Protein AF-0000000074521157 (afdb_homodimer)

InterPro domains:
  IPR003722 Cobalamin biosynthesis precorrin-8X methylmutase CobH/CbiC [PF02570] (17-213)
  IPR036588 Precorrin-8X methylmutase CobH/CbiC superfamily [G3DSA:3.40.50.10230] (5-219)
  IPR036588 Precorrin-8X methylmutase CobH/CbiC superfamily [SSF63965] (10-215)

Nearest PDB structures (foldseek):
  2afv-assembly1_A  TM=9.859E-01  e=2.629E-27  Leptospira interrogans
  1v9c-assembly1_B  TM=9.584E-01  e=5.527E-24  Thermus thermophilus
  1v9c-assembly1_A  TM=9.691E-01  e=5.424E-23  Thermus thermophilus
  1f2v-assembly1_A  TM=9.359E-01  e=5.327E-19  Pseudomonas denitrificans (nom. rej.)
  3e7d-assembly1_A  TM=9.505E-01  e=1.254E-18  Brucella abortus

Organism: Methylococcus capsulatus (strain ATCC 33009 / NCIMB 11132 / Bath) (NCBI:txid243233)

Radius of gyration: 20.87 Å; Cα contacts (8 Å, |Δi|>4): 886; chains: 2; bounding box: 63×54×46 Å

pLDDT: mean 94.24, std 12.28, range [21.7, 99.0]

Foldseek 3Di:
DPCPPQFADPDPVRNVVVVVLLVVLVVPLDDADDDPLRVLLLSLLCSLPVDSVSRVQKDWDPCALVLLLVLQQCQAEEEELDVLLVVLAGPSLSVVNNHHYDWCLPPPVLVVVCVVVVHHSLLSRLVVCVVVVRFAQHEYFYFADLNNLQSQLCCCVPVVREYSEYEQEHADDPNNQVSQVSVVPDNRYIYMYGHDRGGGSSSSNSNSVSSSVVSSVVD/DPCPPQFADPDPVRNVVVVVLLVVLVVPLPDADDDPLRVLLLSLLCSLPVDSVSRVQKDWDPCALVLLLVLQQCQAEEEELDVLLVVLAGPSLSVVNNHHYDWCLPPPVLVVVCVVVVHHSSLSRLVVCVVVVRFAQHEYFYFADLNNLQSQLCCCVPVVREYSEYEQEHADDPNNQVSQVSVVPDNRYIYMYGHDRGGGSSSSNSNSVSSSVVSSVVD

Secondary structure (DSSP, 8-state):
-----TTS-SSHHHHHHHHHHHHHHHHHS------HHHHHHHHHHHHHHT-TTHHHHEEE-TTHHHHHHHHHHTT--EEESSHHHHHHS-HHHHHHTT--EE--TT-HHHHHHHHHHT--HHHHHHHHHHHTT-STTSEEEESS-HHHHHHHHHHHHHH----SEEEE----SSSHHHHHHHHHT-SSS-EEEE-SS---HHHHHHHHHHHHHHHHHH-/-----TTS-SSHHHHHHHHHHHHHHHHHS------HHHHHHHHHHHHHHT-TTHHHHEEE-TTHHHHHHHHHHTT--EEESSHHHHHHS-HHHHHHTT--EE--TT-HHHHHHHHHHT--HHHHHHHHHHHTT-STTSEEEESS-HHHHHHHHHHHHHH----SEEEE----SSSHHHHHHHHHT-SSS-EEEE-SS---HHHHHHHHHHHHHHHHHH-

Solvent-accessible surface area (backbone atoms only — not comparable to full-atom values): 21781 Å² total; per-residue (Å²): 129,86,80,66,63,93,72,53,60,90,29,71,56,41,42,50,51,51,53,52,33,50,52,49,47,66,74,64,56,68,89,79,87,63,52,77,71,53,38,49,26,46,52,35,29,23,55,59,36,50,42,62,66,46,67,76,31,54,45,68,38,94,49,21,67,62,34,41,33,52,29,47,71,69,23,33,35,34,40,28,55,43,61,37,36,56,64,56,45,59,59,70,52,32,54,73,39,58,36,50,72,44,60,38,45,81,38,67,68,20,46,51,47,8,58,75,66,66,35,42,34,40,39,35,21,51,52,50,37,47,76,70,59,44,39,58,48,5,34,40,38,27,12,54,47,27,56,30,50,40,45,51,48,47,37,33,75,74,67,66,53,47,38,34,22,34,38,37,19,19,22,18,81,63,56,10,34,57,31,28,52,56,51,70,67,45,80,91,42,32,28,39,31,31,57,46,31,38,40,14,41,65,44,44,32,25,36,52,50,32,44,50,51,51,43,55,69,74,97,130,87,80,67,64,94,73,52,59,90,28,72,55,44,42,51,52,51,52,53,33,51,51,50,48,65,73,64,57,67,89,78,87,62,51,76,70,55,39,47,26,46,52,37,30,24,53,60,36,50,40,62,66,45,69,78,32,54,46,68,38,94,49,21,66,64,35,42,34,52,28,47,71,70,23,33,35,34,40,29,54,42,63,37,36,57,66,55,45,58,60,70,51,33,55,74,39,58,36,50,74,43,59,37,46,80,37,67,69,22,46,51,47,9,58,76,66,65,36,42,33,40,39,34,22,50,51,50,37,46,75,69,60,45,39,58,48,4,34,41,38,26,11,54,47,27,57,30,48,40,46,51,50,48,36,33,76,75,66,68,52,48,38,34,22,34,38,36,21,18,21,18,80,63,57,8,34,58,29,28,52,58,51,68,67,45,82,90,41,31,28,39,30,32,57,45,32,36,40,14,41,65,43,43,33,25,36,52,50,32,46,51,52,51,42,56,70,75,99

Structure (mmCIF, N/CA/C/O backbone):
data_AF-0000000074521157-model_v1
#
loop_
_entity.id
_entity.type
_entity.pdbx_description
1 polymer 'Precorrin-8X methylmutase'
#
loop_
_atom_site.group_PDB
_atom_site.id
_atom_site.type_symbol
_atom_site.label_atom_id
_atom_site.label_alt_id
_atom_site.label_comp_id
_atom_site.label_asym_id
_atom_site.label_entity_id
_atom_site.label_seq_id
_atom_site.pdbx_PDB_ins_code
_atom_site.Cartn_x
_atom_site.Cartn_y
_atom_site.Cartn_z
_atom_site.occupancy
_atom_site.B_iso_or_equiv
_atom_site.auth_seq_id
_atom_site.auth_comp_id
_atom_site.auth_asym_id
_atom_site.auth_atom_id
_atom_site.pdbx_PDB_model_num
ATOM 1 N N . MET A 1 1 ? -31.5 -16.703 4.293 1 21.7 1 MET A N 1
ATOM 2 C CA . MET A 1 1 ? -30.219 -16.844 4.992 1 21.7 1 MET A CA 1
ATOM 3 C C . MET A 1 1 ? -29.234 -15.758 4.578 1 21.7 1 MET A C 1
ATOM 5 O O . MET A 1 1 ? -28.875 -15.656 3.408 1 21.7 1 MET A O 1
ATOM 9 N N . SER A 1 2 ? -29.359 -14.508 5 1 28.19 2 SER A N 1
ATOM 10 C CA . SER A 1 2 ? -28.641 -13.289 4.645 1 28.19 2 SER A CA 1
ATOM 11 C C . SER A 1 2 ? -27.125 -13.539 4.59 1 28.19 2 SER A C 1
ATOM 13 O O . SER A 1 2 ? -26.531 -13.914 5.594 1 28.19 2 SER A O 1
ATOM 15 N N . ASN A 1 3 ? -26.484 -14.18 3.623 1 26.86 3 ASN A N 1
ATOM 16 C CA . ASN A 1 3 ? -25.125 -14.641 3.35 1 26.86 3 ASN A CA 1
ATOM 17 C C . ASN A 1 3 ? -24.094 -13.57 3.676 1 26.86 3 ASN A C 1
ATOM 19 O O . ASN A 1 3 ? -23.812 -12.695 2.854 1 26.86 3 ASN A O 1
ATOM 23 N N . ASP A 1 4 ? -24.062 -13.047 4.777 1 37.62 4 ASP A N 1
ATOM 24 C CA . ASP A 1 4 ? -23.141 -12.039 5.301 1 37.62 4 ASP A CA 1
ATOM 25 C C . ASP A 1 4 ? -21.688 -12.469 5.133 1 37.62 4 ASP A C 1
ATOM 27 O O . ASP A 1 4 ? -21.219 -13.383 5.82 1 37.62 4 ASP A O 1
ATOM 31 N N . SER A 1 5 ? -21.203 -12.5 3.99 1 44.44 5 SER A N 1
ATOM 32 C CA . SER A 1 5 ? -19.812 -12.867 3.764 1 44.44 5 SER A CA 1
ATOM 33 C C . SER A 1 5 ? -18.922 -12.391 4.914 1 44.44 5 SER A C 1
ATOM 35 O O . SER A 1 5 ? -19.031 -11.242 5.352 1 44.44 5 SER A O 1
ATOM 37 N N . VAL A 1 6 ? -18.453 -13.344 5.754 1 42.41 6 VAL A N 1
ATOM 38 C CA . VAL A 1 6 ? -17.625 -13.211 6.941 1 42.41 6 VAL A CA 1
ATOM 39 C C . VAL A 1 6 ? -16.703 -12 6.793 1 42.41 6 VAL A C 1
ATOM 41 O O . VAL A 1 6 ? -16.312 -11.383 7.785 1 42.41 6 VAL A O 1
ATOM 44 N N . THR A 1 7 ? -16.266 -11.461 5.461 1 51.38 7 THR A N 1
ATOM 45 C CA . THR A 1 7 ? -15.008 -10.773 5.168 1 51.38 7 THR A CA 1
ATOM 46 C C . THR A 1 7 ? -15.273 -9.367 4.625 1 51.38 7 THR A C 1
ATOM 48 O O . THR A 1 7 ? -14.344 -8.633 4.297 1 51.38 7 THR A O 1
ATOM 51 N N . GLU A 1 8 ? -16.609 -8.984 4.625 1 54.28 8 GLU A N 1
ATOM 52 C CA . GLU A 1 8 ? -16.938 -7.684 4.047 1 54.28 8 GLU A CA 1
ATOM 53 C C . GLU A 1 8 ? -16.859 -6.574 5.094 1 54.28 8 GLU A C 1
ATOM 55 O O . GLU A 1 8 ? -16.719 -6.852 6.289 1 54.28 8 GLU A O 1
ATOM 60 N N . GLN A 1 9 ? -16.906 -5.484 4.621 1 64.75 9 GLN A N 1
ATOM 61 C CA . GLN A 1 9 ? -17.062 -4.32 5.492 1 64.75 9 GLN A CA 1
ATOM 62 C C . GLN A 1 9 ? -18.016 -4.621 6.641 1 64.75 9 GLN A C 1
ATOM 64 O O . GLN A 1 9 ? -19.156 -5.059 6.418 1 64.75 9 GLN A O 1
ATOM 69 N N . LEU A 1 10 ? -17.547 -4.461 7.801 1 68.69 10 LEU A N 1
ATOM 70 C CA . LEU A 1 10 ? -18.219 -4.852 9.031 1 68.69 10 LEU A CA 1
ATOM 71 C C . LEU A 1 10 ? -19.469 -4.016 9.25 1 68.69 10 LEU A C 1
ATOM 73 O O . LEU A 1 10 ? -20.406 -4.453 9.93 1 68.69 10 LEU A O 1
ATOM 77 N N . THR A 1 11 ? -19.406 -2.818 8.672 1 76.88 11 THR A N 1
ATOM 78 C CA . THR A 1 11 ? -20.531 -1.93 8.922 1 76.88 11 THR A CA 1
ATOM 79 C C . THR A 1 11 ? -21.359 -1.734 7.66 1 76.88 11 THR A C 1
ATOM 81 O O . THR A 1 11 ? -20.844 -1.865 6.547 1 76.88 11 THR A O 1
ATOM 84 N N . GLU A 1 12 ? -22.656 -1.414 7.863 1 78.75 12 GLU A N 1
ATOM 85 C CA . GLU A 1 12 ? -23.531 -1.111 6.738 1 78.75 12 GLU A CA 1
ATOM 86 C C . GLU A 1 12 ? -23.016 0.081 5.941 1 78.75 12 GLU A C 1
ATOM 88 O O . GLU A 1 12 ? -23.062 0.076 4.711 1 78.75 12 GLU A O 1
ATOM 93 N N . ALA A 1 13 ? -22.578 1.053 6.617 1 79.25 13 ALA A N 1
ATOM 94 C CA . ALA A 1 13 ? -22.031 2.246 5.973 1 79.25 13 ALA A CA 1
ATOM 95 C C . ALA A 1 13 ? -20.844 1.901 5.086 1 79.25 13 ALA A C 1
ATOM 97 O O . ALA A 1 13 ? -20.766 2.34 3.936 1 79.25 13 ALA A O 1
ATOM 98 N N . GLY A 1 14 ? -19.984 1.084 5.539 1 82.12 14 GLY A N 1
ATOM 99 C CA . GLY A 1 14 ? -18.844 0.632 4.77 1 82.12 14 GLY A CA 1
ATOM 100 C C . GLY A 1 14 ? -19.219 -0.172 3.541 1 82.12 14 GLY A C 1
ATOM 101 O O . GLY A 1 14 ? -18.641 0.003 2.469 1 82.12 14 GLY A O 1
ATOM 102 N N . ARG A 1 15 ? -20.234 -1.038 3.629 1 81.44 15 ARG A N 1
ATOM 103 C CA . ARG A 1 15 ? -20.672 -1.884 2.525 1 81.44 15 ARG A CA 1
ATOM 104 C C . ARG A 1 15 ? -21.297 -1.05 1.415 1 81.44 15 ARG A C 1
ATOM 106 O O . ARG A 1 15 ? -21.078 -1.315 0.232 1 81.44 15 ARG A O 1
ATOM 113 N N . ARG A 1 16 ? -22 -0.057 1.847 1 79.38 16 ARG A N 1
ATOM 114 C CA . ARG A 1 16 ? -22.656 0.819 0.879 1 79.38 16 ARG A CA 1
ATOM 115 C C . ARG A 1 16 ? -21.625 1.589 0.057 1 79.38 16 ARG A C 1
ATOM 117 O O . ARG A 1 16 ? -21.75 1.694 -1.165 1 79.38 16 ARG A O 1
ATOM 124 N N . ILE A 1 17 ? -20.625 2.062 0.701 1 82.88 17 ILE A N 1
ATOM 125 C CA . ILE A 1 17 ? -19.578 2.818 0.031 1 82.88 17 ILE A CA 1
ATOM 126 C C . ILE A 1 17 ? -18.859 1.923 -0.98 1 82.88 17 ILE A C 1
ATOM 128 O O . ILE A 1 17 ? -18.625 2.328 -2.121 1 82.88 17 ILE A O 1
ATOM 132 N N . GLU A 1 18 ? -18.562 0.747 -0.596 1 84.06 18 GLU A N 1
ATOM 133 C CA . GLU A 1 18 ? -17.859 -0.19 -1.477 1 84.06 18 GLU A CA 1
ATOM 134 C C . GLU A 1 18 ? -18.719 -0.554 -2.682 1 84.06 18 GLU A C 1
ATOM 136 O O . GLU A 1 18 ? -18.25 -0.565 -3.816 1 84.06 18 GLU A O 1
ATOM 141 N N . HIS A 1 19 ? -19.969 -0.83 -2.43 1 84.06 19 HIS A N 1
ATOM 142 C CA . HIS A 1 19 ? -20.891 -1.16 -3.508 1 84.06 19 HIS A CA 1
ATOM 143 C C . HIS A 1 19 ? -20.984 -0.02 -4.516 1 84.06 19 HIS A C 1
ATOM 145 O O . HIS A 1 19 ? -20.906 -0.245 -5.727 1 84.06 19 HIS A O 1
ATOM 151 N N . ASP A 1 20 ? -21.094 1.14 -4.031 1 88.56 20 ASP A N 1
ATOM 152 C CA . ASP A 1 20 ? -21.188 2.309 -4.902 1 88.56 20 ASP A CA 1
ATOM 153 C C . ASP A 1 20 ? -19.922 2.496 -5.715 1 88.56 20 ASP A C 1
ATOM 155 O O . ASP A 1 20 ? -19.969 2.832 -6.898 1 88.56 20 ASP A O 1
ATOM 159 N N . SER A 1 21 ? -18.797 2.252 -5.066 1 90.81 21 SER A N 1
ATOM 160 C CA . SER A 1 21 ? -17.516 2.387 -5.742 1 90.81 21 SER A CA 1
ATOM 161 C C . SER A 1 21 ? -17.391 1.405 -6.906 1 90.81 21 SER A C 1
ATOM 163 O O . SER A 1 21 ? -16.969 1.78 -8 1 90.81 21 SER A O 1
ATOM 165 N N . PHE A 1 22 ? -17.797 0.172 -6.809 1 90.94 22 PHE A N 1
ATOM 166 C CA . PHE A 1 22 ? -17.688 -0.84 -7.852 1 90.94 22 PHE A CA 1
ATOM 167 C C . PHE A 1 22 ? -18.625 -0.536 -9.008 1 90.94 22 PHE A C 1
ATOM 169 O O . PHE A 1 22 ? -18.297 -0.777 -10.172 1 90.94 22 PHE A O 1
ATOM 176 N N . ALA A 1 23 ? -19.781 0.053 -8.578 1 90.25 23 ALA A N 1
ATOM 177 C CA . ALA A 1 23 ? -20.703 0.45 -9.633 1 90.25 23 ALA A 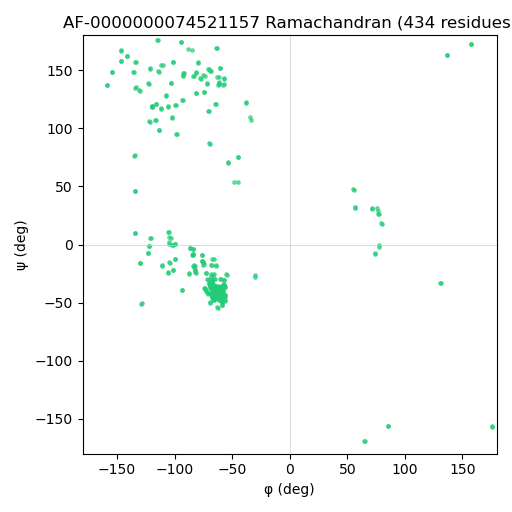CA 1
ATOM 178 C C . ALA A 1 23 ? -20.094 1.53 -10.523 1 90.25 23 ALA A C 1
ATOM 180 O O . ALA A 1 23 ? -20.266 1.504 -11.742 1 90.25 23 ALA A O 1
ATOM 181 N N . ILE A 1 24 ? -19.422 2.391 -9.93 1 92.69 24 ILE A N 1
ATOM 182 C CA . ILE A 1 24 ? -18.766 3.459 -10.672 1 92.69 24 ILE A CA 1
ATOM 183 C C . ILE A 1 24 ? -17.656 2.873 -11.531 1 92.69 24 ILE A C 1
ATOM 185 O O . ILE A 1 24 ? -17.516 3.229 -12.703 1 92.69 24 ILE A O 1
ATOM 189 N N . VAL A 1 25 ? -16.828 1.959 -10.984 1 93.94 25 VAL A N 1
ATOM 190 C CA . VAL A 1 25 ? -15.758 1.311 -11.734 1 93.94 25 VAL A CA 1
ATOM 191 C C . VAL A 1 25 ? -16.328 0.61 -12.961 1 93.94 25 VAL A C 1
ATOM 193 O O . VAL A 1 25 ? -15.828 0.779 -14.078 1 93.94 25 VAL A O 1
ATOM 196 N N . ASP A 1 26 ? -17.422 -0.068 -12.766 1 93.44 26 ASP A N 1
ATOM 197 C CA . ASP A 1 26 ? -18.031 -0.81 -13.859 1 93.44 26 ASP A CA 1
ATOM 198 C C . ASP A 1 26 ? -18.531 0.136 -14.953 1 93.44 26 ASP A C 1
ATOM 200 O O . ASP A 1 26 ? -18.375 -0.149 -16.141 1 93.44 26 ASP A O 1
ATOM 204 N N . ALA A 1 27 ? -19.031 1.245 -14.492 1 93.75 27 ALA A N 1
ATOM 205 C CA . ALA A 1 27 ? -19.609 2.201 -15.43 1 93.75 27 ALA A CA 1
ATOM 206 C C . ALA A 1 27 ? -18.531 2.906 -16.234 1 93.75 27 ALA A C 1
ATOM 208 O O . ALA A 1 27 ? -18.734 3.252 -17.406 1 93.75 27 ALA A O 1
ATOM 209 N N . GLU A 1 28 ? -17.328 2.953 -15.641 1 95.69 28 GLU A N 1
ATOM 210 C CA . GLU A 1 28 ? -16.328 3.818 -16.25 1 95.69 28 GLU A CA 1
ATOM 211 C C . GLU A 1 28 ? -15.195 3 -16.875 1 95.69 28 GLU A C 1
ATOM 213 O O . GLU A 1 28 ? -14.398 3.525 -17.656 1 95.69 28 GLU A O 1
ATOM 218 N N . ALA A 1 29 ? -14.922 1.73 -16.609 1 92 29 ALA A N 1
ATOM 219 C CA . ALA A 1 29 ? -13.75 0.93 -16.953 1 92 29 ALA A CA 1
ATOM 220 C C . ALA A 1 29 ? -13.672 0.711 -18.469 1 92 29 ALA A C 1
ATOM 222 O O . ALA A 1 29 ? -12.602 0.415 -19 1 92 29 ALA A O 1
ATOM 223 N N . GLY A 1 30 ? -14.641 0.975 -19.281 1 91.25 30 GLY A N 1
ATOM 224 C CA . GLY A 1 30 ? -14.625 0.7 -20.703 1 91.25 30 GLY A CA 1
ATOM 225 C C . GLY A 1 30 ? -14.57 -0.781 -21.031 1 91.25 30 GLY A C 1
ATOM 226 O O . GLY A 1 30 ? -14.68 -1.621 -20.125 1 91.25 30 GLY A O 1
ATOM 227 N N . ALA A 1 31 ? -14.336 -1.125 -22.297 1 93.56 31 ALA A N 1
ATOM 228 C CA . ALA A 1 31 ? -14.336 -2.506 -22.781 1 93.56 31 ALA A CA 1
ATOM 229 C C . ALA A 1 31 ? -13.047 -3.225 -22.391 1 93.56 31 ALA A C 1
ATOM 231 O O . ALA A 1 31 ? -11.984 -2.605 -22.312 1 93.56 31 ALA A O 1
ATOM 232 N N . HIS A 1 32 ? -13.156 -4.484 -22.047 1 93.31 32 HIS A N 1
ATOM 233 C CA . HIS A 1 32 ? -12 -5.328 -21.766 1 93.31 32 HIS A CA 1
ATOM 234 C C . HIS A 1 32 ? -12.242 -6.77 -22.188 1 93.31 32 HIS A C 1
ATOM 236 O O . HIS A 1 32 ? -13.391 -7.156 -22.453 1 93.31 32 HIS A O 1
ATOM 242 N N . ALA A 1 33 ? -11.133 -7.605 -22.234 1 94.81 33 ALA A N 1
ATOM 243 C CA . ALA A 1 33 ? -11.211 -8.984 -22.703 1 94.81 33 ALA A CA 1
ATOM 244 C C . ALA A 1 33 ? -11.148 -9.969 -21.531 1 94.81 33 ALA A C 1
ATOM 246 O O . ALA A 1 33 ? -10.992 -11.172 -21.734 1 94.81 33 ALA A O 1
ATOM 247 N N . TYR A 1 34 ? -11.25 -9.523 -20.344 1 97.5 34 TYR A N 1
ATOM 248 C CA . TYR A 1 34 ? -11.148 -10.375 -19.172 1 97.5 34 TYR A CA 1
ATOM 249 C C . TYR A 1 34 ? -12.391 -11.25 -19.031 1 97.5 34 TYR A C 1
ATOM 251 O O . TYR A 1 34 ? -13.508 -10.805 -19.297 1 97.5 34 TYR A O 1
ATOM 259 N N . GLY A 1 35 ? -12.164 -12.531 -18.656 1 97.06 35 GLY A N 1
ATOM 260 C CA . GLY A 1 35 ? -13.297 -13.312 -18.188 1 97.06 35 GLY A CA 1
ATOM 261 C C . GLY A 1 35 ? -13.914 -12.773 -16.922 1 97.06 35 GLY A C 1
ATOM 262 O O . GLY A 1 35 ? -13.359 -11.867 -16.281 1 97.06 35 GLY A O 1
ATOM 263 N N . PRO A 1 36 ? -15.125 -13.305 -16.531 1 96.62 36 PRO A N 1
ATOM 264 C CA . PRO A 1 36 ? -15.852 -12.773 -15.383 1 96.62 36 PRO A CA 1
ATOM 265 C C . PRO A 1 36 ? -15.016 -12.781 -14.102 1 96.62 36 PRO A C 1
ATOM 267 O O . PRO A 1 36 ? -15.008 -11.797 -13.359 1 96.62 36 PRO A O 1
ATOM 270 N N . GLU A 1 37 ? -14.289 -13.867 -13.852 1 97.94 37 GLU A N 1
ATOM 271 C CA . GLU A 1 37 ? -13.5 -13.961 -12.633 1 97.94 37 GLU A CA 1
ATOM 272 C C . GLU A 1 37 ? -12.258 -13.07 -12.711 1 97.94 37 GLU A C 1
ATOM 274 O O . GLU A 1 37 ? -11.867 -12.445 -11.719 1 97.94 37 GLU A O 1
ATOM 279 N N . GLN A 1 38 ? -11.648 -13.023 -13.898 1 98.62 38 GLN A N 1
ATOM 280 C CA . GLN A 1 38 ? -10.523 -12.125 -14.109 1 98.62 38 GLN A CA 1
ATOM 281 C C . GLN A 1 38 ? -10.922 -10.672 -13.875 1 98.62 38 GLN A C 1
ATOM 283 O O . GLN A 1 38 ? -10.172 -9.906 -13.266 1 98.62 38 GLN A O 1
ATOM 288 N N . TRP A 1 39 ? -12.125 -10.289 -14.32 1 98.06 39 TRP A N 1
ATOM 289 C CA . TRP A 1 39 ? -12.602 -8.922 -14.18 1 98.06 39 TRP A CA 1
ATOM 290 C C . TRP A 1 39 ? -12.781 -8.562 -12.703 1 98.06 39 TRP A C 1
ATOM 292 O O . TRP A 1 39 ? -12.508 -7.426 -12.297 1 98.06 39 TRP A O 1
ATOM 302 N N . GLN A 1 40 ? -13.211 -9.523 -11.859 1 97.69 40 GLN A N 1
ATOM 303 C CA . GLN A 1 40 ? -13.344 -9.242 -10.43 1 97.69 40 GLN A CA 1
ATOM 304 C C . GLN A 1 40 ? -12.008 -8.844 -9.82 1 97.69 40 GLN A C 1
ATOM 306 O O . GLN A 1 40 ? -11.953 -7.988 -8.93 1 97.69 40 GLN A O 1
ATOM 311 N N . VAL A 1 41 ? -10.945 -9.484 -10.312 1 98.69 41 VAL A N 1
ATOM 312 C CA . VAL A 1 41 ? -9.602 -9.164 -9.828 1 98.69 41 VAL A CA 1
ATOM 313 C C . VAL A 1 41 ? -9.203 -7.762 -10.289 1 98.69 41 VAL A C 1
ATOM 315 O O . VAL A 1 41 ? -8.844 -6.914 -9.469 1 98.69 41 VAL A O 1
ATOM 318 N N . VAL A 1 42 ? -9.367 -7.488 -11.586 1 98.69 42 VAL A N 1
ATOM 319 C CA . VAL A 1 42 ? -8.969 -6.207 -12.164 1 98.69 42 VAL A CA 1
ATOM 320 C C . VAL A 1 42 ? -9.828 -5.09 -11.578 1 98.69 42 VAL A C 1
ATOM 322 O O . VAL A 1 42 ? -9.32 -4.016 -11.242 1 98.69 42 VAL A O 1
ATOM 325 N N . ARG A 1 43 ? -11.094 -5.348 -11.43 1 97.94 43 ARG A N 1
ATOM 326 C CA . ARG A 1 43 ? -12.039 -4.391 -10.867 1 97.94 43 ARG A CA 1
ATOM 327 C C . ARG A 1 43 ? -11.602 -3.955 -9.469 1 97.94 43 ARG A C 1
ATOM 329 O O . ARG A 1 43 ? -11.641 -2.766 -9.148 1 97.94 43 ARG A O 1
ATOM 336 N N . ARG A 1 44 ? -11.203 -4.852 -8.648 1 98.06 44 ARG A N 1
ATOM 337 C CA . ARG A 1 44 ? -10.758 -4.543 -7.297 1 98.06 44 ARG A CA 1
ATOM 338 C C . ARG A 1 44 ? -9.43 -3.787 -7.316 1 98.06 44 ARG A C 1
ATOM 340 O O . ARG A 1 44 ? -9.188 -2.928 -6.469 1 98.06 44 ARG A O 1
ATOM 347 N N . MET A 1 45 ? -8.57 -4.152 -8.258 1 98.38 45 MET A N 1
ATOM 348 C CA . MET A 1 45 ? -7.316 -3.424 -8.406 1 98.38 45 MET A CA 1
ATOM 349 C C . MET A 1 45 ? -7.574 -1.963 -8.766 1 98.38 45 MET A C 1
ATOM 351 O O . MET A 1 45 ? -6.957 -1.062 -8.195 1 98.38 45 MET A O 1
ATOM 355 N N . ILE A 1 46 ? -8.516 -1.748 -9.664 1 98.19 46 ILE A N 1
ATOM 356 C CA . ILE A 1 46 ? -8.891 -0.39 -10.047 1 98.19 46 ILE A CA 1
ATOM 357 C C . ILE A 1 46 ? -9.492 0.331 -8.844 1 98.19 46 ILE A C 1
ATOM 359 O O . ILE A 1 46 ? -9.156 1.484 -8.562 1 98.19 46 ILE A O 1
ATOM 363 N N . HIS A 1 47 ? -10.32 -0.348 -8.125 1 97.31 47 HIS A N 1
ATOM 364 C CA . HIS A 1 47 ? -10.945 0.222 -6.934 1 97.31 47 HIS A CA 1
ATOM 365 C C . HIS A 1 47 ? -9.891 0.668 -5.922 1 97.31 47 HIS A C 1
ATOM 367 O O . HIS A 1 47 ? -10.023 1.73 -5.309 1 97.31 47 HIS A O 1
ATOM 373 N N . ALA A 1 48 ? -8.844 -0.089 -5.758 1 97 48 ALA A N 1
ATOM 374 C CA . ALA A 1 48 ? -7.828 0.132 -4.727 1 97 48 ALA A CA 1
ATOM 375 C C . ALA A 1 48 ? -6.902 1.282 -5.109 1 97 48 ALA A C 1
ATOM 377 O O . ALA A 1 48 ? -6.172 1.806 -4.266 1 97 48 ALA A O 1
ATOM 378 N N . THR A 1 49 ? -6.902 1.74 -6.379 1 97 49 THR A N 1
ATOM 379 C CA . THR A 1 49 ? -5.906 2.705 -6.832 1 97 49 THR A CA 1
ATOM 380 C C . THR A 1 49 ? -6.574 3.885 -7.535 1 97 49 THR A C 1
ATOM 382 O O . THR A 1 49 ? -5.934 4.906 -7.793 1 97 49 THR A O 1
ATOM 385 N N . ALA A 1 50 ? -7.812 3.678 -7.883 1 97.5 50 ALA A N 1
ATOM 386 C CA . ALA A 1 50 ? -8.547 4.621 -8.727 1 97.5 50 ALA A CA 1
ATOM 387 C C . ALA A 1 50 ? -7.824 4.852 -10.047 1 97.5 50 ALA A C 1
ATOM 389 O O . ALA A 1 50 ? -7.82 5.969 -10.57 1 97.5 50 ALA A O 1
ATOM 390 N N . ASP A 1 51 ? -7.137 3.896 -10.57 1 97.56 51 ASP A N 1
ATOM 391 C CA . ASP A 1 51 ? -6.391 3.963 -11.82 1 97.56 51 ASP A CA 1
ATOM 392 C C . ASP A 1 51 ? -6.957 2.986 -12.852 1 97.56 51 ASP A C 1
ATOM 394 O O . ASP A 1 51 ? -6.656 1.791 -12.812 1 97.56 51 ASP A O 1
ATOM 398 N N . PHE A 1 52 ? -7.605 3.463 -13.812 1 97.44 52 PHE A N 1
ATOM 399 C CA . PHE A 1 52 ? -8.312 2.656 -14.797 1 97.44 52 PHE A CA 1
ATOM 400 C C . PHE A 1 52 ? -7.332 2.043 -15.797 1 97.44 52 PHE A C 1
ATOM 402 O O . PHE A 1 52 ? -7.695 1.151 -16.562 1 97.44 52 PHE A O 1
ATOM 409 N N . GLU A 1 53 ? -6.078 2.471 -15.727 1 96.62 53 GLU A N 1
ATOM 410 C CA . GLU A 1 53 ? -5.086 1.922 -16.641 1 96.62 53 GLU A CA 1
ATOM 411 C C . GLU A 1 53 ? -4.879 0.429 -16.406 1 96.62 53 GLU A C 1
ATOM 413 O O . GLU A 1 53 ? -4.422 -0.289 -17.297 1 96.62 53 GLU A O 1
ATOM 418 N N . PHE A 1 54 ? -5.281 -0.035 -15.281 1 97.88 54 PHE A N 1
ATOM 419 C CA . PHE A 1 54 ? -5.082 -1.446 -14.977 1 97.88 54 PHE A CA 1
ATOM 420 C C . PHE A 1 54 ? -6.074 -2.314 -15.734 1 97.88 54 PHE A C 1
ATOM 422 O O . PHE A 1 54 ? -5.922 -3.535 -15.797 1 97.88 54 PHE A O 1
ATOM 429 N N . ASN A 1 55 ? -7.133 -1.567 -16.25 1 97.19 55 ASN A N 1
ATOM 430 C CA . ASN A 1 55 ? -7.926 -2.213 -17.297 1 97.19 55 ASN A CA 1
ATOM 431 C C . ASN A 1 55 ? -7.133 -2.354 -18.594 1 97.19 55 ASN A C 1
ATOM 433 O O . ASN A 1 55 ? -7.082 -1.424 -19.406 1 97.19 55 ASN A O 1
ATOM 437 N N . GLY A 1 56 ? -6.359 -3.389 -18.781 1 95.94 56 GLY A N 1
ATOM 438 C CA . GLY A 1 56 ? -5.496 -3.613 -19.922 1 95.94 56 GLY A CA 1
ATOM 439 C C . GLY A 1 56 ? -4.082 -4.004 -19.531 1 95.94 56 GLY A C 1
ATOM 440 O O . GLY A 1 56 ? -3.441 -4.801 -20.219 1 95.94 56 GLY A O 1
ATOM 441 N N . LEU A 1 57 ? -3.609 -3.461 -18.391 1 97.75 57 LEU A N 1
ATOM 442 C CA . LEU A 1 57 ? -2.24 -3.723 -17.969 1 97.75 57 LEU A CA 1
ATOM 443 C C . LEU A 1 57 ? -2.141 -5.07 -17.25 1 97.75 57 LEU A C 1
ATOM 445 O O . LEU A 1 57 ? -1.057 -5.652 -17.172 1 97.75 57 LEU A O 1
ATOM 449 N N . THR A 1 58 ? -3.227 -5.52 -16.703 1 98.69 58 THR A N 1
ATOM 450 C CA . THR A 1 58 ? -3.195 -6.762 -15.945 1 98.69 58 THR A CA 1
ATOM 451 C C . THR A 1 58 ? -3.27 -7.973 -16.875 1 98.69 58 THR A C 1
ATOM 453 O O . THR A 1 58 ? -4.113 -8.023 -17.766 1 98.69 58 THR A O 1
ATOM 456 N N . ARG A 1 59 ? -2.385 -8.922 -16.703 1 98.69 59 ARG A N 1
ATOM 457 C CA . ARG A 1 59 ? -2.326 -10.148 -17.5 1 98.69 59 ARG A CA 1
ATOM 458 C C . ARG A 1 59 ? -2.469 -11.383 -16.609 1 98.69 59 ARG A C 1
ATOM 460 O O . ARG A 1 59 ? -2.082 -11.359 -15.445 1 98.69 59 ARG A O 1
ATOM 467 N N . PHE A 1 60 ? -3.012 -12.398 -17.266 1 98.75 60 PHE A N 1
ATOM 468 C CA . PHE A 1 60 ? -3.262 -13.641 -16.547 1 98.75 60 PHE A CA 1
ATOM 469 C C . PHE A 1 60 ? -2.721 -14.828 -17.328 1 98.75 60 PHE A C 1
ATOM 471 O O . PHE A 1 60 ? -2.934 -14.938 -18.531 1 98.75 60 PHE A O 1
ATOM 478 N N . HIS A 1 61 ? -1.994 -15.68 -16.562 1 98.69 61 HIS A N 1
ATOM 479 C CA . HIS A 1 61 ? -1.938 -17.047 -17.047 1 98.69 61 HIS A CA 1
ATOM 480 C C . HIS A 1 61 ? -3.338 -17.641 -17.203 1 98.69 61 HIS A C 1
ATOM 482 O O . HIS A 1 61 ? -4.223 -17.359 -16.391 1 98.69 61 HIS A O 1
ATOM 488 N N . PRO A 1 62 ? -3.58 -18.453 -18.203 1 97.62 62 PRO A N 1
ATOM 489 C CA . PRO A 1 62 ? -4.93 -18.984 -18.406 1 97.62 62 PRO A CA 1
ATOM 490 C C . PRO A 1 62 ? -5.473 -19.703 -17.188 1 97.62 62 PRO A C 1
ATOM 492 O O . PRO A 1 62 ? -6.688 -19.703 -16.953 1 97.62 62 PRO A O 1
ATOM 495 N N . GLU A 1 63 ? -4.629 -20.203 -16.359 1 98.25 63 GLU A N 1
ATOM 496 C CA . GLU A 1 63 ? -5.066 -21 -15.211 1 98.25 63 GLU A CA 1
ATOM 497 C C . GLU A 1 63 ? -4.945 -20.203 -13.914 1 98.25 63 GLU A C 1
ATOM 499 O O . GLU A 1 63 ? -5.152 -20.734 -12.82 1 98.25 63 GLU A O 1
ATOM 504 N N . ALA A 1 64 ? -4.629 -19 -13.984 1 98.81 64 ALA A N 1
ATOM 505 C CA . ALA A 1 64 ? -4.223 -18.219 -12.82 1 98.81 64 ALA A CA 1
ATOM 506 C C . ALA A 1 64 ? -5.324 -18.203 -11.766 1 98.81 64 ALA A C 1
ATOM 508 O O . ALA A 1 64 ? -5.074 -18.516 -10.594 1 98.81 64 ALA A O 1
ATOM 509 N N . VAL A 1 65 ? -6.535 -17.844 -12.18 1 98.81 65 VAL A N 1
ATOM 510 C CA . VAL A 1 65 ? -7.621 -17.703 -11.211 1 98.81 65 VAL A CA 1
ATOM 511 C C . VAL A 1 65 ? -7.961 -19.062 -10.609 1 98.81 65 VAL A C 1
ATOM 513 O O . VAL A 1 65 ? -8.031 -19.203 -9.383 1 98.81 65 VAL A O 1
ATOM 516 N N . ALA A 1 66 ? -8.102 -20.078 -11.461 1 98.5 66 ALA A N 1
ATOM 517 C CA . ALA A 1 66 ? -8.414 -21.422 -10.977 1 98.5 66 ALA A CA 1
ATOM 518 C C . ALA A 1 66 ? -7.344 -21.922 -10.016 1 98.5 66 ALA A C 1
ATOM 520 O O . ALA A 1 66 ? -7.656 -22.5 -8.969 1 98.5 66 ALA A O 1
ATOM 521 N N . ALA A 1 67 ? -6.117 -21.75 -10.367 1 98.75 67 ALA A N 1
ATOM 522 C CA . ALA A 1 67 ? -4.996 -22.156 -9.523 1 98.75 67 ALA A CA 1
ATOM 523 C C . ALA A 1 67 ? -5.004 -21.406 -8.203 1 98.75 67 ALA A C 1
ATOM 525 O O . ALA A 1 67 ? -4.754 -21.984 -7.145 1 98.75 67 ALA A O 1
ATOM 526 N N . GLY A 1 68 ? -5.305 -20.109 -8.258 1 98.75 68 GLY A N 1
ATOM 527 C CA . GLY A 1 68 ? -5.418 -19.312 -7.047 1 98.75 68 GLY A CA 1
ATOM 528 C C . GLY A 1 68 ? -6.508 -19.797 -6.113 1 98.75 68 GLY A C 1
ATOM 529 O O . GLY A 1 68 ? -6.289 -19.922 -4.906 1 98.75 68 GLY A O 1
ATOM 530 N N . LEU A 1 69 ? -7.613 -20.109 -6.727 1 98.69 69 LEU A N 1
ATOM 531 C CA . LEU A 1 69 ? -8.727 -20.594 -5.918 1 98.69 69 LEU A CA 1
ATOM 532 C C . LEU A 1 69 ? -8.383 -21.922 -5.266 1 98.69 69 LEU A C 1
ATOM 534 O O . LEU A 1 69 ? -8.68 -22.141 -4.086 1 98.69 69 LEU A O 1
ATOM 538 N N . ARG A 1 70 ? -7.777 -22.828 -6.012 1 98.44 70 ARG A N 1
ATOM 539 C CA . ARG A 1 70 ? -7.363 -24.109 -5.465 1 98.44 70 ARG A CA 1
ATOM 540 C C . ARG A 1 70 ? -6.371 -23.922 -4.324 1 98.44 70 ARG A C 1
ATOM 542 O O . ARG A 1 70 ? -6.48 -24.578 -3.287 1 98.44 70 ARG A O 1
ATOM 549 N N . ALA A 1 71 ? -5.418 -23.031 -4.496 1 98.81 71 ALA A N 1
ATOM 550 C CA . ALA A 1 71 ? -4.414 -22.766 -3.469 1 98.81 71 ALA A CA 1
ATOM 551 C C . ALA A 1 71 ? -5.059 -22.219 -2.199 1 98.81 71 ALA A C 1
ATOM 553 O O . ALA A 1 71 ? -4.734 -22.656 -1.092 1 98.81 71 ALA A O 1
ATOM 554 N N . ILE A 1 72 ? -5.961 -21.281 -2.363 1 98.75 72 ILE A N 1
ATOM 555 C CA . ILE A 1 72 ? -6.641 -20.672 -1.231 1 98.75 72 ILE A CA 1
ATOM 556 C C . ILE A 1 72 ? -7.457 -21.719 -0.48 1 98.75 72 ILE A C 1
ATOM 558 O O . ILE A 1 72 ? -7.363 -21.812 0.746 1 98.75 72 ILE A O 1
ATOM 562 N N . ARG A 1 73 ? -8.188 -22.531 -1.199 1 98.06 73 ARG A N 1
ATOM 563 C CA . ARG A 1 73 ? -9.062 -23.531 -0.58 1 98.06 73 ARG A CA 1
ATOM 564 C C . ARG A 1 73 ? -8.25 -24.609 0.114 1 98.06 73 ARG A C 1
ATOM 566 O O . ARG A 1 73 ? -8.727 -25.234 1.065 1 98.06 73 ARG A O 1
ATOM 573 N N . SER A 1 74 ? -7.062 -24.844 -0.327 1 98.06 74 SER A N 1
ATOM 574 C CA . SER A 1 74 ? -6.207 -25.859 0.276 1 98.06 74 SER A CA 1
ATOM 575 C C . SER A 1 74 ? -5.422 -25.297 1.456 1 98.06 74 SER A C 1
ATOM 577 O O . SER A 1 74 ? -4.66 -26.016 2.104 1 98.06 74 SER A O 1
ATOM 579 N N . GLY A 1 75 ? -5.57 -24.016 1.708 1 98.56 75 GLY A N 1
ATOM 580 C CA . GLY A 1 75 ? -4.867 -23.375 2.816 1 98.56 75 GLY A CA 1
ATOM 581 C C . GLY A 1 75 ? -3.4 -23.141 2.531 1 98.56 75 GLY A C 1
ATOM 582 O O . GLY A 1 75 ? -2.576 -23.125 3.449 1 98.56 75 GLY A O 1
ATOM 583 N N . ALA A 1 76 ? -3.016 -22.906 1.289 1 98.75 76 ALA A N 1
ATOM 584 C CA . ALA A 1 76 ? -1.624 -22.688 0.905 1 98.75 76 ALA A CA 1
ATOM 585 C C . ALA A 1 76 ? -1.062 -21.438 1.568 1 98.75 76 ALA A C 1
ATOM 587 O O . ALA A 1 76 ? -1.774 -20.438 1.737 1 98.75 76 ALA A O 1
ATOM 588 N N . PRO A 1 77 ? 0.2 -21.484 1.937 1 98.88 77 PRO A N 1
ATOM 589 C CA . PRO A 1 77 ? 0.812 -20.281 2.482 1 98.88 77 PRO A CA 1
ATOM 590 C C . PRO A 1 77 ? 1.012 -19.188 1.429 1 98.88 77 PRO A C 1
ATOM 592 O O . PRO A 1 77 ? 1.099 -19.484 0.236 1 98.88 77 PRO A O 1
ATOM 595 N N . ILE A 1 78 ? 0.984 -17.984 1.874 1 98.94 78 ILE A N 1
ATOM 596 C CA . ILE A 1 78 ? 1.346 -16.828 1.053 1 98.94 78 ILE A CA 1
ATOM 597 C C . ILE A 1 78 ? 2.701 -16.281 1.497 1 98.94 78 ILE A C 1
ATOM 599 O O . ILE A 1 78 ? 2.936 -16.078 2.691 1 98.94 78 ILE A O 1
ATOM 603 N N . VAL A 1 79 ? 3.637 -16.094 0.581 1 98.94 79 VAL A N 1
ATOM 604 C CA . VAL A 1 79 ? 4.898 -15.414 0.858 1 98.94 79 VAL A CA 1
ATOM 605 C C . VAL A 1 79 ? 4.945 -14.078 0.12 1 98.94 79 VAL A C 1
ATOM 607 O O . VAL A 1 79 ? 4.891 -14.039 -1.111 1 98.94 79 VAL A O 1
ATOM 610 N N . ALA A 1 80 ? 5 -13.039 0.886 1 98.94 80 ALA A N 1
ATOM 611 C CA . ALA A 1 80 ? 5.051 -11.688 0.333 1 98.94 80 ALA A CA 1
ATOM 612 C C . ALA A 1 80 ? 6.473 -11.133 0.359 1 98.94 80 ALA A C 1
ATOM 614 O O . ALA A 1 80 ? 7.301 -11.562 1.168 1 98.94 80 ALA A O 1
ATOM 615 N N . ASP A 1 81 ? 6.73 -10.148 -0.521 1 98.62 81 ASP A N 1
ATOM 616 C CA . ASP A 1 81 ? 8.07 -9.562 -0.532 1 98.62 81 ASP A CA 1
ATOM 617 C C . ASP A 1 81 ? 8.211 -8.5 0.559 1 98.62 81 ASP A C 1
ATOM 619 O O . ASP A 1 81 ? 9.328 -8.164 0.957 1 98.62 81 ASP A O 1
ATOM 623 N N . VAL A 1 82 ? 7.023 -7.977 0.986 1 98 82 VAL A N 1
ATOM 624 C CA . VAL A 1 82 ? 7.125 -6.93 1.999 1 98 82 VAL A CA 1
ATOM 625 C C . VAL A 1 82 ? 6 -7.09 3.02 1 98 82 VAL A C 1
ATOM 627 O O . VAL A 1 82 ? 4.977 -7.719 2.732 1 98 82 VAL A O 1
ATOM 630 N N . GLU A 1 83 ? 6.199 -6.457 4.164 1 97.88 83 GLU A N 1
ATOM 631 C CA . GLU A 1 83 ? 5.277 -6.551 5.289 1 97.88 83 GLU A CA 1
ATOM 632 C C . GLU A 1 83 ? 3.943 -5.879 4.969 1 97.88 83 GLU A C 1
ATOM 634 O O . GLU A 1 83 ? 2.893 -6.32 5.441 1 97.88 83 GLU A O 1
ATOM 639 N N . MET A 1 84 ? 3.949 -4.816 4.164 1 98.44 84 MET A N 1
ATOM 640 C CA . MET A 1 84 ? 2.73 -4.082 3.832 1 98.44 84 MET A CA 1
ATOM 641 C C . MET A 1 84 ? 1.681 -5.012 3.234 1 98.44 84 MET A C 1
ATOM 643 O O . MET A 1 84 ? 0.489 -4.871 3.516 1 98.44 84 MET A O 1
ATOM 647 N N . ILE A 1 85 ? 2.135 -5.969 2.457 1 98.75 85 ILE A N 1
ATOM 648 C CA . ILE A 1 85 ? 1.193 -6.914 1.865 1 98.75 85 ILE A CA 1
ATOM 649 C C . ILE A 1 85 ? 0.599 -7.805 2.955 1 98.75 85 ILE A C 1
ATOM 651 O O . ILE A 1 85 ? -0.612 -8.031 2.986 1 98.75 85 ILE A O 1
ATOM 655 N N . CYS A 1 86 ? 1.388 -8.25 3.883 1 98.62 86 CYS A N 1
ATOM 656 C CA . CYS A 1 86 ? 0.934 -9.148 4.938 1 98.62 86 CYS A CA 1
ATOM 657 C C . CYS A 1 86 ? -0.159 -8.5 5.777 1 98.62 86 CYS A C 1
ATOM 659 O O . CYS A 1 86 ? -1.211 -9.102 6.008 1 98.62 86 CYS A O 1
ATOM 661 N N . VAL A 1 87 ? 0.032 -7.25 6.156 1 97.88 87 VAL A N 1
ATOM 662 C CA . VAL A 1 87 ? -0.905 -6.613 7.074 1 97.88 87 VAL A CA 1
ATOM 663 C C . VAL A 1 87 ? -2.111 -6.086 6.301 1 97.88 87 VAL A C 1
ATOM 665 O O . VAL A 1 87 ? -3.137 -5.742 6.895 1 97.88 87 VAL A O 1
ATOM 668 N N . GLY A 1 88 ? -1.922 -5.941 4.984 1 97.94 88 GLY A N 1
ATOM 669 C CA . GLY A 1 88 ? -3.029 -5.488 4.156 1 97.94 88 GLY A CA 1
ATOM 670 C C . GLY A 1 88 ? -4.07 -6.566 3.912 1 97.94 88 GLY A C 1
ATOM 671 O O . GLY A 1 88 ? -5.188 -6.273 3.484 1 97.94 88 GLY A O 1
ATOM 672 N N . LEU A 1 89 ? -3.695 -7.797 4.148 1 98.31 89 LEU A N 1
ATOM 673 C CA . LEU A 1 89 ? -4.613 -8.906 3.895 1 98.31 89 LEU A CA 1
ATOM 674 C C . LEU A 1 89 ? -5.562 -9.102 5.07 1 98.31 89 LEU A C 1
ATOM 676 O O . LEU A 1 89 ? -5.156 -8.977 6.227 1 98.31 89 LEU A O 1
ATOM 680 N N . SER A 1 90 ? -6.742 -9.477 4.758 1 96.12 90 SER A N 1
ATOM 681 C CA . SER A 1 90 ? -7.785 -9.688 5.754 1 96.12 90 SER A CA 1
ATOM 682 C C . SER A 1 90 ? -7.504 -10.93 6.598 1 96.12 90 SER A C 1
ATOM 684 O O . SER A 1 90 ? -7.625 -12.055 6.109 1 96.12 90 SER A O 1
ATOM 686 N N . ARG A 1 91 ? -7.273 -10.742 7.828 1 94.94 91 ARG A N 1
ATOM 687 C CA . ARG A 1 91 ? -6.98 -11.859 8.727 1 94.94 91 ARG A CA 1
ATOM 688 C C . ARG A 1 91 ? -8.18 -12.789 8.852 1 94.94 91 ARG A C 1
ATOM 690 O O . ARG A 1 91 ? -8.039 -14.008 8.758 1 94.94 91 ARG A O 1
ATOM 697 N N . PRO A 1 92 ? -9.398 -12.203 8.992 1 93.88 92 PRO A N 1
ATOM 698 C CA . PRO A 1 92 ? -10.555 -13.094 9.078 1 93.88 92 PRO A CA 1
ATOM 699 C C . PRO A 1 92 ? -10.711 -13.992 7.852 1 93.88 92 PRO A C 1
ATOM 701 O O . PRO A 1 92 ? -11.031 -15.172 7.984 1 93.88 92 PRO A O 1
ATOM 704 N N . ARG A 1 93 ? -10.445 -13.492 6.691 1 95.19 93 ARG A N 1
ATOM 705 C CA . ARG A 1 93 ? -10.57 -14.289 5.473 1 95.19 93 ARG A CA 1
ATOM 706 C C . ARG A 1 93 ? -9.469 -15.344 5.391 1 95.19 93 ARG A C 1
ATOM 708 O O . ARG A 1 93 ? -9.719 -16.484 4.992 1 95.19 93 ARG A O 1
ATOM 715 N N . LEU A 1 94 ? -8.242 -14.93 5.754 1 97.94 94 LEU A N 1
ATOM 716 C CA . LEU A 1 94 ? -7.141 -15.883 5.77 1 97.94 94 LEU A CA 1
ATOM 717 C C . LEU A 1 94 ? -7.414 -17.016 6.746 1 97.94 94 LEU A C 1
ATOM 719 O O . LEU A 1 94 ? -7.215 -18.188 6.414 1 97.94 94 LEU A O 1
ATOM 723 N N . ASP A 1 95 ? -7.953 -16.688 7.926 1 97.19 95 ASP A N 1
ATOM 724 C CA . ASP A 1 95 ? -8.258 -17.672 8.953 1 97.19 95 ASP A CA 1
ATOM 725 C C . ASP A 1 95 ? -9.344 -18.641 8.484 1 97.19 95 ASP A C 1
ATOM 727 O O . ASP A 1 95 ? -9.281 -19.828 8.773 1 97.19 95 ASP A O 1
ATOM 731 N N . HIS A 1 96 ? -10.281 -18.094 7.773 1 96.5 96 HIS A N 1
ATOM 732 C CA . HIS A 1 96 ? -11.375 -18.906 7.254 1 96.5 96 HIS A CA 1
ATOM 733 C C . HIS A 1 96 ? -10.844 -20.047 6.391 1 96.5 96 HIS A C 1
ATOM 735 O O . HIS A 1 96 ? -11.367 -21.172 6.445 1 96.5 96 HIS A O 1
ATOM 741 N N . PHE A 1 97 ? -9.812 -19.812 5.699 1 97.88 97 PHE A N 1
ATOM 742 C CA . PHE A 1 97 ? -9.281 -20.812 4.789 1 97.88 97 PHE A CA 1
ATOM 743 C C . PHE A 1 97 ? -8.062 -21.5 5.395 1 97.88 97 PHE A C 1
ATOM 745 O O . PHE A 1 97 ? -7.426 -22.328 4.75 1 97.88 97 PHE A O 1
ATOM 752 N N . GLY A 1 98 ? -7.672 -21.094 6.629 1 98.19 98 GLY A N 1
ATOM 753 C CA . GLY A 1 98 ? -6.531 -21.703 7.301 1 98.19 98 GLY A CA 1
ATOM 754 C C . GLY A 1 98 ? -5.199 -21.328 6.68 1 98.19 98 GLY A C 1
ATOM 755 O O . GLY A 1 98 ? -4.25 -22.109 6.707 1 98.19 98 GLY A O 1
ATOM 756 N N . MET A 1 99 ? -5.141 -20.141 6.125 1 98.62 99 MET A N 1
ATOM 757 C CA . MET A 1 99 ? -3.938 -19.703 5.418 1 98.62 99 MET A CA 1
ATOM 758 C C . MET A 1 99 ? -2.992 -18.969 6.355 1 98.62 99 MET A C 1
ATOM 760 O O . MET A 1 99 ? -3.438 -18.266 7.266 1 98.62 99 MET A O 1
ATOM 764 N N . THR A 1 100 ? -1.703 -19.109 6.082 1 98.62 100 THR A N 1
ATOM 765 C CA . THR A 1 100 ? -0.671 -18.328 6.758 1 98.62 100 THR A CA 1
ATOM 766 C C . THR A 1 100 ? 0.032 -17.391 5.777 1 98.62 100 THR A C 1
ATOM 768 O O . THR A 1 100 ? 0.081 -17.672 4.578 1 98.62 100 THR A O 1
ATOM 771 N N . VAL A 1 101 ? 0.475 -16.266 6.27 1 98.81 101 VAL A N 1
ATOM 772 C CA . VAL A 1 101 ? 1.168 -15.273 5.453 1 98.81 101 VAL A CA 1
ATOM 773 C C . VAL A 1 101 ? 2.547 -14.992 6.043 1 98.81 101 VAL A C 1
ATOM 775 O O . VAL A 1 101 ? 2.693 -14.867 7.262 1 98.81 101 VAL A O 1
ATOM 778 N N . HIS A 1 102 ? 3.566 -14.867 5.098 1 98.69 102 HIS A N 1
ATOM 779 C CA . HIS A 1 102 ? 4.949 -14.711 5.535 1 98.69 102 HIS A CA 1
ATOM 780 C C . HIS A 1 102 ? 5.664 -13.633 4.73 1 98.69 102 HIS A C 1
ATOM 782 O O . HIS A 1 102 ? 5.316 -13.391 3.57 1 98.69 102 HIS A O 1
ATOM 788 N N . GLN A 1 103 ? 6.555 -12.992 5.34 1 98.44 103 GLN A N 1
ATOM 789 C CA . GLN A 1 103 ? 7.621 -12.219 4.707 1 98.44 103 GLN A CA 1
ATOM 790 C C . GLN A 1 103 ? 8.898 -12.266 5.535 1 98.44 103 GLN A C 1
ATOM 792 O O . GLN A 1 103 ? 8.859 -12.531 6.738 1 98.44 103 GLN A O 1
ATOM 797 N N . PHE A 1 104 ? 10.031 -12.031 4.977 1 98.56 104 PHE A N 1
ATOM 798 C CA . PHE A 1 104 ? 11.289 -12.281 5.676 1 98.56 104 PHE A CA 1
ATOM 799 C C . PHE A 1 104 ? 12.25 -11.117 5.5 1 98.56 104 PHE A C 1
ATOM 801 O O . PHE A 1 104 ? 13.406 -11.188 5.926 1 98.56 104 PHE A O 1
ATOM 808 N N . ILE A 1 105 ? 11.789 -10.008 4.945 1 97.06 105 ILE A N 1
ATOM 809 C CA . ILE A 1 105 ? 12.641 -8.961 4.395 1 97.06 105 ILE A CA 1
ATOM 810 C C . ILE A 1 105 ? 13.453 -8.312 5.516 1 97.06 105 ILE A C 1
ATOM 812 O O . ILE A 1 105 ? 14.562 -7.836 5.285 1 97.06 105 ILE A O 1
ATOM 816 N N . ALA A 1 106 ? 12.883 -8.297 6.711 1 95.56 106 ALA A N 1
ATOM 817 C CA . ALA A 1 106 ? 13.539 -7.586 7.801 1 95.56 106 ALA A CA 1
ATOM 818 C C . ALA A 1 106 ? 14.297 -8.547 8.711 1 95.56 106 ALA A C 1
ATOM 820 O O . ALA A 1 106 ? 14.883 -8.141 9.711 1 95.56 106 ALA A O 1
ATOM 821 N N . ASP A 1 107 ? 14.297 -9.836 8.43 1 97.62 107 ASP A N 1
ATOM 822 C CA . ASP A 1 107 ? 14.984 -10.82 9.266 1 97.62 107 ASP A CA 1
ATOM 823 C C . ASP A 1 107 ? 16.484 -10.555 9.305 1 97.62 107 ASP A C 1
ATOM 825 O O . ASP A 1 107 ? 17.109 -10.281 8.266 1 97.62 107 ASP A O 1
ATOM 829 N N . PRO A 1 108 ? 17.078 -10.664 10.445 1 97.31 108 PRO A N 1
ATOM 830 C CA . PRO A 1 108 ? 18.516 -10.375 10.57 1 97.31 108 PRO A CA 1
ATOM 831 C C . PRO A 1 108 ? 19.375 -11.25 9.656 1 97.31 108 PRO A C 1
ATOM 833 O O . PRO A 1 108 ? 20.359 -10.773 9.102 1 97.31 108 PRO A O 1
ATOM 836 N N . ASP A 1 109 ? 19.047 -12.484 9.539 1 98.12 109 ASP A N 1
ATOM 837 C CA . ASP A 1 109 ? 19.844 -13.375 8.695 1 98.12 109 ASP A CA 1
ATOM 838 C C . ASP A 1 109 ? 19.688 -13.008 7.223 1 98.12 109 ASP A C 1
ATOM 840 O O . ASP A 1 109 ? 20.625 -13.172 6.438 1 98.12 109 ASP A O 1
ATOM 844 N N . VAL A 1 110 ? 18.562 -12.516 6.785 1 98.19 110 VAL A N 1
ATOM 845 C CA . VAL A 1 110 ? 18.328 -12.039 5.426 1 98.19 110 VAL A CA 1
ATOM 846 C C . VAL A 1 110 ? 19.188 -10.812 5.152 1 98.19 110 VAL A C 1
ATOM 848 O O . VAL A 1 110 ? 19.844 -10.727 4.113 1 98.19 110 VAL A O 1
ATOM 851 N N . ILE A 1 111 ? 19.156 -9.906 6.082 1 96.31 111 ILE A N 1
ATOM 852 C CA . ILE A 1 111 ? 19.969 -8.695 5.961 1 96.31 111 ILE A CA 1
ATOM 853 C C . ILE A 1 111 ? 21.438 -9.055 5.871 1 96.31 111 ILE A C 1
ATOM 855 O O . ILE A 1 111 ? 22.156 -8.555 5 1 96.31 111 ILE A O 1
ATOM 859 N N . ALA A 1 112 ? 21.891 -9.914 6.738 1 97.31 112 ALA A N 1
ATOM 860 C CA . ALA A 1 112 ? 23.281 -10.352 6.746 1 97.31 112 ALA A CA 1
ATOM 861 C C . ALA A 1 112 ? 23.641 -11.031 5.43 1 97.31 112 ALA A C 1
ATOM 863 O O . ALA A 1 112 ? 24.719 -10.797 4.879 1 97.31 112 ALA A O 1
ATOM 864 N N . GLY A 1 113 ? 22.812 -11.875 4.945 1 97.19 113 GLY A N 1
ATOM 865 C CA . GLY A 1 113 ? 23.047 -12.562 3.682 1 97.19 113 GLY A CA 1
ATOM 866 C C . GLY A 1 113 ? 23.141 -11.609 2.5 1 97.19 113 GLY A C 1
ATOM 867 O O . GLY A 1 113 ? 23.984 -11.773 1.628 1 97.19 113 GLY A O 1
ATOM 868 N N . ALA A 1 114 ? 22.219 -10.633 2.459 1 96.81 114 ALA A N 1
ATOM 869 C CA . ALA A 1 114 ? 22.219 -9.648 1.377 1 96.81 114 ALA A CA 1
ATOM 870 C C . ALA A 1 114 ? 23.547 -8.898 1.322 1 96.81 114 ALA A C 1
ATOM 872 O O . ALA A 1 114 ? 24.094 -8.656 0.24 1 96.81 114 ALA A O 1
ATOM 873 N N . ARG A 1 115 ? 24.047 -8.516 2.486 1 94.75 115 ARG A N 1
ATOM 874 C CA . ARG A 1 115 ? 25.328 -7.82 2.57 1 94.75 115 ARG A CA 1
ATOM 875 C C . ARG A 1 115 ? 26.469 -8.734 2.133 1 94.75 115 ARG A C 1
ATOM 877 O O . ARG A 1 115 ? 27.328 -8.336 1.33 1 94.75 115 ARG A O 1
ATOM 884 N N . ALA A 1 116 ? 26.484 -9.922 2.611 1 96.81 116 ALA A N 1
ATOM 885 C CA . ALA A 1 116 ? 27.562 -10.875 2.363 1 96.81 116 ALA A CA 1
ATOM 886 C C . ALA A 1 116 ? 27.656 -11.219 0.879 1 96.81 116 ALA A C 1
ATOM 888 O O . ALA A 1 116 ? 28.766 -11.383 0.345 1 96.81 116 ALA A O 1
ATOM 889 N N . GLU A 1 117 ? 26.531 -11.305 0.226 1 96.38 117 GLU A N 1
ATOM 890 C CA . GLU A 1 117 ? 26.516 -11.75 -1.163 1 96.38 117 GLU A CA 1
ATOM 891 C C . GLU A 1 117 ? 26.281 -10.586 -2.117 1 96.38 117 GLU A C 1
ATOM 893 O O . GLU A 1 117 ? 26.141 -10.781 -3.326 1 96.38 117 GLU A O 1
ATOM 898 N N . ASN A 1 118 ? 26.172 -9.414 -1.612 1 94.06 118 ASN A N 1
ATOM 899 C CA . ASN A 1 118 ? 25.922 -8.211 -2.396 1 94.06 118 ASN A CA 1
ATOM 900 C C . ASN A 1 118 ? 24.672 -8.352 -3.27 1 94.06 118 ASN A C 1
ATOM 902 O O . ASN A 1 118 ? 24.734 -8.141 -4.48 1 94.06 118 ASN A O 1
ATOM 906 N N . THR A 1 119 ? 23.609 -8.82 -2.658 1 95.75 119 THR A N 1
ATOM 907 C CA . THR A 1 119 ? 22.281 -8.906 -3.258 1 95.75 119 THR A CA 1
ATOM 908 C C . THR A 1 119 ? 21.312 -7.988 -2.533 1 95.75 119 THR A C 1
ATOM 910 O O . THR A 1 119 ? 21.688 -7.289 -1.593 1 95.75 119 THR A O 1
ATOM 913 N N . THR A 1 120 ? 20.188 -7.949 -3.041 1 95.75 120 THR A N 1
ATOM 914 C CA . THR A 1 120 ? 19.156 -7.238 -2.293 1 95.75 120 THR A CA 1
ATOM 915 C C . THR A 1 120 ? 18.594 -8.117 -1.172 1 95.75 120 THR A C 1
ATOM 917 O O . THR A 1 120 ? 18.719 -9.344 -1.222 1 95.75 120 THR A O 1
ATOM 920 N N . ARG A 1 121 ? 18.031 -7.504 -0.139 1 96.81 121 ARG A N 1
ATOM 921 C CA . ARG A 1 121 ? 17.328 -8.234 0.911 1 96.81 121 ARG A CA 1
ATOM 922 C C . ARG A 1 121 ? 16.203 -9.078 0.328 1 96.81 121 ARG A C 1
ATOM 924 O O . ARG A 1 121 ? 15.922 -10.172 0.813 1 96.81 121 ARG A O 1
ATOM 931 N N . ALA A 1 122 ? 15.539 -8.578 -0.74 1 97.94 122 ALA A N 1
ATOM 932 C CA . ALA A 1 122 ? 14.406 -9.258 -1.358 1 97.94 122 ALA A CA 1
ATOM 933 C C . ALA A 1 122 ? 14.82 -10.602 -1.945 1 97.94 122 ALA A C 1
ATOM 935 O O . ALA A 1 122 ? 14.094 -11.586 -1.837 1 97.94 122 ALA A O 1
ATOM 936 N N . VAL A 1 123 ? 15.945 -10.625 -2.582 1 98.31 123 VAL A N 1
ATOM 937 C CA . VAL A 1 123 ? 16.484 -11.875 -3.121 1 98.31 123 VAL A CA 1
ATOM 938 C C . VAL A 1 123 ? 16.672 -12.883 -1.991 1 98.31 123 VAL A C 1
ATOM 940 O O . VAL A 1 123 ? 16.219 -14.023 -2.082 1 98.31 123 VAL A O 1
ATOM 943 N N . GLN A 1 124 ? 17.328 -12.445 -0.9 1 98.56 124 GLN A N 1
ATOM 944 C CA . GLN A 1 124 ? 17.609 -13.312 0.233 1 98.56 124 GLN A CA 1
ATOM 945 C C . GLN A 1 124 ? 16.328 -13.773 0.916 1 98.56 124 GLN A C 1
ATOM 947 O O . GLN A 1 124 ? 16.234 -14.898 1.412 1 98.56 124 GLN A O 1
ATOM 952 N N . ALA A 1 125 ? 15.336 -12.914 0.964 1 98.81 125 ALA A N 1
ATOM 953 C CA . ALA A 1 125 ? 14.055 -13.258 1.573 1 98.81 125 ALA A CA 1
ATOM 954 C C . ALA A 1 125 ? 13.375 -14.391 0.814 1 98.81 125 ALA A C 1
ATOM 956 O O . ALA A 1 125 ? 12.836 -15.32 1.425 1 98.81 125 ALA A O 1
ATOM 957 N N . MET A 1 126 ? 13.414 -14.352 -0.526 1 98.88 126 MET A N 1
ATOM 958 C CA . MET A 1 126 ? 12.805 -15.414 -1.327 1 98.88 126 MET A CA 1
ATOM 959 C C . MET A 1 126 ? 13.57 -16.719 -1.17 1 98.88 126 MET A C 1
ATOM 961 O O . MET A 1 126 ? 12.969 -17.797 -1.12 1 98.88 126 MET A O 1
ATOM 965 N N . ARG A 1 127 ? 14.859 -16.641 -1.094 1 98.69 127 ARG A N 1
ATOM 966 C CA . ARG A 1 127 ? 15.672 -17.828 -0.896 1 98.69 127 ARG A CA 1
ATOM 967 C C . ARG A 1 127 ? 15.367 -18.484 0.45 1 98.69 127 ARG A C 1
ATOM 969 O O . ARG A 1 127 ? 15.258 -19.703 0.542 1 98.69 127 ARG A O 1
ATOM 976 N N . LYS A 1 128 ? 15.234 -17.656 1.431 1 98.81 128 LYS A N 1
ATOM 977 C CA . LYS A 1 128 ? 14.852 -18.172 2.74 1 98.81 128 LYS A CA 1
ATOM 978 C C . LYS A 1 128 ? 13.492 -18.859 2.688 1 98.81 128 LYS A C 1
ATOM 980 O O . LYS A 1 128 ? 13.297 -19.922 3.266 1 98.81 128 LYS A O 1
ATOM 985 N N . ALA A 1 129 ? 12.547 -18.234 2.035 1 98.88 129 ALA A N 1
ATOM 986 C CA . ALA A 1 129 ? 11.211 -18.812 1.892 1 98.88 129 ALA A CA 1
ATOM 987 C C . ALA A 1 129 ? 11.266 -20.172 1.203 1 98.88 129 ALA A C 1
ATOM 989 O O . ALA A 1 129 ? 10.539 -21.094 1.576 1 98.88 129 ALA A O 1
ATOM 990 N N . ARG A 1 130 ? 12.062 -20.266 0.178 1 98.5 130 ARG A N 1
ATOM 991 C CA . ARG A 1 130 ? 12.242 -21.531 -0.51 1 98.5 130 ARG A CA 1
ATOM 992 C C . ARG A 1 130 ? 12.773 -22.594 0.44 1 98.5 130 ARG A C 1
ATOM 994 O O . ARG A 1 130 ? 12.258 -23.719 0.487 1 98.5 130 ARG A O 1
ATOM 1001 N N . SER A 1 131 ? 13.859 -22.219 1.188 1 98.25 131 SER A N 1
ATOM 1002 C CA . SER A 1 131 ? 14.477 -23.156 2.129 1 98.25 131 SER A CA 1
ATOM 1003 C C . SER A 1 131 ? 13.484 -23.609 3.193 1 98.25 131 SER A C 1
ATOM 1005 O O . SER A 1 131 ? 13.555 -24.734 3.678 1 98.25 131 SER A O 1
ATOM 1007 N N . ALA A 1 132 ? 12.539 -22.75 3.504 1 98.5 132 ALA A N 1
ATOM 1008 C CA . ALA A 1 132 ? 11.531 -23.047 4.52 1 98.5 132 ALA A CA 1
ATOM 1009 C C . ALA A 1 132 ? 10.383 -23.859 3.928 1 98.5 132 ALA A C 1
ATOM 1011 O O . ALA A 1 132 ? 9.445 -24.234 4.637 1 98.5 132 ALA A O 1
ATOM 1012 N N . GLY A 1 133 ? 10.383 -24.125 2.611 1 98.31 133 GLY A N 1
ATOM 1013 C CA . GLY A 1 133 ? 9.375 -24.938 1.963 1 98.31 133 GLY A CA 1
ATOM 1014 C C . GLY A 1 133 ? 8.062 -24.219 1.754 1 98.31 133 GLY A C 1
ATOM 1015 O O . GLY A 1 133 ? 7.004 -24.859 1.652 1 98.31 133 GLY A O 1
ATOM 1016 N N . LEU A 1 134 ? 8.102 -22.922 1.652 1 98.75 134 LEU A N 1
ATOM 1017 C CA . LEU A 1 134 ? 6.871 -22.156 1.65 1 98.75 134 LEU A CA 1
ATOM 1018 C C . LEU A 1 134 ? 6.473 -21.766 0.23 1 98.75 134 LEU A C 1
ATOM 1020 O O . LEU A 1 134 ? 5.344 -21.328 -0.008 1 98.75 134 LEU A O 1
ATOM 1024 N N . LEU A 1 135 ? 7.391 -21.938 -0.731 1 98.81 135 LEU A N 1
ATOM 1025 C CA . LEU A 1 135 ? 7.137 -21.406 -2.066 1 98.81 135 LEU A CA 1
ATOM 1026 C C . LEU A 1 135 ? 6.492 -22.469 -2.957 1 98.81 135 LEU A C 1
ATOM 1028 O O . LEU A 1 135 ? 5.602 -22.156 -3.752 1 98.81 135 LEU A O 1
ATOM 1032 N N . ASP A 1 136 ? 6.938 -23.766 -2.852 1 98.56 136 ASP A N 1
ATOM 1033 C CA . ASP A 1 136 ? 6.305 -24.828 -3.621 1 98.56 136 ASP A CA 1
ATOM 1034 C C . ASP A 1 136 ? 4.852 -25.016 -3.193 1 98.56 136 ASP A C 1
ATOM 1036 O O . ASP A 1 136 ? 4.57 -25.266 -2.02 1 98.56 136 ASP A O 1
ATOM 1040 N N . GLY A 1 137 ? 4.027 -24.859 -4.105 1 98.62 137 GLY A N 1
ATOM 1041 C CA . GLY A 1 137 ? 2.613 -25.016 -3.801 1 98.62 137 GLY A CA 1
ATOM 1042 C C . GLY A 1 137 ? 2.021 -23.812 -3.096 1 98.62 137 GLY A C 1
ATOM 1043 O O . GLY A 1 137 ? 0.819 -23.766 -2.826 1 98.62 137 GLY A O 1
ATOM 1044 N N . GLY A 1 138 ? 2.83 -22.828 -2.818 1 98.88 138 GLY A N 1
ATOM 1045 C CA . GLY A 1 138 ? 2.369 -21.609 -2.162 1 98.88 138 GLY A CA 1
ATOM 1046 C C . GLY A 1 138 ? 2.018 -20.5 -3.137 1 98.88 138 GLY A C 1
ATOM 1047 O O . GLY A 1 138 ? 2.139 -20.672 -4.352 1 98.88 138 GLY A O 1
ATOM 1048 N N . ILE A 1 139 ? 1.493 -19.422 -2.627 1 98.94 139 ILE A N 1
ATOM 1049 C CA . ILE A 1 139 ? 1.244 -18.219 -3.4 1 98.94 139 ILE A CA 1
ATOM 1050 C C . ILE A 1 139 ? 2.367 -17.203 -3.16 1 98.94 139 ILE A C 1
ATOM 1052 O O . ILE A 1 139 ? 2.654 -16.859 -2.014 1 98.94 139 ILE A O 1
ATOM 1056 N N . VAL A 1 140 ? 3.061 -16.828 -4.188 1 99 140 VAL A N 1
ATOM 1057 C CA . VAL A 1 140 ? 4.094 -15.805 -4.117 1 99 140 VAL A CA 1
ATOM 1058 C C . VAL A 1 140 ? 3.494 -14.438 -4.457 1 99 140 VAL A C 1
ATOM 1060 O O . VAL A 1 140 ? 2.877 -14.273 -5.512 1 99 140 VAL A O 1
ATOM 1063 N N . ALA A 1 141 ? 3.639 -13.484 -3.58 1 98.94 141 ALA A N 1
ATOM 1064 C CA . ALA A 1 141 ? 3.037 -12.156 -3.721 1 98.94 141 ALA A CA 1
ATOM 1065 C C . ALA A 1 141 ? 4.105 -11.07 -3.709 1 98.94 141 ALA A C 1
ATOM 1067 O O . ALA A 1 141 ? 4.613 -10.695 -2.648 1 98.94 141 ALA A O 1
ATOM 1068 N N . VAL A 1 142 ? 4.398 -10.484 -4.879 1 98.94 142 VAL A N 1
ATOM 1069 C CA . VAL A 1 142 ? 5.465 -9.492 -4.996 1 98.94 142 VAL A CA 1
ATOM 1070 C C . VAL A 1 142 ? 4.887 -8.164 -5.48 1 98.94 142 VAL A C 1
ATOM 1072 O O . VAL A 1 142 ? 4.367 -8.078 -6.594 1 98.94 142 VAL A O 1
ATOM 1075 N N . GLY A 1 143 ? 5.016 -7.141 -4.648 1 98.75 143 GLY A N 1
ATOM 1076 C CA . GLY A 1 143 ? 4.449 -5.848 -5 1 98.75 143 GLY A CA 1
ATOM 1077 C C . GLY A 1 143 ? 5.477 -4.73 -5.016 1 98.75 143 GLY A C 1
ATOM 1078 O O . GLY A 1 143 ? 5.191 -3.627 -5.484 1 98.75 143 GLY A O 1
ATOM 1079 N N . ASN A 1 144 ? 6.656 -5.031 -4.59 1 97.12 144 ASN A N 1
ATOM 1080 C CA . ASN A 1 144 ? 7.602 -3.939 -4.387 1 97.12 144 ASN A CA 1
ATOM 1081 C C . ASN A 1 144 ? 8.93 -4.215 -5.078 1 97.12 144 ASN A C 1
ATOM 1083 O O . ASN A 1 144 ? 9.398 -3.406 -5.883 1 97.12 144 ASN A O 1
ATOM 1087 N N . ALA A 1 145 ? 9.531 -5.359 -4.871 1 97.56 145 ALA A N 1
ATOM 1088 C CA . ALA A 1 145 ? 10.914 -5.609 -5.277 1 97.56 145 ALA A CA 1
ATOM 1089 C C . ALA A 1 145 ? 10.961 -6.438 -6.559 1 97.56 145 ALA A C 1
ATOM 1091 O O . ALA A 1 145 ? 10.734 -7.648 -6.531 1 97.56 145 ALA A O 1
ATOM 1092 N N . PRO A 1 146 ? 11.367 -5.801 -7.652 1 98 146 PRO A N 1
ATOM 1093 C CA . PRO A 1 146 ? 11.555 -6.566 -8.883 1 98 146 PRO A CA 1
ATOM 1094 C C . PRO A 1 146 ? 12.547 -7.719 -8.727 1 98 146 PRO A C 1
ATOM 1096 O O . PRO A 1 146 ? 12.367 -8.773 -9.336 1 98 146 PRO A O 1
ATOM 1099 N N . THR A 1 147 ? 13.523 -7.559 -7.852 1 97.81 147 THR A N 1
ATOM 1100 C CA . THR A 1 147 ? 14.547 -8.578 -7.672 1 97.81 147 THR A CA 1
ATOM 1101 C C . THR A 1 147 ? 13.969 -9.805 -6.969 1 97.81 147 THR A C 1
ATOM 1103 O O . THR A 1 147 ? 14.453 -10.922 -7.16 1 97.81 147 THR A O 1
ATOM 1106 N N . ALA A 1 148 ? 12.984 -9.617 -6.141 1 98.69 148 ALA A N 1
ATOM 1107 C CA . ALA A 1 148 ? 12.289 -10.758 -5.551 1 98.69 148 ALA A CA 1
ATOM 1108 C C . ALA A 1 148 ? 11.633 -11.617 -6.629 1 98.69 148 ALA A C 1
ATOM 1110 O O . ALA A 1 148 ? 11.773 -12.844 -6.625 1 98.69 148 ALA A O 1
ATOM 1111 N N . LEU A 1 149 ? 10.938 -10.938 -7.527 1 98.81 149 LEU A N 1
ATOM 1112 C CA . LEU A 1 149 ? 10.234 -11.625 -8.602 1 98.81 149 LEU A CA 1
ATOM 1113 C C . LEU A 1 149 ? 11.219 -12.344 -9.516 1 98.81 149 LEU A C 1
ATOM 1115 O O . LEU A 1 149 ? 10.992 -13.5 -9.891 1 98.81 149 LEU A O 1
ATOM 1119 N N . ARG A 1 150 ? 12.289 -11.719 -9.852 1 98.62 150 ARG A N 1
ATOM 1120 C CA . ARG A 1 150 ? 13.305 -12.312 -10.711 1 98.62 150 ARG A CA 1
ATOM 1121 C C . ARG A 1 150 ? 13.93 -13.539 -10.055 1 98.62 150 ARG A C 1
ATOM 1123 O O . ARG A 1 150 ? 14.242 -14.523 -10.734 1 98.62 150 ARG A O 1
ATOM 1130 N N . GLU A 1 151 ? 14.172 -13.453 -8.781 1 98.75 151 GLU A N 1
ATOM 1131 C CA . GLU A 1 151 ? 14.734 -14.594 -8.07 1 98.75 151 GLU A CA 1
ATOM 1132 C C . GLU A 1 151 ? 13.781 -15.789 -8.109 1 98.75 151 GLU A C 1
ATOM 1134 O O . GLU A 1 151 ? 14.219 -16.922 -8.273 1 98.75 151 GLU A O 1
ATOM 1139 N N . VAL A 1 152 ? 12.531 -15.562 -7.961 1 98.94 152 VAL A N 1
ATOM 1140 C CA . VAL A 1 152 ? 11.531 -16.625 -8.023 1 98.94 152 VAL A CA 1
ATOM 1141 C C . VAL A 1 152 ? 11.539 -17.25 -9.414 1 98.94 152 VAL A C 1
ATOM 1143 O O . VAL A 1 152 ? 11.547 -18.484 -9.555 1 98.94 152 VAL A O 1
ATOM 1146 N N . VAL A 1 153 ? 11.555 -16.406 -10.438 1 98.88 153 VAL A N 1
ATOM 1147 C CA . VAL A 1 153 ? 11.594 -16.891 -11.812 1 98.88 153 VAL A CA 1
ATOM 1148 C C . VAL A 1 153 ? 12.836 -17.75 -12.023 1 98.88 153 VAL A C 1
ATOM 1150 O O . VAL A 1 153 ? 12.758 -18.828 -12.633 1 98.88 153 VAL A O 1
ATOM 1153 N N . ARG A 1 154 ? 13.984 -17.234 -11.523 1 98.62 154 ARG A N 1
ATOM 1154 C CA . ARG A 1 154 ? 15.211 -18.016 -11.633 1 98.62 154 ARG A CA 1
ATOM 1155 C C . ARG A 1 154 ? 15.055 -19.391 -11 1 98.62 154 ARG A C 1
ATOM 1157 O O . ARG A 1 154 ? 15.438 -20.391 -11.586 1 98.62 154 ARG A O 1
ATOM 1164 N N . MET A 1 155 ? 14.531 -19.422 -9.805 1 98.75 155 MET A N 1
ATOM 1165 C CA . MET A 1 155 ? 14.359 -20.688 -9.078 1 98.75 155 MET A CA 1
ATOM 1166 C C . MET A 1 155 ? 13.438 -21.625 -9.836 1 98.75 155 MET A C 1
ATOM 1168 O O . MET A 1 155 ? 13.625 -22.844 -9.805 1 98.75 155 MET A O 1
ATOM 1172 N N . ILE A 1 156 ? 12.406 -21.094 -10.5 1 98.75 156 ILE A N 1
ATOM 1173 C CA . ILE A 1 156 ? 11.492 -21.906 -11.297 1 98.75 156 ILE A CA 1
ATOM 1174 C C . ILE A 1 156 ? 12.242 -22.516 -12.477 1 98.75 156 ILE A C 1
ATOM 1176 O O . ILE A 1 156 ? 12.133 -23.719 -12.734 1 98.75 156 ILE A O 1
ATOM 1180 N N . ARG A 1 157 ? 13.023 -21.734 -13.125 1 98.38 157 ARG A N 1
ATOM 1181 C CA . ARG A 1 157 ? 13.711 -22.156 -14.336 1 98.38 157 ARG A CA 1
ATOM 1182 C C . ARG A 1 157 ? 14.859 -23.109 -14.016 1 98.38 157 ARG A C 1
ATOM 1184 O O . ARG A 1 157 ? 15.086 -24.094 -14.727 1 98.38 157 ARG A O 1
ATOM 1191 N N . GLU A 1 158 ? 15.531 -22.812 -12.898 1 98.12 158 GLU A N 1
ATOM 1192 C CA . GLU A 1 158 ? 16.812 -23.484 -12.672 1 98.12 158 GLU A CA 1
ATOM 1193 C C . GLU A 1 158 ? 16.688 -24.562 -11.602 1 98.12 158 GLU A C 1
ATOM 1195 O O . GLU A 1 158 ? 17.5 -25.484 -11.539 1 98.12 158 GLU A O 1
ATOM 1200 N N . GLU A 1 159 ? 15.688 -24.406 -10.727 1 98 159 GLU A N 1
ATOM 1201 C CA . GLU A 1 159 ? 15.656 -25.281 -9.562 1 98 159 GLU A CA 1
ATOM 1202 C C . GLU A 1 159 ? 14.344 -26.062 -9.484 1 98 159 GLU A C 1
ATOM 1204 O O . GLU A 1 159 ? 14.117 -26.812 -8.539 1 98 159 GLU A O 1
ATOM 1209 N N . GLY A 1 160 ? 13.422 -25.859 -10.391 1 97.62 160 GLY A N 1
ATOM 1210 C CA . GLY A 1 160 ? 12.195 -26.625 -10.461 1 97.62 160 GLY A CA 1
ATOM 1211 C C . GLY A 1 160 ? 11.148 -26.172 -9.461 1 97.62 160 GLY A C 1
ATOM 1212 O O . GLY A 1 160 ? 10.234 -26.922 -9.125 1 97.62 160 GLY A O 1
ATOM 1213 N N . LEU A 1 161 ? 11.297 -24.969 -8.953 1 98.56 161 LEU A N 1
ATOM 1214 C CA . LEU A 1 161 ? 10.281 -24.391 -8.07 1 98.56 161 LEU A CA 1
ATOM 1215 C C . LEU A 1 161 ? 8.922 -24.344 -8.766 1 98.56 161 LEU A C 1
ATOM 1217 O O . LEU A 1 161 ? 8.844 -23.984 -9.945 1 98.56 161 LEU A O 1
ATOM 1221 N N . ARG A 1 162 ? 7.848 -24.703 -8 1 98.75 162 ARG A N 1
ATOM 1222 C CA . ARG A 1 162 ? 6.508 -24.703 -8.57 1 98.75 162 ARG A CA 1
ATOM 1223 C C . ARG A 1 162 ? 5.508 -24.062 -7.617 1 98.75 162 ARG A C 1
ATOM 1225 O O . ARG A 1 162 ? 4.688 -24.75 -7.012 1 98.75 162 ARG A O 1
ATOM 1232 N N . PRO A 1 163 ? 5.527 -22.734 -7.539 1 98.88 163 PRO A N 1
ATOM 1233 C CA . PRO A 1 163 ? 4.445 -22.094 -6.801 1 98.88 163 PRO A CA 1
ATOM 1234 C C . PRO A 1 163 ? 3.068 -22.375 -7.402 1 98.88 163 PRO A C 1
ATOM 1236 O O . PRO A 1 163 ? 2.955 -22.609 -8.609 1 98.88 163 PRO A O 1
ATOM 1239 N N . ALA A 1 164 ? 2.045 -22.344 -6.531 1 98.88 164 ALA A N 1
ATOM 1240 C CA . ALA A 1 164 ? 0.682 -22.516 -7.023 1 98.88 164 ALA A CA 1
ATOM 1241 C C . ALA A 1 164 ? 0.24 -21.312 -7.855 1 98.88 164 ALA A C 1
ATOM 1243 O O . ALA A 1 164 ? -0.54 -21.453 -8.797 1 98.88 164 ALA A O 1
ATOM 1244 N N . LEU A 1 165 ? 0.679 -20.156 -7.484 1 98.94 165 LEU A N 1
ATOM 1245 C CA . LEU A 1 165 ? 0.347 -18.906 -8.156 1 98.94 165 LEU A CA 1
ATOM 1246 C C . LEU A 1 165 ? 1.382 -17.828 -7.84 1 98.94 165 LEU A C 1
ATOM 1248 O O . LEU A 1 165 ? 1.845 -17.734 -6.699 1 98.94 165 LEU A O 1
ATOM 1252 N N . ILE A 1 166 ? 1.785 -17.094 -8.789 1 99 166 ILE A N 1
ATOM 1253 C CA . ILE A 1 166 ? 2.562 -15.867 -8.594 1 99 166 ILE A CA 1
ATOM 1254 C C . ILE A 1 166 ? 1.68 -14.648 -8.844 1 99 166 ILE A C 1
ATOM 1256 O O . ILE A 1 166 ? 1.064 -14.531 -9.906 1 99 166 ILE A O 1
ATOM 1260 N N . VAL A 1 167 ? 1.504 -13.836 -7.859 1 98.94 167 VAL A N 1
ATOM 1261 C CA . VAL A 1 167 ? 0.991 -12.477 -8.055 1 98.94 167 VAL A CA 1
ATOM 1262 C C . VAL A 1 167 ? 2.15 -11.484 -8.078 1 98.94 167 VAL A C 1
ATOM 1264 O O . VAL A 1 167 ? 2.615 -11.039 -7.023 1 98.94 167 VAL A O 1
ATOM 1267 N N . GLY A 1 168 ? 2.619 -11.148 -9.305 1 98.88 168 GLY A N 1
ATOM 1268 C CA . GLY A 1 168 ? 3.836 -10.375 -9.5 1 98.88 168 GLY A CA 1
ATOM 1269 C C . GLY A 1 168 ? 3.582 -9.008 -10.094 1 98.88 168 GLY A C 1
ATOM 1270 O O . GLY A 1 168 ? 3.559 -8.844 -11.312 1 98.88 168 GLY A O 1
ATOM 1271 N N . MET A 1 169 ? 3.547 -8.039 -9.234 1 98.81 169 MET A N 1
ATOM 1272 C CA . MET A 1 169 ? 3.234 -6.676 -9.656 1 98.81 169 MET A CA 1
ATOM 1273 C C . MET A 1 169 ? 4.203 -5.68 -9.031 1 98.81 169 MET A C 1
ATOM 1275 O O . MET A 1 169 ? 3.783 -4.676 -8.453 1 98.81 169 MET A O 1
ATOM 1279 N N . PRO A 1 170 ? 5.543 -5.988 -9.07 1 98.69 170 PRO A N 1
ATOM 1280 C CA . PRO A 1 170 ? 6.465 -5 -8.508 1 98.69 170 PRO A CA 1
ATOM 1281 C C . PRO A 1 170 ? 6.414 -3.66 -9.234 1 98.69 170 PRO A C 1
ATOM 1283 O O . PRO A 1 170 ? 6.258 -3.627 -10.461 1 98.69 170 PRO A O 1
ATOM 1286 N N . VAL A 1 171 ? 6.461 -2.611 -8.484 1 98.19 171 VAL A N 1
ATOM 1287 C CA . VAL A 1 171 ? 6.508 -1.263 -9.039 1 98.19 171 VAL A CA 1
ATOM 1288 C C . VAL A 1 171 ? 7.957 -0.813 -9.195 1 98.19 171 VAL A C 1
ATOM 1290 O O . VAL A 1 171 ? 8.812 -1.18 -8.391 1 98.19 171 VAL A O 1
ATOM 1293 N N . GLY A 1 172 ? 8.148 -0.04 -10.234 1 96.31 172 GLY A N 1
ATOM 1294 C CA . GLY A 1 172 ? 9.469 0.567 -10.273 1 96.31 172 GLY A CA 1
ATOM 1295 C C . GLY A 1 172 ? 9.898 0.99 -11.664 1 96.31 172 GLY A C 1
ATOM 1296 O O . GLY A 1 172 ? 9.25 0.633 -12.648 1 96.31 172 GLY A O 1
ATOM 1297 N N . PHE A 1 173 ? 10.992 1.659 -11.688 1 96 173 PHE A N 1
ATOM 1298 C CA . PHE A 1 173 ? 11.5 2.234 -12.922 1 96 173 PHE A CA 1
ATOM 1299 C C . PHE A 1 173 ? 12.68 1.425 -13.453 1 96 173 PHE A C 1
ATOM 1301 O O . PHE A 1 173 ? 13.086 1.593 -14.602 1 96 173 PHE A O 1
ATOM 1308 N N . VAL A 1 174 ? 13.18 0.614 -12.562 1 93.62 174 VAL A N 1
ATOM 1309 C CA . VAL A 1 174 ? 14.305 -0.238 -12.953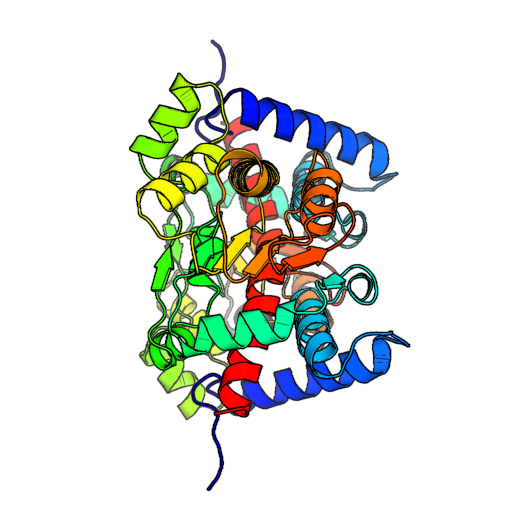 1 93.62 174 VAL A CA 1
ATOM 1310 C C . VAL A 1 174 ? 13.914 -1.706 -12.789 1 93.62 174 VAL A C 1
ATOM 1312 O O . VAL A 1 174 ? 13.531 -2.135 -11.695 1 93.62 174 VAL A O 1
ATOM 1315 N N . ALA A 1 175 ? 13.922 -2.459 -13.781 1 94.69 175 ALA A N 1
ATOM 1316 C CA . ALA A 1 175 ? 13.805 -3.914 -13.82 1 94.69 175 ALA A CA 1
ATOM 1317 C C . ALA A 1 175 ? 12.367 -4.352 -13.539 1 94.69 175 ALA A C 1
ATOM 1319 O O . ALA A 1 175 ? 12.031 -5.531 -13.664 1 94.69 175 ALA A O 1
ATOM 1320 N N . ALA A 1 176 ? 11.5 -3.424 -13.156 1 97.44 176 ALA A N 1
ATOM 1321 C CA . ALA A 1 176 ? 10.125 -3.818 -12.836 1 97.44 176 ALA A CA 1
ATOM 1322 C C . ALA A 1 176 ? 9.43 -4.406 -14.062 1 97.44 176 ALA A C 1
ATOM 1324 O O . ALA A 1 176 ? 8.945 -5.543 -14.023 1 97.44 176 ALA A O 1
ATOM 1325 N N . ALA A 1 177 ? 9.422 -3.654 -15.125 1 98.31 177 ALA A N 1
ATOM 1326 C CA . ALA A 1 177 ? 8.773 -4.121 -16.344 1 98.31 177 ALA A CA 1
ATOM 1327 C C . ALA A 1 177 ? 9.383 -5.43 -16.828 1 98.31 177 ALA A C 1
ATOM 1329 O O . ALA A 1 177 ? 8.664 -6.359 -17.203 1 98.31 177 ALA A O 1
ATOM 1330 N N . GLU A 1 178 ? 10.672 -5.578 -16.781 1 98.25 178 GLU A N 1
ATOM 1331 C CA . GLU A 1 178 ? 11.391 -6.754 -17.25 1 98.25 178 GLU A CA 1
ATOM 1332 C C . GLU A 1 178 ? 11.086 -7.977 -16.391 1 98.25 178 GLU A C 1
ATOM 1334 O O . GLU A 1 178 ? 10.867 -9.07 -16.922 1 98.25 178 GLU A O 1
ATOM 1339 N N . SER A 1 179 ? 11.109 -7.793 -15.078 1 98.62 179 SER A N 1
ATOM 1340 C CA . SER A 1 179 ? 10.844 -8.906 -14.18 1 98.62 179 SER A CA 1
ATOM 1341 C C . SER A 1 179 ? 9.445 -9.469 -14.406 1 98.62 179 SER A C 1
ATOM 1343 O O . SER A 1 179 ? 9.242 -10.688 -14.359 1 98.62 179 SER A O 1
ATOM 1345 N N . LYS A 1 180 ? 8.539 -8.641 -14.656 1 98.81 180 LYS A N 1
ATOM 1346 C CA . LYS A 1 180 ? 7.156 -9.047 -14.891 1 98.81 180 LYS A CA 1
ATOM 1347 C C . LYS A 1 180 ? 7.012 -9.742 -16.25 1 98.81 180 LYS A C 1
ATOM 1349 O O . LYS A 1 180 ? 6.285 -10.727 -16.375 1 98.81 180 LYS A O 1
ATOM 1354 N N . ALA A 1 181 ? 7.699 -9.211 -17.25 1 98.75 181 ALA A N 1
ATOM 1355 C CA . ALA A 1 181 ? 7.688 -9.859 -18.547 1 98.75 181 ALA A CA 1
ATOM 1356 C C . ALA A 1 181 ? 8.281 -11.266 -18.484 1 98.75 181 ALA A C 1
ATOM 1358 O O . ALA A 1 181 ? 7.773 -12.188 -19.125 1 98.75 181 ALA A O 1
ATOM 1359 N N . GLU A 1 182 ? 9.336 -11.414 -17.734 1 98.69 182 GLU A N 1
ATOM 1360 C CA . GLU A 1 182 ? 9.945 -12.727 -17.531 1 98.69 182 GLU A CA 1
ATOM 1361 C C . GLU A 1 182 ? 8.961 -13.695 -16.875 1 98.69 182 GLU A C 1
ATOM 1363 O O . GLU A 1 182 ? 8.898 -14.867 -17.234 1 98.69 182 GLU A O 1
ATOM 1368 N N . THR A 1 183 ? 8.234 -13.219 -15.898 1 98.88 183 THR A N 1
ATOM 1369 C CA . THR A 1 183 ? 7.238 -14.023 -15.211 1 98.88 183 THR A CA 1
ATOM 1370 C C . THR A 1 183 ? 6.129 -14.445 -16.172 1 98.88 183 THR A C 1
ATOM 1372 O O . THR A 1 183 ? 5.719 -15.609 -16.188 1 98.88 183 THR A O 1
ATOM 1375 N N . ALA A 1 184 ? 5.723 -13.5 -17 1 98.69 184 ALA A N 1
ATOM 1376 C CA . ALA A 1 184 ? 4.625 -13.742 -17.938 1 98.69 184 ALA A CA 1
ATOM 1377 C C . ALA A 1 184 ? 5.023 -14.75 -19 1 98.69 184 ALA A C 1
ATOM 1379 O O . ALA A 1 184 ? 4.164 -15.32 -19.688 1 98.69 184 ALA A O 1
ATOM 1380 N N . ALA A 1 185 ? 6.297 -14.969 -19.156 1 98.38 185 ALA A N 1
ATOM 1381 C CA . ALA A 1 185 ? 6.793 -15.906 -20.156 1 98.38 185 ALA A CA 1
ATOM 1382 C C . ALA A 1 185 ? 6.785 -17.328 -19.625 1 98.38 185 ALA A C 1
ATOM 1384 O O . ALA A 1 185 ? 7.012 -18.281 -20.391 1 98.38 185 ALA A O 1
ATOM 1385 N N . LEU A 1 186 ? 6.512 -17.438 -18.359 1 98.25 186 LEU A N 1
ATOM 1386 C CA . LEU A 1 186 ? 6.473 -18.766 -17.766 1 98.25 186 LEU A CA 1
ATOM 1387 C C . LEU A 1 186 ? 5.203 -19.516 -18.188 1 98.25 186 LEU A C 1
ATOM 1389 O O . LEU A 1 186 ? 4.102 -18.969 -18.047 1 98.25 186 LEU A O 1
ATOM 1393 N N . ASP A 1 187 ? 5.305 -20.703 -18.625 1 96.81 187 ASP A N 1
ATOM 1394 C CA . ASP A 1 187 ? 4.16 -21.562 -18.922 1 96.81 187 ASP A CA 1
ATOM 1395 C C . ASP A 1 187 ? 3.924 -22.578 -17.812 1 96.81 187 ASP A C 1
ATOM 1397 O O . ASP A 1 187 ? 2.799 -23.047 -17.609 1 96.81 187 ASP A O 1
ATOM 1401 N N . SER A 1 188 ? 4.898 -22.828 -17.078 1 96.75 188 SER A N 1
ATOM 1402 C CA . SER A 1 188 ? 4.883 -23.953 -16.141 1 96.75 188 SER A CA 1
ATOM 1403 C C . SER A 1 188 ? 4.195 -23.562 -14.836 1 96.75 188 SER A C 1
ATOM 1405 O O . SER A 1 188 ? 3.832 -24.438 -14.039 1 96.75 188 SER A O 1
ATOM 1407 N N . VAL A 1 189 ? 4.051 -22.312 -14.555 1 98.25 189 VAL A N 1
ATOM 1408 C CA . VAL A 1 189 ? 3.477 -21.828 -13.305 1 98.25 189 VAL A CA 1
ATOM 1409 C C . VAL A 1 189 ? 2.449 -20.734 -13.594 1 98.25 189 VAL A C 1
ATOM 1411 O O . VAL A 1 189 ? 2.699 -19.844 -14.406 1 98.25 189 VAL A O 1
ATOM 1414 N N . PRO A 1 190 ? 1.271 -20.797 -12.922 1 98.81 190 PRO A N 1
ATOM 1415 C CA . PRO A 1 190 ? 0.277 -19.734 -13.102 1 98.81 190 PRO A CA 1
ATOM 1416 C C . PRO A 1 190 ? 0.717 -18.406 -12.492 1 98.81 190 PRO A C 1
ATOM 1418 O O . PRO A 1 190 ? 1.394 -18.391 -11.461 1 98.81 190 PRO A O 1
ATOM 1421 N N . TRP A 1 191 ? 0.28 -17.328 -13.086 1 98.94 191 TRP A N 1
ATOM 1422 C CA . TRP A 1 191 ? 0.697 -16 -12.625 1 98.94 191 TRP A CA 1
ATOM 1423 C C . TRP A 1 191 ? -0.346 -14.945 -12.977 1 98.94 191 TRP A C 1
ATOM 1425 O O . TRP A 1 191 ? -1.15 -15.141 -13.891 1 98.94 191 TRP A O 1
ATOM 1435 N N . ILE A 1 192 ? -0.463 -13.953 -12.164 1 98.94 192 ILE A N 1
ATOM 1436 C CA . ILE A 1 192 ? -1.099 -12.672 -12.438 1 98.94 192 ILE A CA 1
ATOM 1437 C C . ILE A 1 192 ? -0.058 -11.555 -12.367 1 98.94 192 ILE A C 1
ATOM 1439 O O . ILE A 1 192 ? 0.621 -11.391 -11.352 1 98.94 192 ILE A O 1
ATOM 1443 N N . VAL A 1 193 ? 0.149 -10.773 -13.461 1 98.94 193 VAL A N 1
ATOM 1444 C CA . VAL A 1 193 ? 1.148 -9.711 -13.469 1 98.94 193 VAL A CA 1
ATOM 1445 C C . VAL A 1 193 ? 0.547 -8.438 -14.07 1 98.94 193 VAL A C 1
ATOM 1447 O O . VAL A 1 193 ? -0.513 -8.484 -14.695 1 98.94 193 VAL A O 1
ATOM 1450 N N . THR A 1 194 ? 1.121 -7.348 -13.727 1 98.75 194 THR A N 1
ATOM 1451 C CA . THR A 1 194 ? 0.838 -6.109 -14.445 1 98.75 194 THR A CA 1
ATOM 1452 C C . THR A 1 194 ? 1.975 -5.766 -15.398 1 98.75 194 THR A C 1
ATOM 1454 O O . THR A 1 194 ? 3.148 -5.945 -15.07 1 98.75 194 THR A O 1
ATOM 1457 N N . GLU A 1 195 ? 1.65 -5.312 -16.547 1 98.44 195 GLU A N 1
ATOM 1458 C CA . GLU A 1 195 ? 2.674 -4.914 -17.516 1 98.44 195 GLU A CA 1
ATOM 1459 C C . GLU A 1 195 ? 3.184 -3.504 -17.219 1 98.44 195 GLU A C 1
ATOM 1461 O O . GLU A 1 195 ? 2.438 -2.66 -16.719 1 98.44 195 GLU A O 1
ATOM 1466 N N . GLY A 1 196 ? 4.48 -3.322 -17.547 1 97.88 196 GLY A N 1
ATOM 1467 C CA . GLY A 1 196 ? 5.062 -1.995 -17.438 1 97.88 196 GLY A CA 1
ATOM 1468 C C . GLY A 1 196 ? 5.57 -1.687 -16.031 1 97.88 196 GLY A C 1
ATOM 1469 O O . GLY A 1 196 ? 5.941 -2.596 -15.289 1 97.88 196 GLY A O 1
ATOM 1470 N N . ARG A 1 197 ? 5.652 -0.38 -15.703 1 98 197 ARG A N 1
ATOM 1471 C CA . ARG A 1 197 ? 6.32 0.083 -14.492 1 98 197 ARG A CA 1
ATOM 1472 C C . ARG A 1 197 ? 5.363 0.094 -13.305 1 98 197 ARG A C 1
ATOM 1474 O O . ARG A 1 197 ? 5.785 -0.056 -12.156 1 98 197 ARG A O 1
ATOM 1481 N N . LYS A 1 198 ? 4.047 0.208 -13.586 1 98.12 198 LYS A N 1
ATOM 1482 C CA . LYS A 1 198 ? 3.066 0.358 -12.516 1 98.12 198 LYS A CA 1
ATOM 1483 C C . LYS A 1 198 ? 2.852 -0.961 -11.773 1 98.12 198 LYS A C 1
ATOM 1485 O O . LYS A 1 198 ? 2.891 -2.031 -12.383 1 98.12 198 LYS A O 1
ATOM 1490 N N . GLY A 1 199 ? 2.633 -0.927 -10.562 1 98.12 199 GLY A N 1
ATOM 1491 C CA . GLY A 1 199 ? 2.436 -2.023 -9.625 1 98.12 199 GLY A CA 1
ATOM 1492 C C . GLY A 1 199 ? 2.289 -1.562 -8.188 1 98.12 199 GLY A C 1
ATOM 1493 O O . GLY A 1 199 ? 1.839 -0.443 -7.934 1 98.12 199 GLY A O 1
ATOM 1494 N N . GLY A 1 200 ? 2.592 -2.498 -7.301 1 98.31 200 GLY A N 1
ATOM 1495 C CA . GLY A 1 200 ? 2.598 -2.064 -5.914 1 98.31 200 GLY A CA 1
ATOM 1496 C C . GLY A 1 200 ? 1.934 -3.057 -4.977 1 98.31 200 GLY A C 1
ATOM 1497 O O . GLY A 1 200 ? 1.093 -3.852 -5.398 1 98.31 200 GLY A O 1
ATOM 1498 N N . SER A 1 201 ? 2.248 -2.855 -3.732 1 98.62 201 SER A N 1
ATOM 1499 C CA . SER A 1 201 ? 1.722 -3.725 -2.686 1 98.62 201 SER A CA 1
ATOM 1500 C C . SER A 1 201 ? 0.199 -3.666 -2.631 1 98.62 201 SER A C 1
ATOM 1502 O O . SER A 1 201 ? -0.458 -4.684 -2.404 1 98.62 201 SER A O 1
ATOM 1504 N N . THR A 1 202 ? -0.366 -2.484 -2.857 1 98.25 202 THR A N 1
ATOM 1505 C CA . THR A 1 202 ? -1.813 -2.316 -2.779 1 98.25 202 THR A CA 1
ATOM 1506 C C . THR A 1 202 ? -2.512 -3.127 -3.867 1 98.25 202 THR A C 1
ATOM 1508 O O . THR A 1 202 ? -3.604 -3.658 -3.648 1 98.25 202 THR A O 1
ATOM 1511 N N . LEU A 1 203 ? -1.902 -3.197 -5.016 1 98.69 203 LEU A N 1
ATOM 1512 C CA . LEU A 1 203 ? -2.465 -3.973 -6.113 1 98.69 203 LEU A CA 1
ATOM 1513 C C . LEU A 1 203 ? -2.439 -5.465 -5.793 1 98.69 203 LEU A C 1
ATOM 1515 O O . LEU A 1 203 ? -3.406 -6.18 -6.07 1 98.69 203 LEU A O 1
ATOM 1519 N N . VAL A 1 204 ? -1.339 -5.891 -5.238 1 98.88 204 VAL A N 1
ATOM 1520 C CA . VAL A 1 204 ? -1.197 -7.293 -4.867 1 98.88 204 VAL A CA 1
ATOM 1521 C C . VAL A 1 204 ? -2.25 -7.66 -3.822 1 98.88 204 VAL A C 1
ATOM 1523 O O . VAL A 1 204 ? -2.928 -8.688 -3.947 1 98.88 204 VAL A O 1
ATOM 1526 N N . VAL A 1 205 ? -2.414 -6.812 -2.822 1 98.81 205 VAL A N 1
ATOM 1527 C CA . VAL A 1 205 ? -3.416 -7.039 -1.786 1 98.81 205 VAL A CA 1
ATOM 1528 C C . VAL A 1 205 ? -4.805 -7.109 -2.416 1 98.81 205 VAL A C 1
ATOM 1530 O O . VAL A 1 205 ? -5.594 -8 -2.1 1 98.81 205 VAL A O 1
ATOM 1533 N N . ALA A 1 206 ? -5.082 -6.199 -3.34 1 98.62 206 ALA A N 1
ATOM 1534 C CA . ALA A 1 206 ? -6.379 -6.16 -4.008 1 98.62 206 ALA A CA 1
ATOM 1535 C C . ALA A 1 206 ? -6.637 -7.445 -4.785 1 98.62 206 ALA A C 1
ATOM 1537 O O . ALA A 1 206 ? -7.73 -8.016 -4.719 1 98.62 206 ALA A O 1
ATOM 1538 N N . ALA A 1 207 ? -5.641 -7.883 -5.496 1 98.88 207 ALA A N 1
ATOM 1539 C CA . ALA A 1 207 ? -5.777 -9.102 -6.289 1 98.88 207 ALA A CA 1
ATOM 1540 C C . ALA A 1 207 ? -6.055 -10.312 -5.391 1 98.88 207 ALA A C 1
ATOM 1542 O O . ALA A 1 207 ? -6.945 -11.109 -5.68 1 98.88 207 ALA A O 1
ATOM 1543 N N . LEU A 1 208 ? -5.332 -10.414 -4.32 1 98.88 208 LEU A N 1
ATOM 1544 C CA . LEU A 1 208 ? -5.5 -11.539 -3.404 1 98.88 208 LEU A CA 1
ATOM 1545 C C . LEU A 1 208 ? -6.867 -11.492 -2.729 1 98.88 208 LEU A C 1
ATOM 1547 O O . LEU A 1 208 ? -7.508 -12.523 -2.535 1 98.88 208 LEU A O 1
ATOM 1551 N N . HIS A 1 209 ? -7.309 -10.258 -2.381 1 98.56 209 HIS A N 1
ATOM 1552 C CA . HIS A 1 209 ? -8.633 -10.117 -1.785 1 98.56 209 HIS A CA 1
ATOM 1553 C C . HIS A 1 209 ? -9.727 -10.547 -2.764 1 98.56 209 HIS A C 1
ATOM 1555 O O . HIS A 1 209 ? -10.734 -11.125 -2.361 1 98.56 209 HIS A O 1
ATOM 1561 N N . ALA A 1 210 ? -9.547 -10.18 -4.031 1 98.5 210 ALA A N 1
ATOM 1562 C CA . ALA A 1 210 ? -10.508 -10.617 -5.039 1 98.5 210 ALA A CA 1
ATOM 1563 C C . ALA A 1 210 ? -10.562 -12.141 -5.125 1 98.5 210 ALA A C 1
ATOM 1565 O O . ALA A 1 210 ? -11.641 -12.727 -5.191 1 98.5 210 ALA A O 1
ATOM 1566 N N . LEU A 1 211 ? -9.398 -12.797 -5.121 1 98.75 211 LEU A N 1
ATOM 1567 C CA . LEU A 1 211 ? -9.344 -14.25 -5.188 1 98.75 211 LEU A CA 1
ATOM 1568 C C . LEU A 1 211 ? -9.969 -14.875 -3.945 1 98.75 211 LEU A C 1
ATOM 1570 O O . LEU A 1 211 ? -10.68 -15.883 -4.043 1 98.75 211 LEU A O 1
ATOM 1574 N N . LEU A 1 212 ? -9.695 -14.32 -2.793 1 98.44 212 LEU A N 1
ATOM 1575 C CA . LEU A 1 212 ? -10.297 -14.805 -1.554 1 98.44 212 LEU A CA 1
ATOM 1576 C C . LEU A 1 212 ? -11.82 -14.711 -1.619 1 98.44 212 LEU A C 1
ATOM 1578 O O . LEU A 1 212 ? -12.516 -15.641 -1.21 1 98.44 212 LEU A O 1
ATOM 1582 N N . ALA A 1 213 ? -12.312 -13.57 -2.127 1 97 213 ALA A N 1
ATOM 1583 C CA . ALA A 1 213 ? -13.758 -13.383 -2.254 1 97 213 ALA A CA 1
ATOM 1584 C C . ALA A 1 213 ? -14.359 -14.414 -3.209 1 97 213 ALA A C 1
ATOM 1586 O O . ALA A 1 213 ? -15.43 -14.961 -2.943 1 97 213 ALA A O 1
ATOM 1587 N N . LEU A 1 214 ? -13.695 -14.609 -4.312 1 97.62 214 LEU A N 1
ATOM 1588 C CA . LEU A 1 214 ? -14.148 -15.602 -5.277 1 97.62 214 LEU A CA 1
ATOM 1589 C C . LEU A 1 214 ? -14.18 -17 -4.656 1 97.62 214 LEU A C 1
ATOM 1591 O O . LEU A 1 214 ? -15.102 -17.766 -4.898 1 97.62 214 LEU A O 1
ATOM 1595 N N . ALA A 1 215 ? -13.117 -17.312 -3.881 1 97.44 215 ALA A N 1
ATOM 1596 C CA . ALA A 1 215 ? -13.047 -18.609 -3.221 1 97.44 215 ALA A CA 1
ATOM 1597 C C . ALA A 1 215 ? -14.195 -18.781 -2.236 1 97.44 215 ALA A C 1
ATOM 1599 O O . ALA A 1 215 ? -14.742 -19.891 -2.105 1 97.44 215 ALA A O 1
ATOM 1600 N N . GLU A 1 216 ? -14.547 -17.75 -1.562 1 94.25 216 GLU A N 1
ATOM 1601 C CA . GLU A 1 216 ? -15.656 -17.781 -0.616 1 94.25 216 GLU A CA 1
ATOM 1602 C C . GLU A 1 216 ? -16.984 -18.016 -1.331 1 94.25 216 GLU A C 1
ATOM 1604 O O . GLU A 1 216 ? -17.844 -18.734 -0.833 1 94.25 216 GLU A O 1
ATOM 1609 N N . ALA A 1 217 ? -17.172 -17.344 -2.445 1 90.38 217 ALA A N 1
ATOM 1610 C CA . ALA A 1 217 ? -18.422 -17.438 -3.197 1 90.38 217 ALA A CA 1
ATOM 1611 C C . ALA A 1 217 ? -18.594 -18.828 -3.797 1 90.38 217 ALA A C 1
ATOM 1613 O O . ALA A 1 217 ? -19.719 -19.297 -3.963 1 90.38 217 ALA A O 1
ATOM 1614 N N . ALA A 1 218 ? -17.531 -19.438 -4.102 1 85.25 218 ALA A N 1
ATOM 1615 C CA . ALA A 1 218 ? -17.594 -20.766 -4.727 1 85.25 218 ALA A CA 1
ATOM 1616 C C . ALA A 1 218 ? -17.734 -21.859 -3.676 1 85.25 218 ALA A C 1
ATOM 1618 O O . ALA A 1 218 ? -18 -23.016 -4.008 1 85.25 218 ALA A O 1
ATOM 1619 N N . SER A 1 219 ? -17.609 -21.547 -2.348 1 69.5 219 SER A N 1
ATOM 1620 C CA . SER A 1 219 ? -17.75 -22.531 -1.288 1 69.5 219 SER A CA 1
ATOM 1621 C C . SER A 1 219 ? -19.188 -22.656 -0.814 1 69.5 219 SER A C 1
ATOM 1623 O O . SER A 1 219 ? -19.953 -21.688 -0.882 1 69.5 219 SER A O 1
ATOM 1625 N N . MET B 1 1 ? 33.969 11.852 5.891 1 21.86 1 MET B N 1
ATOM 1626 C CA . MET B 1 1 ? 32.969 11.242 6.785 1 21.86 1 MET B CA 1
ATOM 1627 C C . MET B 1 1 ? 31.781 10.711 6 1 21.86 1 MET B C 1
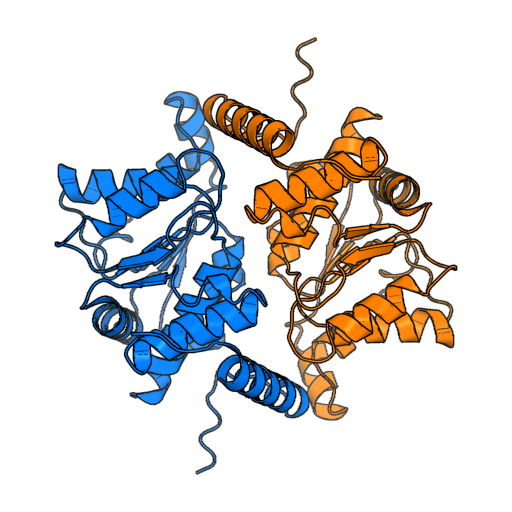ATOM 1629 O O . MET B 1 1 ? 31.094 11.477 5.32 1 21.86 1 MET B O 1
ATOM 1633 N N . SER B 1 2 ? 31.812 9.578 5.281 1 28.56 2 SER B N 1
ATOM 1634 C CA . SER B 1 2 ? 30.875 8.945 4.363 1 28.56 2 SER B CA 1
ATOM 1635 C C . SER B 1 2 ? 29.469 8.969 4.93 1 28.56 2 SER B C 1
ATOM 1637 O O . SER B 1 2 ? 29.203 8.398 5.996 1 28.56 2 SER B O 1
ATOM 1639 N N . ASN B 1 3 ? 28.656 10.023 4.996 1 26.72 3 ASN B N 1
ATOM 1640 C CA . ASN B 1 3 ? 27.375 10.375 5.574 1 26.72 3 ASN B CA 1
ATOM 1641 C C . ASN B 1 3 ? 26.312 9.312 5.273 1 26.72 3 ASN B C 1
ATOM 1643 O O . ASN B 1 3 ? 25.688 9.344 4.215 1 26.72 3 ASN B O 1
ATOM 1647 N N . ASP B 1 4 ? 26.5 8.133 5.551 1 37.19 4 ASP B N 1
ATOM 1648 C CA . ASP B 1 4 ? 25.656 6.961 5.387 1 37.19 4 ASP B CA 1
ATOM 1649 C C . ASP B 1 4 ? 24.281 7.176 6.035 1 37.19 4 ASP B C 1
ATOM 1651 O O . ASP B 1 4 ? 24.172 7.223 7.262 1 37.19 4 ASP B O 1
ATOM 1655 N N . SER B 1 5 ? 23.5 7.977 5.492 1 43.72 5 SER B N 1
ATOM 1656 C CA . SER B 1 5 ? 22.172 8.188 6.062 1 43.72 5 SER B CA 1
ATOM 1657 C C . SER B 1 5 ? 21.625 6.902 6.664 1 43.72 5 SER B C 1
ATOM 1659 O O . SER B 1 5 ? 21.734 5.832 6.062 1 43.72 5 SER B O 1
ATOM 1661 N N . VAL B 1 6 ? 21.531 6.84 8 1 41.91 6 VAL B N 1
ATOM 1662 C CA . VAL B 1 6 ? 21.078 5.742 8.852 1 41.91 6 VAL B CA 1
ATOM 1663 C C . VAL B 1 6 ? 20.047 4.91 8.117 1 41.91 6 VAL B C 1
ATOM 1665 O O . VAL B 1 6 ? 19.922 3.703 8.344 1 41.91 6 VAL B O 1
ATOM 1668 N N . THR B 1 7 ? 19.125 5.445 7.039 1 50.19 7 THR B N 1
ATOM 1669 C CA . THR B 1 7 ? 17.797 4.98 6.707 1 50.19 7 THR B CA 1
ATOM 1670 C C . THR B 1 7 ? 17.719 4.52 5.254 1 50.19 7 THR B C 1
ATOM 1672 O O . THR B 1 7 ? 16.656 4.133 4.766 1 50.19 7 THR B O 1
ATOM 1675 N N . GLU B 1 8 ? 18.906 4.52 4.59 1 52.97 8 GLU B N 1
ATOM 1676 C CA . GLU B 1 8 ? 18.891 4.176 3.172 1 52.97 8 GLU B CA 1
ATOM 1677 C C . GLU B 1 8 ? 18.938 2.662 2.971 1 52.97 8 GLU B C 1
ATOM 1679 O O . GLU B 1 8 ? 19.188 1.913 3.916 1 52.97 8 GLU B O 1
ATOM 1684 N N . GLN B 1 9 ? 18.688 2.332 1.837 1 63.22 9 GLN B N 1
ATOM 1685 C CA . GLN B 1 9 ? 18.938 0.959 1.409 1 63.22 9 GLN B CA 1
ATOM 1686 C C . GLN B 1 9 ? 20.219 0.41 2.025 1 63.22 9 GLN B C 1
ATOM 1688 O O . GLN B 1 9 ? 21.281 1.016 1.896 1 63.22 9 GLN B O 1
ATOM 1693 N N . LEU B 1 10 ? 20.062 -0.646 2.73 1 68.12 10 LEU B N 1
ATOM 1694 C CA . LEU B 1 10 ? 21.125 -1.235 3.549 1 68.12 10 LEU B CA 1
ATOM 1695 C C . LEU B 1 10 ? 22.266 -1.76 2.678 1 68.12 10 LEU B C 1
ATOM 1697 O O . LEU B 1 10 ? 23.391 -1.871 3.135 1 68.12 10 LEU B O 1
ATOM 1701 N N . THR B 1 11 ? 21.844 -2.066 1.443 1 76.19 11 THR B N 1
ATOM 1702 C CA . THR B 1 11 ? 22.875 -2.666 0.59 1 76.19 11 THR B CA 1
ATOM 1703 C C . THR B 1 11 ? 23.266 -1.714 -0.537 1 76.19 11 THR B C 1
ATOM 1705 O O . THR B 1 11 ? 22.469 -0.854 -0.932 1 76.19 11 THR B O 1
ATOM 1708 N N . GLU B 1 12 ? 24.484 -1.878 -1.021 1 78.56 12 GLU B N 1
ATOM 1709 C CA . GLU B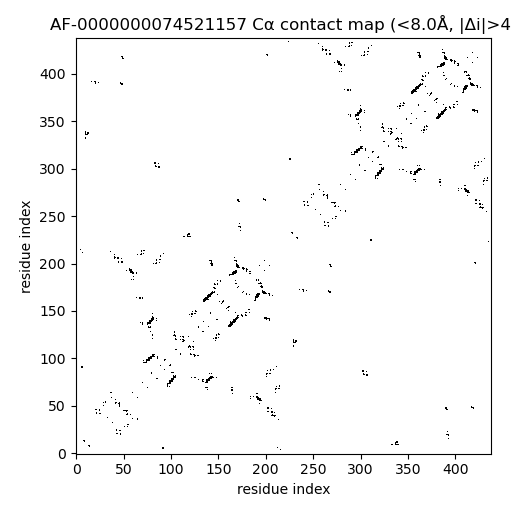 1 12 ? 24.953 -1.095 -2.164 1 78.56 12 GLU B CA 1
ATOM 1710 C C . GLU B 1 12 ? 24.062 -1.326 -3.387 1 78.56 12 GLU B C 1
ATOM 1712 O O . GLU B 1 12 ? 23.75 -0.386 -4.121 1 78.56 12 GLU B O 1
ATOM 1717 N N . ALA B 1 13 ? 23.688 -2.49 -3.602 1 78.44 13 ALA B N 1
ATOM 1718 C CA . ALA B 1 13 ? 22.828 -2.836 -4.73 1 78.44 13 ALA B CA 1
ATOM 1719 C C . ALA B 1 13 ? 21.484 -2.111 -4.645 1 78.44 13 ALA B C 1
ATOM 1721 O O . ALA B 1 13 ? 21.016 -1.538 -5.629 1 78.44 13 ALA B O 1
ATOM 1722 N N . GLY B 1 14 ? 20.922 -2.072 -3.512 1 81.88 14 GLY B N 1
ATOM 1723 C CA . GLY B 1 14 ? 19.672 -1.364 -3.291 1 81.88 14 GLY B CA 1
ATOM 1724 C C . GLY B 1 14 ? 19.797 0.132 -3.512 1 81.88 14 GLY B C 1
ATOM 1725 O O . GLY B 1 14 ? 18.906 0.747 -4.102 1 81.88 14 GLY B O 1
ATOM 1726 N N . ARG B 1 15 ? 20.891 0.766 -3.104 1 81.19 15 ARG B N 1
ATOM 1727 C CA . ARG B 1 15 ? 21.109 2.203 -3.238 1 81.19 15 ARG B CA 1
ATOM 1728 C C . ARG B 1 15 ? 21.266 2.598 -4.703 1 81.19 15 ARG B C 1
ATOM 1730 O O . ARG B 1 15 ? 20.75 3.629 -5.133 1 81.19 15 ARG B O 1
ATOM 1737 N N . ARG B 1 16 ? 21.938 1.73 -5.41 1 79.31 16 ARG B N 1
ATOM 1738 C CA . ARG B 1 16 ? 22.156 1.993 -6.828 1 79.31 16 ARG B CA 1
ATOM 1739 C C . ARG B 1 16 ? 20.828 1.978 -7.594 1 79.31 16 ARG B C 1
ATOM 1741 O O . ARG B 1 16 ? 20.578 2.854 -8.422 1 79.31 16 ARG B O 1
ATOM 1748 N N . ILE B 1 17 ? 20 1.052 -7.285 1 82.56 17 ILE B N 1
ATOM 1749 C CA . ILE B 1 17 ? 18.703 0.925 -7.941 1 82.56 17 ILE B CA 1
ATOM 1750 C C . ILE B 1 17 ? 17.844 2.158 -7.652 1 82.56 17 ILE B C 1
ATOM 1752 O O . ILE B 1 17 ? 17.234 2.729 -8.562 1 82.56 17 ILE B O 1
ATOM 1756 N N . GLU B 1 18 ? 17.844 2.572 -6.449 1 83.81 18 GLU B N 1
ATOM 1757 C CA . GLU B 1 18 ? 17.047 3.738 -6.055 1 83.81 18 GLU B CA 1
ATOM 1758 C C . GLU B 1 18 ? 17.562 5.004 -6.734 1 83.81 18 GLU B C 1
ATOM 1760 O O . GLU B 1 18 ? 16.781 5.801 -7.254 1 83.81 18 GLU B O 1
ATOM 1765 N N . HIS B 1 19 ? 18.859 5.168 -6.734 1 83.81 19 HIS B N 1
ATOM 1766 C CA . HIS B 1 19 ? 19.453 6.324 -7.387 1 83.81 19 HIS B CA 1
ATOM 1767 C C . HIS B 1 19 ? 19.109 6.375 -8.867 1 83.81 19 HIS B C 1
ATOM 1769 O O . HIS B 1 19 ? 18.703 7.422 -9.383 1 83.81 19 HIS B O 1
ATOM 1775 N N . ASP B 1 20 ? 19.188 5.266 -9.492 1 88.44 20 ASP B N 1
ATOM 1776 C CA . ASP B 1 20 ? 18.859 5.191 -10.914 1 88.44 20 ASP B CA 1
ATOM 1777 C C . ASP B 1 20 ? 17.391 5.508 -11.156 1 88.44 20 ASP B C 1
ATOM 1779 O O . ASP B 1 20 ? 17.047 6.195 -12.125 1 88.44 20 ASP B O 1
ATOM 1783 N N . SER B 1 21 ? 16.547 5.02 -10.281 1 90.31 21 SER B N 1
ATOM 1784 C CA . SER B 1 21 ? 15.117 5.266 -10.398 1 90.31 21 SER B CA 1
ATOM 1785 C C . SER B 1 21 ? 14.805 6.758 -10.305 1 90.31 21 SER B C 1
ATOM 1787 O O . SER B 1 21 ? 14.039 7.289 -11.109 1 90.31 21 SER B O 1
ATOM 1789 N N . PHE B 1 22 ? 15.391 7.531 -9.43 1 90.62 22 PHE B N 1
ATOM 1790 C CA . PHE B 1 22 ? 15.117 8.953 -9.242 1 90.62 22 PHE B CA 1
ATOM 1791 C C . PHE B 1 22 ? 15.625 9.766 -10.422 1 90.62 22 PHE B C 1
ATOM 1793 O O . PHE B 1 22 ? 15 10.742 -10.828 1 90.62 22 PHE B O 1
ATOM 1800 N N . ALA B 1 23 ? 16.75 9.227 -10.953 1 90.06 23 ALA B N 1
ATOM 1801 C CA . ALA B 1 23 ? 17.266 9.898 -12.141 1 90.06 23 ALA B CA 1
ATOM 1802 C C . ALA B 1 23 ? 16.281 9.789 -13.297 1 90.06 23 ALA B C 1
ATOM 1804 O O . ALA B 1 23 ? 16.094 10.75 -14.047 1 90.06 23 ALA B O 1
ATOM 1805 N N . ILE B 1 24 ? 15.703 8.695 -13.398 1 92.69 24 ILE B N 1
ATOM 1806 C CA . ILE B 1 24 ? 14.711 8.477 -14.453 1 92.69 24 ILE B CA 1
ATOM 1807 C C . ILE B 1 24 ? 13.484 9.344 -14.195 1 92.69 24 ILE B C 1
ATOM 1809 O O . ILE B 1 24 ? 12.969 9.984 -15.109 1 92.69 24 ILE B O 1
ATOM 1813 N N . VAL B 1 25 ? 13 9.398 -12.938 1 93.81 25 VAL B N 1
ATOM 1814 C CA . VAL B 1 25 ? 11.859 10.227 -12.57 1 93.81 25 VAL B CA 1
ATOM 1815 C C . VAL B 1 25 ? 12.141 11.688 -12.93 1 93.81 25 VAL B C 1
ATOM 1817 O O . VAL B 1 25 ? 11.312 12.344 -13.57 1 93.81 25 VAL B O 1
ATOM 1820 N N . ASP B 1 26 ? 13.32 12.133 -12.617 1 93.38 26 ASP B N 1
ATOM 1821 C CA . ASP B 1 26 ? 13.68 13.523 -12.883 1 93.38 26 ASP B CA 1
ATOM 1822 C C . ASP B 1 26 ? 13.695 13.812 -14.375 1 93.38 26 ASP B C 1
ATOM 1824 O O . ASP B 1 26 ? 13.242 14.867 -14.82 1 93.38 26 ASP B O 1
ATOM 1828 N N . ALA B 1 27 ? 14.156 12.812 -15.094 1 93.75 27 ALA B N 1
ATOM 1829 C CA . ALA B 1 27 ? 14.305 12.992 -16.547 1 93.75 27 ALA B CA 1
ATOM 1830 C C . ALA B 1 27 ? 12.945 12.992 -17.234 1 93.75 27 ALA B C 1
ATOM 1832 O O . ALA B 1 27 ? 12.758 13.688 -18.234 1 93.75 27 ALA B O 1
ATOM 1833 N N . GLU B 1 28 ? 11.969 12.344 -16.562 1 95.69 28 GLU B N 1
ATOM 1834 C CA . GLU B 1 28 ? 10.727 12.117 -17.281 1 95.69 28 GLU B CA 1
ATOM 1835 C C . GLU B 1 28 ? 9.586 12.953 -16.703 1 95.69 28 GLU B C 1
ATOM 1837 O O . GLU B 1 28 ? 8.531 13.094 -17.328 1 95.69 28 GLU B O 1
ATOM 1842 N N . ALA B 1 29 ? 9.57 13.523 -15.5 1 91.94 29 ALA B N 1
ATOM 1843 C CA . ALA B 1 29 ? 8.477 14.148 -14.766 1 91.94 29 ALA B CA 1
ATOM 1844 C C . ALA B 1 29 ? 7.996 15.414 -15.461 1 91.94 29 ALA B C 1
ATOM 1846 O O . ALA B 1 29 ? 6.867 15.859 -15.242 1 91.94 29 ALA B O 1
ATOM 1847 N N . GLY B 1 30 ? 8.641 15.984 -16.422 1 91.25 30 GLY B N 1
ATOM 1848 C CA . GLY B 1 30 ? 8.25 17.234 -17.047 1 91.25 30 GLY B CA 1
ATOM 1849 C C . GLY B 1 30 ? 8.312 18.422 -16.094 1 91.25 30 GLY B C 1
ATOM 1850 O O . GLY B 1 30 ? 8.781 18.281 -14.961 1 91.25 30 GLY B O 1
ATOM 1851 N N . ALA B 1 31 ? 7.762 19.578 -16.5 1 93.62 31 ALA B N 1
ATOM 1852 C CA . ALA B 1 31 ? 7.824 20.828 -15.734 1 93.62 31 ALA B CA 1
ATOM 1853 C C . ALA B 1 31 ? 6.816 20.812 -14.594 1 93.62 31 ALA B C 1
ATOM 1855 O O . ALA B 1 31 ? 5.746 20.203 -14.703 1 93.62 31 ALA B O 1
ATOM 1856 N N . HIS B 1 32 ? 7.195 21.375 -13.477 1 93.44 32 HIS B N 1
ATOM 1857 C CA . HIS B 1 32 ? 6.305 21.531 -12.328 1 93.44 32 HIS B CA 1
ATOM 1858 C C . HIS B 1 32 ? 6.609 22.812 -11.562 1 93.44 32 HIS B C 1
ATOM 1860 O O . HIS B 1 32 ? 7.668 23.422 -11.758 1 93.44 32 HIS B O 1
ATOM 1866 N N . ALA B 1 33 ? 5.672 23.219 -10.617 1 94.94 33 ALA B N 1
ATOM 1867 C CA . ALA B 1 33 ? 5.797 24.469 -9.875 1 94.94 33 ALA B CA 1
ATOM 1868 C C . ALA B 1 33 ? 6.219 24.203 -8.43 1 94.94 33 ALA B C 1
ATOM 1870 O O . ALA B 1 33 ? 6.18 25.094 -7.586 1 94.94 33 ALA B O 1
ATOM 1871 N N . TYR B 1 34 ? 6.602 23.031 -8.102 1 97.5 34 TYR B N 1
ATOM 1872 C CA . TYR B 1 34 ? 6.977 22.672 -6.742 1 97.5 34 TYR B CA 1
ATOM 1873 C C . TYR B 1 34 ? 8.312 23.297 -6.359 1 97.5 34 TYR B C 1
ATOM 1875 O O . TYR B 1 34 ? 9.227 23.375 -7.18 1 97.5 34 TYR B O 1
ATOM 1883 N N . GLY B 1 35 ? 8.383 23.812 -5.105 1 97.06 35 GLY B N 1
ATOM 1884 C CA . GLY B 1 35 ? 9.703 24.109 -4.57 1 97.06 35 GLY B CA 1
ATOM 1885 C C . GLY B 1 35 ? 10.586 22.891 -4.418 1 97.06 35 GLY B C 1
ATOM 1886 O O . GLY B 1 35 ? 10.117 21.75 -4.57 1 97.06 35 GLY B O 1
ATOM 1887 N N . PRO B 1 36 ? 11.906 23.109 -4.145 1 96.62 36 PRO B N 1
ATOM 1888 C CA . PRO B 1 36 ? 12.859 22 -4.086 1 96.62 36 PRO B CA 1
ATOM 1889 C C . PRO B 1 36 ? 12.438 20.922 -3.084 1 96.62 36 PRO B C 1
ATOM 1891 O O . PRO B 1 36 ? 12.516 19.719 -3.389 1 96.62 36 PRO B O 1
ATOM 1894 N N . GLU B 1 37 ? 11.977 21.328 -1.9 1 97.88 37 GLU B N 1
ATOM 1895 C CA . GLU B 1 37 ? 11.594 20.359 -0.883 1 97.88 37 GLU B CA 1
ATOM 1896 C C . GLU B 1 37 ? 10.281 19.672 -1.242 1 97.88 37 GLU B C 1
ATOM 1898 O O . GLU B 1 37 ? 10.109 18.469 -1.02 1 97.88 37 GLU B O 1
ATOM 1903 N N . GLN B 1 38 ? 9.352 20.453 -1.79 1 98.62 38 GLN B N 1
ATOM 1904 C CA . GLN B 1 38 ? 8.094 19.891 -2.262 1 98.62 38 GLN B CA 1
ATOM 1905 C C . GLN B 1 38 ? 8.344 18.828 -3.342 1 98.62 38 GLN B C 1
ATOM 1907 O O . GLN B 1 38 ? 7.703 17.781 -3.348 1 98.62 38 GLN B O 1
ATOM 1912 N N . TRP B 1 39 ? 9.297 19.094 -4.25 1 98.06 39 TRP B N 1
ATOM 1913 C CA . TRP B 1 39 ? 9.602 18.172 -5.34 1 98.06 39 TRP B CA 1
ATOM 1914 C C . TRP B 1 39 ? 10.141 16.844 -4.801 1 98.06 39 TRP B C 1
ATOM 1916 O O . TRP B 1 39 ? 9.852 15.781 -5.344 1 98.06 39 TRP B O 1
ATOM 1926 N N . GLN B 1 40 ? 10.93 16.875 -3.707 1 97.69 40 GLN B N 1
ATOM 1927 C CA . GLN B 1 40 ? 11.438 15.648 -3.121 1 97.69 40 GLN B CA 1
ATOM 1928 C C . GLN B 1 40 ? 10.289 14.742 -2.672 1 97.69 40 GLN B C 1
ATOM 1930 O O . GLN B 1 40 ? 10.375 13.516 -2.789 1 97.69 40 GLN B O 1
ATOM 1935 N N . VAL B 1 41 ? 9.234 15.367 -2.17 1 98.69 41 VAL B N 1
ATOM 1936 C CA . VAL B 1 41 ? 8.062 14.617 -1.736 1 98.69 41 VAL B CA 1
ATOM 1937 C C . VAL B 1 41 ? 7.355 14.016 -2.949 1 98.69 41 VAL B C 1
ATOM 1939 O O . VAL B 1 41 ? 7.129 12.805 -3.006 1 98.69 41 VAL B O 1
ATOM 1942 N N . VAL B 1 42 ? 7.09 14.852 -3.965 1 98.69 42 VAL B N 1
ATOM 1943 C CA . VAL B 1 42 ? 6.367 14.414 -5.156 1 98.69 42 VAL B CA 1
ATOM 1944 C C . VAL B 1 42 ? 7.191 13.375 -5.91 1 98.69 42 VAL B C 1
ATOM 1946 O O . VAL B 1 42 ? 6.66 12.367 -6.375 1 98.69 42 VAL B O 1
ATOM 1949 N N . ARG B 1 43 ? 8.477 13.609 -6.008 1 97.94 43 ARG B N 1
ATOM 1950 C CA . ARG B 1 43 ? 9.398 12.695 -6.676 1 97.94 43 ARG B CA 1
ATOM 1951 C C . ARG B 1 43 ? 9.328 11.297 -6.059 1 97.94 43 ARG B C 1
ATOM 1953 O O . ARG B 1 43 ? 9.289 10.297 -6.777 1 97.94 43 ARG B O 1
ATOM 1960 N N . ARG B 1 44 ? 9.32 11.203 -4.781 1 98 44 ARG B N 1
ATOM 1961 C CA . ARG B 1 44 ? 9.25 9.914 -4.09 1 98 44 ARG B CA 1
ATOM 1962 C C . ARG B 1 44 ? 7.887 9.266 -4.285 1 98 44 ARG B C 1
ATOM 1964 O O . ARG B 1 44 ? 7.789 8.039 -4.367 1 98 44 ARG B O 1
ATOM 1971 N N . MET B 1 45 ? 6.844 10.086 -4.305 1 98.38 45 MET B N 1
ATOM 1972 C CA . MET B 1 45 ? 5.508 9.555 -4.578 1 98.38 45 MET B CA 1
ATOM 1973 C C . MET B 1 45 ? 5.445 8.93 -5.965 1 98.38 45 MET B C 1
ATOM 1975 O O . MET B 1 45 ? 4.902 7.836 -6.133 1 98.38 45 MET B O 1
ATOM 1979 N N . ILE B 1 46 ? 6.039 9.609 -6.934 1 98.19 46 ILE B N 1
ATOM 1980 C CA . ILE B 1 46 ? 6.09 9.078 -8.289 1 98.19 46 ILE B CA 1
ATOM 1981 C C . ILE B 1 46 ? 6.914 7.789 -8.312 1 98.19 46 ILE B C 1
ATOM 1983 O O . ILE B 1 46 ? 6.512 6.793 -8.922 1 98.19 46 ILE B O 1
ATOM 1987 N N . HIS B 1 47 ? 8 7.797 -7.617 1 97.25 47 HIS B N 1
ATOM 1988 C CA . HIS B 1 47 ? 8.859 6.617 -7.531 1 97.25 47 HIS B CA 1
ATOM 1989 C C . HIS B 1 47 ? 8.094 5.422 -6.973 1 97.25 47 HIS B C 1
ATOM 1991 O O . HIS B 1 47 ? 8.25 4.297 -7.453 1 97.25 47 HIS B O 1
ATOM 1997 N N . ALA B 1 48 ? 7.262 5.633 -5.996 1 96.94 48 ALA B N 1
ATOM 1998 C CA . ALA B 1 48 ? 6.574 4.57 -5.262 1 96.94 48 ALA B CA 1
ATOM 1999 C C . ALA B 1 48 ? 5.422 3.996 -6.082 1 96.94 48 ALA B C 1
ATOM 2001 O O . ALA B 1 48 ? 4.898 2.924 -5.762 1 96.94 48 ALA B O 1
ATOM 2002 N N . THR B 1 49 ? 4.988 4.66 -7.18 1 96.94 49 THR B N 1
ATOM 2003 C CA . THR B 1 49 ? 3.779 4.246 -7.883 1 96.94 49 THR B CA 1
ATOM 2004 C C . THR B 1 49 ? 4.043 4.113 -9.383 1 96.94 49 THR B C 1
ATOM 2006 O O . THR B 1 49 ? 3.217 3.564 -10.117 1 96.94 49 THR B O 1
ATOM 2009 N N . ALA B 1 50 ? 5.141 4.68 -9.789 1 97.5 50 ALA B N 1
ATOM 2010 C CA . ALA B 1 50 ? 5.453 4.816 -11.211 1 97.5 50 ALA B CA 1
ATOM 2011 C C . ALA B 1 50 ? 4.352 5.566 -11.953 1 97.5 50 ALA B C 1
ATOM 2013 O O . ALA B 1 50 ? 4.039 5.25 -13.102 1 97.5 50 ALA B O 1
ATOM 2014 N N . ASP B 1 51 ? 3.674 6.484 -11.32 1 97.5 51 ASP B N 1
ATOM 2015 C CA . ASP B 1 51 ? 2.592 7.285 -11.883 1 97.5 51 ASP B CA 1
ATOM 2016 C C . ASP B 1 51 ? 2.965 8.766 -11.914 1 97.5 51 ASP B C 1
ATOM 2018 O O . ASP B 1 51 ? 2.854 9.461 -10.898 1 97.5 51 ASP B O 1
ATOM 2022 N N . PHE B 1 52 ? 3.234 9.273 -13.031 1 97.38 52 PHE B N 1
ATOM 2023 C CA . PHE B 1 52 ? 3.727 10.633 -13.211 1 97.38 52 PHE B CA 1
ATOM 2024 C C . PHE B 1 52 ? 2.596 11.641 -13.039 1 97.38 52 PHE B C 1
ATOM 2026 O O . PHE B 1 52 ? 2.842 12.844 -12.922 1 97.38 52 PHE B O 1
ATOM 2033 N N . GLU B 1 53 ? 1.375 11.133 -12.953 1 96.56 53 GLU B N 1
ATOM 2034 C CA . GLU B 1 53 ? 0.245 12.047 -12.781 1 96.56 53 GLU B CA 1
ATOM 2035 C C . GLU B 1 53 ? 0.327 12.789 -11.461 1 96.56 53 GLU B C 1
ATOM 2037 O O . GLU B 1 53 ? -0.268 13.859 -11.305 1 96.56 53 GLU B O 1
ATOM 2042 N N . PHE B 1 54 ? 1.101 12.305 -10.555 1 97.88 54 PHE B N 1
ATOM 2043 C CA . PHE B 1 54 ? 1.202 12.945 -9.25 1 97.88 54 PHE B CA 1
ATOM 2044 C C . PHE B 1 54 ? 2.041 14.211 -9.336 1 97.88 54 PHE B C 1
ATOM 2046 O O . PHE B 1 54 ? 2.053 15.016 -8.406 1 97.88 54 PHE B O 1
ATOM 2053 N N . ASN B 1 55 ? 2.781 14.281 -10.516 1 97.12 55 ASN B N 1
ATOM 2054 C CA . ASN B 1 55 ? 3.312 15.594 -10.867 1 97.12 55 ASN B CA 1
ATOM 2055 C C . ASN B 1 55 ? 2.203 16.547 -11.297 1 97.12 55 ASN B C 1
ATOM 2057 O O . ASN B 1 55 ? 1.796 16.562 -12.453 1 97.12 55 ASN B O 1
ATOM 2061 N N . GLY B 1 56 ? 1.573 17.25 -10.391 1 95.94 56 GLY B N 1
ATOM 2062 C CA . GLY B 1 56 ? 0.448 18.141 -10.641 1 95.94 56 GLY B CA 1
ATOM 2063 C C . GLY B 1 56 ? -0.721 17.891 -9.703 1 95.94 56 GLY B C 1
ATOM 2064 O O . GLY B 1 56 ? -1.411 18.844 -9.305 1 95.94 56 GLY B O 1
ATOM 2065 N N . LEU B 1 57 ? -0.908 16.625 -9.312 1 97.75 57 LEU B N 1
ATOM 2066 C CA . LEU B 1 57 ? -2.039 16.266 -8.461 1 97.75 57 LEU B CA 1
ATOM 2067 C C . LEU B 1 57 ? -1.737 16.578 -7 1 97.75 57 LEU B C 1
ATOM 2069 O O . LEU B 1 57 ? -2.656 16.719 -6.191 1 97.75 57 LEU B O 1
ATOM 2073 N N . THR B 1 58 ? -0.483 16.609 -6.66 1 98.62 58 THR B N 1
ATOM 2074 C CA . THR B 1 58 ? -0.113 16.828 -5.266 1 98.62 58 THR B CA 1
ATOM 2075 C C . THR B 1 58 ? -0.148 18.312 -4.918 1 98.62 58 THR B C 1
ATOM 2077 O O . THR B 1 58 ? 0.393 19.141 -5.652 1 98.62 58 THR B O 1
ATOM 2080 N N . ARG B 1 59 ? -0.804 18.672 -3.832 1 98.69 59 ARG B N 1
ATOM 2081 C CA . ARG B 1 59 ? -0.92 20.047 -3.357 1 98.69 59 ARG B CA 1
ATOM 2082 C C . ARG B 1 59 ? -0.356 20.188 -1.947 1 98.69 59 ARG B C 1
ATOM 2084 O O . ARG B 1 59 ? -0.387 19.234 -1.162 1 98.69 59 ARG B O 1
ATOM 2091 N N . PHE B 1 60 ? 0.117 21.391 -1.724 1 98.81 60 PHE B N 1
ATOM 2092 C CA . PHE B 1 60 ? 0.735 21.688 -0.434 1 98.81 60 PHE B CA 1
ATOM 2093 C C . PHE B 1 60 ? 0.162 22.953 0.171 1 98.81 60 PHE B C 1
ATOM 2095 O O . PHE B 1 60 ? 0.029 23.969 -0.518 1 98.81 60 PHE B O 1
ATOM 2102 N N . HIS B 1 61 ? -0.192 22.828 1.466 1 98.69 61 HIS B N 1
ATOM 2103 C CA . HIS B 1 61 ? -0.197 24.062 2.234 1 98.69 61 HIS B CA 1
ATOM 2104 C C . HIS B 1 61 ? 1.166 24.75 2.186 1 98.69 61 HIS B C 1
ATOM 2106 O O . HIS B 1 61 ? 2.201 24.078 2.199 1 98.69 61 HIS B O 1
ATOM 2112 N N . PRO B 1 62 ? 1.21 26.047 2.131 1 97.62 62 PRO B N 1
ATOM 2113 C CA . PRO B 1 62 ? 2.5 26.734 2.018 1 97.62 62 PRO B CA 1
ATOM 2114 C C . PRO B 1 62 ? 3.477 26.344 3.123 1 97.62 62 PRO B C 1
ATOM 2116 O O . PRO B 1 62 ? 4.691 26.344 2.906 1 97.62 62 PRO B O 1
ATOM 2119 N N . GLU B 1 63 ? 2.986 25.938 4.242 1 98.25 63 GLU B N 1
ATOM 2120 C CA . GLU B 1 63 ? 3.844 25.625 5.387 1 98.25 63 GLU B CA 1
ATOM 2121 C C . GLU B 1 63 ? 4 24.125 5.57 1 98.25 63 GLU B C 1
ATOM 2123 O O . GLU B 1 63 ? 4.586 23.672 6.555 1 98.25 63 GLU B O 1
ATOM 2128 N N . ALA B 1 64 ? 3.51 23.375 4.715 1 98.81 64 ALA B N 1
ATOM 2129 C CA . ALA B 1 64 ? 3.357 21.938 4.926 1 98.81 64 ALA B CA 1
ATOM 2130 C C . ALA B 1 64 ? 4.703 21.281 5.215 1 98.81 64 ALA B C 1
ATOM 2132 O O . ALA B 1 64 ? 4.852 20.562 6.203 1 98.81 64 ALA B O 1
ATOM 2133 N N . VAL B 1 65 ? 5.68 21.531 4.348 1 98.81 65 VAL B N 1
ATOM 2134 C CA . VAL B 1 65 ? 6.969 20.859 4.488 1 98.81 65 VAL B CA 1
ATOM 2135 C C . VAL B 1 65 ? 7.656 21.328 5.77 1 98.81 65 VAL B C 1
ATOM 2137 O O . VAL B 1 65 ? 8.102 20.5 6.574 1 98.81 65 VAL B O 1
ATOM 2140 N N . ALA B 1 66 ? 7.684 22.641 5.984 1 98.5 66 ALA B N 1
ATOM 2141 C CA . ALA B 1 66 ? 8.312 23.172 7.191 1 98.5 66 ALA B CA 1
ATOM 2142 C C . ALA B 1 66 ? 7.645 22.625 8.445 1 98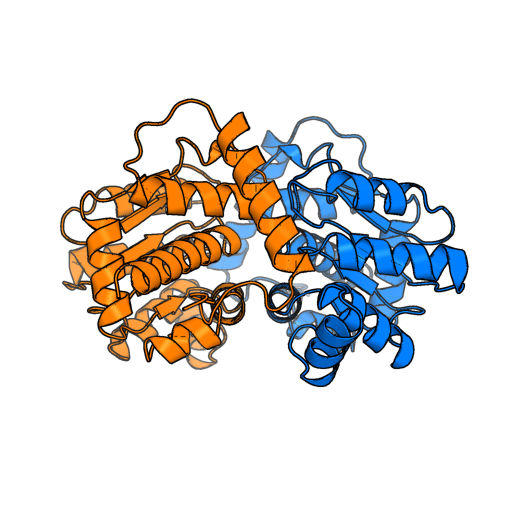.5 66 ALA B C 1
ATOM 2144 O O . ALA B 1 66 ? 8.328 22.234 9.398 1 98.5 66 ALA B O 1
ATOM 2145 N N . ALA B 1 67 ? 6.355 22.594 8.477 1 98.75 67 ALA B N 1
ATOM 2146 C CA . ALA B 1 67 ? 5.605 22.062 9.609 1 98.75 67 ALA B CA 1
ATOM 2147 C C . ALA B 1 67 ? 5.895 20.578 9.812 1 98.75 67 ALA B C 1
ATOM 2149 O O . ALA B 1 67 ? 6.047 20.125 10.953 1 98.75 67 ALA B O 1
ATOM 2150 N N . GLY B 1 68 ? 5.98 19.828 8.711 1 98.75 68 GLY B N 1
ATOM 2151 C CA . GLY B 1 68 ? 6.328 18.422 8.781 1 98.75 68 GLY B CA 1
ATOM 2152 C C . GLY B 1 68 ? 7.703 18.188 9.383 1 98.75 68 GLY B C 1
ATOM 2153 O O . GLY B 1 68 ? 7.863 17.312 10.25 1 98.75 68 GLY B O 1
ATOM 2154 N N . LEU B 1 69 ? 8.609 19 8.938 1 98.69 69 LEU B N 1
ATOM 2155 C CA . LEU B 1 69 ? 9.969 18.859 9.445 1 98.69 69 LEU B CA 1
ATOM 2156 C C . LEU B 1 69 ? 10.023 19.172 10.938 1 98.69 69 LEU B C 1
ATOM 2158 O O . LEU B 1 69 ? 10.68 18.469 11.703 1 98.69 69 LEU B O 1
ATOM 2162 N N . ARG B 1 70 ? 9.352 20.219 11.352 1 98.44 70 ARG B N 1
ATOM 2163 C CA . ARG B 1 70 ? 9.297 20.578 12.773 1 98.44 70 ARG B CA 1
ATOM 2164 C C . ARG B 1 70 ? 8.664 19.453 13.594 1 98.44 70 ARG B C 1
ATOM 2166 O O . ARG B 1 70 ? 9.164 19.109 14.664 1 98.44 70 ARG B O 1
ATOM 2173 N N . ALA B 1 71 ? 7.59 18.875 13.094 1 98.81 71 ALA B N 1
ATOM 2174 C CA . ALA B 1 71 ? 6.902 17.797 13.789 1 98.81 71 ALA B CA 1
ATOM 2175 C C . ALA B 1 71 ? 7.809 16.578 13.93 1 98.81 71 ALA B C 1
ATOM 2177 O O . ALA B 1 71 ? 7.883 15.977 15.008 1 98.81 71 ALA B O 1
ATOM 21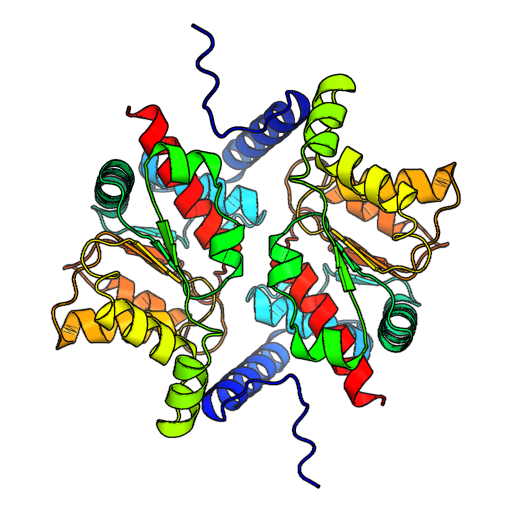78 N N . ILE B 1 72 ? 8.484 16.234 12.867 1 98.75 72 ILE B N 1
ATOM 2179 C CA . ILE B 1 72 ? 9.367 15.07 12.859 1 98.75 72 ILE B CA 1
ATOM 2180 C C . ILE B 1 72 ? 10.508 15.289 13.859 1 98.75 72 ILE B C 1
ATOM 2182 O O . ILE B 1 72 ? 10.789 14.414 14.68 1 98.75 72 ILE B O 1
ATOM 2186 N N . ARG B 1 73 ? 11.109 16.453 13.836 1 98 73 ARG B N 1
ATOM 2187 C CA . ARG B 1 73 ? 12.25 16.734 14.695 1 98 73 ARG B CA 1
ATOM 2188 C C . ARG B 1 73 ? 11.836 16.797 16.156 1 98 73 ARG B C 1
ATOM 2190 O O . ARG B 1 73 ? 12.656 16.547 17.047 1 98 73 ARG B O 1
ATOM 2197 N N . SER B 1 74 ? 10.609 17.109 16.438 1 98 74 SER B N 1
ATOM 2198 C CA . SER B 1 74 ? 10.117 17.188 17.812 1 98 74 SER B CA 1
ATOM 2199 C C . SER B 1 74 ? 9.641 15.828 18.297 1 98 74 SER B C 1
ATOM 2201 O O . SER B 1 74 ? 9.211 15.688 19.453 1 98 74 SER B O 1
ATOM 2203 N N . GLY B 1 75 ? 9.68 14.836 17.422 1 98.56 75 GLY B N 1
ATOM 2204 C CA . GLY B 1 75 ? 9.25 13.5 17.812 1 98.56 75 GLY B CA 1
ATOM 2205 C C . GLY B 1 75 ? 7.742 13.352 17.875 1 98.56 75 GLY B C 1
ATOM 2206 O O . GLY B 1 75 ? 7.227 12.539 18.641 1 98.56 75 GLY B O 1
ATOM 2207 N N . ALA B 1 76 ? 6.984 14.102 17.094 1 98.75 76 ALA B N 1
ATOM 2208 C CA . ALA B 1 76 ? 5.523 14.055 17.109 1 98.75 76 ALA B CA 1
ATOM 2209 C C . ALA B 1 76 ? 5.012 12.672 16.719 1 98.75 76 ALA B C 1
ATOM 2211 O O . ALA B 1 76 ? 5.594 12.016 15.852 1 98.75 76 ALA B O 1
ATOM 2212 N N . PRO B 1 77 ? 3.932 12.258 17.328 1 98.88 77 PRO B N 1
ATOM 2213 C CA . PRO B 1 77 ? 3.346 10.977 16.922 1 98.88 77 PRO B CA 1
ATOM 2214 C C . PRO B 1 77 ? 2.697 11.055 15.539 1 98.88 77 PRO B C 1
ATOM 2216 O O . PRO B 1 77 ? 2.307 12.133 15.086 1 98.88 77 PRO B O 1
ATOM 2219 N N . ILE B 1 78 ? 2.686 9.945 14.875 1 98.94 78 ILE B N 1
ATOM 2220 C CA . ILE B 1 78 ? 1.944 9.773 13.625 1 98.94 78 ILE B CA 1
ATOM 2221 C C . ILE B 1 78 ? 0.716 8.898 13.867 1 98.94 78 ILE B C 1
ATOM 2223 O O . ILE B 1 78 ? 0.815 7.836 14.484 1 98.94 78 ILE B O 1
ATOM 2227 N N . VAL B 1 79 ? -0.461 9.344 13.469 1 98.94 79 VAL B N 1
ATOM 2228 C CA . VAL B 1 79 ? -1.668 8.523 13.484 1 98.94 79 VAL B CA 1
ATOM 2229 C C . VAL B 1 79 ? -2.109 8.227 12.055 1 98.94 79 VAL B C 1
ATOM 2231 O O . VAL B 1 79 ? -2.422 9.141 11.289 1 98.94 79 VAL B O 1
ATOM 2234 N N . ALA B 1 80 ? -2.092 6.969 11.727 1 98.94 80 ALA B N 1
ATOM 2235 C CA . ALA B 1 80 ? -2.488 6.516 10.398 1 98.94 80 ALA B CA 1
ATOM 2236 C C . ALA B 1 80 ? -3.904 5.945 10.406 1 98.94 80 ALA B C 1
ATOM 2238 O O . ALA B 1 80 ? -4.387 5.492 11.453 1 98.94 80 ALA B O 1
ATOM 2239 N N . ASP B 1 81 ? -4.539 5.945 9.219 1 98.69 81 ASP B N 1
ATOM 2240 C CA . ASP B 1 81 ? -5.891 5.391 9.164 1 98.69 81 ASP B CA 1
ATOM 2241 C C . ASP B 1 81 ? -5.852 3.867 9.047 1 98.69 81 ASP B C 1
ATOM 2243 O O . ASP B 1 81 ? -6.836 3.191 9.352 1 98.69 81 ASP B O 1
ATOM 2247 N N . VAL B 1 82 ? -4.676 3.375 8.555 1 98 82 VAL B N 1
ATOM 2248 C CA . VAL B 1 82 ? -4.621 1.926 8.383 1 98 82 VAL B CA 1
ATOM 2249 C C . VAL B 1 82 ? -3.236 1.412 8.773 1 98 82 VAL B C 1
ATOM 2251 O O . VAL B 1 82 ? -2.266 2.174 8.789 1 98 82 VAL B O 1
ATOM 2254 N N . GLU B 1 83 ? -3.18 0.106 9.016 1 97.94 83 GLU B N 1
ATOM 2255 C CA . GLU B 1 83 ? -1.966 -0.561 9.477 1 97.94 83 GLU B CA 1
ATOM 2256 C C . GLU B 1 83 ? -0.892 -0.562 8.398 1 97.94 83 GLU B C 1
ATOM 2258 O O . GLU B 1 83 ? 0.302 -0.496 8.695 1 97.94 83 GLU B O 1
ATOM 2263 N N . MET B 1 84 ? -1.279 -0.627 7.121 1 98.44 84 MET B N 1
ATOM 2264 C CA . MET B 1 84 ? -0.326 -0.672 6.016 1 98.44 84 MET B CA 1
ATOM 2265 C C . MET B 1 84 ? 0.624 0.52 6.066 1 98.44 84 MET B C 1
ATOM 2267 O O . MET B 1 84 ? 1.816 0.382 5.789 1 98.44 84 MET B O 1
ATOM 2271 N N . ILE B 1 85 ? 0.103 1.661 6.465 1 98.75 85 ILE B N 1
ATOM 2272 C CA . ILE B 1 85 ? 0.952 2.844 6.559 1 98.75 85 ILE B CA 1
ATOM 2273 C C . ILE B 1 85 ? 1.954 2.67 7.695 1 98.75 85 ILE B C 1
ATOM 2275 O O . ILE B 1 85 ? 3.141 2.963 7.539 1 98.75 85 ILE B O 1
ATOM 2279 N N . CYS B 1 86 ? 1.539 2.148 8.805 1 98.62 86 CYS B N 1
ATOM 2280 C CA . CYS B 1 86 ? 2.4 1.988 9.977 1 98.62 86 CYS B CA 1
ATOM 2281 C C . CYS B 1 86 ? 3.59 1.09 9.656 1 98.62 86 CYS B C 1
ATOM 2283 O O . CYS B 1 86 ? 4.734 1.445 9.945 1 98.62 86 CYS B O 1
ATOM 2285 N N . VAL B 1 87 ? 3.346 -0.021 8.984 1 97.88 87 VAL B N 1
ATOM 2286 C CA . VAL B 1 87 ? 4.41 -0.993 8.766 1 97.88 87 VAL B CA 1
ATOM 2287 C C . VAL B 1 87 ? 5.254 -0.574 7.562 1 97.88 87 VAL B C 1
ATOM 2289 O O . VAL B 1 87 ? 6.348 -1.1 7.348 1 97.88 87 VAL B O 1
ATOM 2292 N N . GLY B 1 88 ? 4.668 0.3 6.738 1 97.94 88 GLY B N 1
ATOM 2293 C CA . GLY B 1 88 ? 5.41 0.792 5.59 1 97.94 88 GLY B CA 1
ATOM 2294 C C . GLY B 1 88 ? 6.477 1.81 5.957 1 97.94 88 GLY B C 1
ATOM 2295 O O . GLY B 1 88 ? 7.363 2.104 5.156 1 97.94 88 GLY B O 1
ATOM 2296 N N . LEU B 1 89 ? 6.371 2.363 7.145 1 98.25 89 LEU B N 1
ATOM 2297 C CA . LEU B 1 89 ? 7.316 3.391 7.562 1 98.25 89 LEU B CA 1
ATOM 2298 C C . LEU B 1 89 ? 8.586 2.764 8.125 1 98.25 89 LEU B C 1
ATOM 2300 O O . LEU B 1 89 ? 8.523 1.748 8.828 1 98.25 89 LEU B O 1
ATOM 2304 N N . SER B 1 90 ? 9.664 3.408 7.883 1 96.12 90 SER B N 1
ATOM 2305 C CA . SER B 1 90 ? 10.977 2.938 8.32 1 96.12 90 SER B CA 1
ATOM 2306 C C . SER B 1 90 ? 11.125 3.055 9.836 1 96.12 90 SER B C 1
ATOM 2308 O O . SER B 1 90 ? 11.258 4.16 10.367 1 96.12 90 SER B O 1
ATOM 2310 N N . ARG B 1 91 ? 11.242 1.97 10.477 1 94.88 91 ARG B N 1
ATOM 2311 C CA . ARG B 1 91 ? 11.383 1.962 11.93 1 94.88 91 ARG B CA 1
ATOM 2312 C C . ARG B 1 91 ? 12.68 2.627 12.359 1 94.88 91 ARG B C 1
ATOM 2314 O O . ARG B 1 91 ? 12.688 3.457 13.273 1 94.88 91 ARG B O 1
ATOM 2321 N N . PRO B 1 92 ? 13.797 2.324 11.648 1 93.81 92 PRO B N 1
ATOM 2322 C CA . PRO B 1 92 ? 15.047 2.988 12.031 1 93.81 92 PRO B CA 1
ATOM 2323 C C . PRO B 1 92 ? 14.953 4.512 11.953 1 93.81 92 PRO B C 1
ATOM 2325 O O . PRO B 1 92 ? 15.461 5.211 12.836 1 93.81 92 PRO B O 1
ATOM 2328 N N . ARG B 1 93 ? 14.289 5.035 10.977 1 95.06 93 ARG B N 1
ATOM 2329 C CA . ARG B 1 93 ? 14.156 6.48 10.828 1 95.06 93 ARG B CA 1
ATOM 2330 C C . ARG B 1 93 ? 13.242 7.059 11.906 1 95.06 93 ARG B C 1
ATOM 2332 O O . ARG B 1 93 ? 13.523 8.125 12.461 1 95.06 93 ARG B O 1
ATOM 2339 N N . LEU B 1 94 ? 12.133 6.352 12.156 1 97.94 94 LEU B N 1
ATOM 2340 C CA . LEU B 1 94 ? 11.227 6.793 13.211 1 97.94 94 LEU B CA 1
ATOM 2341 C C . LEU B 1 94 ? 11.93 6.82 14.562 1 97.94 94 LEU B C 1
ATOM 2343 O O . LEU B 1 94 ? 11.805 7.793 15.312 1 97.94 94 LEU B O 1
ATOM 2347 N N . ASP B 1 95 ? 12.734 5.793 14.844 1 97.12 95 ASP B N 1
ATOM 2348 C CA . ASP B 1 95 ? 13.461 5.691 16.109 1 97.12 95 ASP B CA 1
ATOM 2349 C C . ASP B 1 95 ? 14.484 6.82 16.25 1 97.12 95 ASP B C 1
ATOM 2351 O O . ASP B 1 95 ? 14.68 7.355 17.328 1 97.12 95 ASP B O 1
ATOM 2355 N N . HIS B 1 96 ? 15.094 7.129 15.148 1 96.5 96 HIS B N 1
ATOM 2356 C CA . HIS B 1 96 ? 16.094 8.195 15.141 1 96.5 96 HIS B CA 1
ATOM 2357 C C . HIS B 1 96 ? 15.492 9.508 15.648 1 96.5 96 HIS B C 1
ATOM 2359 O O . HIS B 1 96 ? 16.156 10.25 16.375 1 96.5 96 HIS B O 1
ATOM 2365 N N . PHE B 1 97 ? 14.281 9.734 15.352 1 97.81 97 PHE B N 1
ATOM 2366 C CA . PHE B 1 97 ? 13.648 10.984 15.734 1 97.81 97 PHE B CA 1
ATOM 2367 C C . PHE B 1 97 ? 12.766 10.797 16.969 1 97.81 97 PHE B C 1
ATOM 2369 O O . PHE B 1 97 ? 12.102 11.734 17.406 1 97.81 97 PHE B O 1
ATOM 2376 N N . GLY B 1 98 ? 12.703 9.555 17.5 1 98.19 98 GLY B N 1
ATOM 2377 C CA . GLY B 1 98 ? 11.906 9.273 18.688 1 98.19 98 GLY B CA 1
ATOM 2378 C C . GLY B 1 98 ? 10.406 9.32 18.422 1 98.19 98 GLY B C 1
ATOM 2379 O O . GLY B 1 98 ? 9.625 9.672 19.312 1 98.19 98 GLY B O 1
ATOM 2380 N N . MET B 1 99 ? 10.023 8.961 17.219 1 98.62 99 MET B N 1
ATOM 2381 C CA . MET B 1 99 ? 8.617 9.055 16.828 1 98.62 99 MET B CA 1
ATOM 2382 C C . MET B 1 99 ? 7.887 7.738 17.094 1 98.62 99 MET B C 1
ATOM 2384 O O . MET B 1 99 ? 8.477 6.664 16.969 1 98.62 99 MET B O 1
ATOM 2388 N N . THR B 1 100 ? 6.609 7.859 17.422 1 98.62 100 THR B N 1
ATOM 2389 C CA . THR B 1 100 ? 5.723 6.707 17.531 1 98.62 100 THR B CA 1
ATOM 2390 C C . THR B 1 100 ? 4.645 6.754 16.453 1 98.62 100 THR B C 1
ATOM 2392 O O . THR B 1 100 ? 4.285 7.832 15.969 1 98.62 100 THR B O 1
ATOM 2395 N N . VAL B 1 101 ? 4.211 5.598 16 1 98.81 101 VAL B N 1
ATOM 2396 C CA . VAL B 1 101 ? 3.18 5.484 14.977 1 98.81 101 VAL B CA 1
ATOM 2397 C C . VAL B 1 101 ? 2.01 4.66 15.508 1 98.81 101 VAL B C 1
ATOM 2399 O O . VAL B 1 101 ? 2.209 3.637 16.172 1 98.81 101 VAL B O 1
ATOM 2402 N N . HIS B 1 102 ? 0.758 5.16 15.164 1 98.75 102 HIS B N 1
ATOM 2403 C CA . HIS B 1 102 ? -0.445 4.535 15.703 1 98.75 102 HIS B CA 1
ATOM 2404 C C . HIS B 1 102 ? -1.504 4.355 14.617 1 98.75 102 HIS B C 1
ATOM 2406 O O . HIS B 1 102 ? -1.548 5.121 13.656 1 98.75 102 HIS B O 1
ATOM 2412 N N . GLN B 1 103 ? -2.262 3.35 14.75 1 98.44 103 GLN B N 1
ATOM 2413 C CA . GLN B 1 103 ? -3.561 3.184 14.109 1 98.44 103 GLN B CA 1
ATOM 2414 C C . GLN B 1 103 ? -4.523 2.408 15 1 98.44 103 GLN B C 1
ATOM 2416 O O . GLN B 1 103 ? -4.098 1.671 15.891 1 98.44 103 GLN B O 1
ATOM 2421 N N . PHE B 1 104 ? -5.789 2.533 14.82 1 98.56 104 PHE B N 1
ATOM 2422 C CA . PHE B 1 104 ? -6.734 1.987 15.789 1 98.56 104 PHE B CA 1
ATOM 2423 C C . PHE B 1 104 ? -7.859 1.237 15.086 1 98.56 104 PHE B C 1
ATOM 2425 O O . PHE B 1 104 ? -8.82 0.802 15.719 1 98.56 104 PHE B O 1
ATOM 2432 N N . ILE B 1 105 ? -7.742 1.011 13.781 1 97.12 105 ILE B N 1
ATOM 2433 C CA . ILE B 1 105 ? -8.859 0.632 12.922 1 97.12 105 ILE B CA 1
ATOM 2434 C C . ILE B 1 105 ? -9.383 -0.741 13.328 1 97.12 105 ILE B C 1
ATOM 2436 O O . ILE B 1 105 ? -10.57 -1.034 13.156 1 97.12 105 ILE B O 1
ATOM 2440 N N . ALA B 1 106 ? -8.5 -1.578 13.852 1 95.69 106 ALA B N 1
ATOM 2441 C CA . ALA B 1 106 ? -8.898 -2.951 14.148 1 95.69 106 ALA B CA 1
ATOM 2442 C C . ALA B 1 106 ? -9.219 -3.121 15.633 1 95.69 106 ALA B C 1
ATOM 2444 O O . ALA B 1 106 ? -9.539 -4.223 16.078 1 95.69 106 ALA B O 1
ATOM 2445 N N . ASP B 1 107 ? -9.117 -2.08 16.438 1 97.69 107 ASP B N 1
ATOM 2446 C CA . ASP B 1 107 ? -9.391 -2.176 17.875 1 97.69 107 ASP B CA 1
ATOM 2447 C C . ASP B 1 107 ? -10.836 -2.588 18.125 1 97.69 107 ASP B C 1
ATOM 2449 O O . ASP B 1 107 ? -11.758 -2.072 17.5 1 97.69 107 ASP B O 1
ATOM 2453 N N . PRO B 1 108 ? -11.047 -3.459 19.062 1 97.38 108 PRO B N 1
ATOM 2454 C CA . PRO B 1 108 ? -12.406 -3.938 19.328 1 97.38 108 PRO B CA 1
ATOM 2455 C C . PRO B 1 108 ? -13.367 -2.809 19.703 1 97.38 108 PRO B C 1
ATOM 2457 O O . PRO B 1 108 ? -14.531 -2.828 19.297 1 97.38 108 PRO B O 1
ATOM 2460 N N . ASP B 1 109 ? -12.922 -1.891 20.484 1 98.12 109 ASP B N 1
ATOM 2461 C CA . ASP B 1 109 ? -13.797 -0.794 20.891 1 98.12 109 ASP B CA 1
ATOM 2462 C C . ASP B 1 109 ? -14.133 0.106 19.703 1 98.12 109 ASP B C 1
ATOM 2464 O O . ASP B 1 109 ? -15.227 0.68 19.641 1 98.12 109 ASP B O 1
ATOM 2468 N N . VAL B 1 110 ? -13.266 0.288 18.734 1 98.25 110 VAL B N 1
ATOM 2469 C CA . VAL B 1 110 ? -13.508 1.045 17.516 1 98.25 110 VAL B CA 1
ATOM 2470 C C . VAL B 1 110 ? -14.578 0.347 16.672 1 98.25 110 VAL B C 1
ATOM 2472 O O . VAL B 1 110 ? -15.516 0.986 16.203 1 98.25 110 VAL B O 1
ATOM 2475 N N . ILE B 1 111 ? -14.406 -0.935 16.531 1 96.44 111 ILE B N 1
ATOM 2476 C CA . ILE B 1 111 ? -15.367 -1.729 15.773 1 96.44 111 ILE B CA 1
ATOM 2477 C C . ILE B 1 111 ? -16.75 -1.637 16.422 1 96.44 111 ILE B C 1
ATOM 2479 O O . ILE B 1 111 ? -17.75 -1.398 15.742 1 96.44 111 ILE B O 1
ATOM 2483 N N . ALA B 1 112 ? -16.781 -1.803 17.703 1 97.38 112 ALA B N 1
ATOM 2484 C CA . ALA B 1 112 ? -18.047 -1.723 18.453 1 97.38 112 ALA B CA 1
ATOM 2485 C C . ALA B 1 112 ? -18.688 -0.344 18.312 1 97.38 112 ALA B C 1
ATOM 2487 O O . ALA B 1 112 ? -19.891 -0.232 18.109 1 97.38 112 ALA B O 1
ATOM 2488 N N . GLY B 1 113 ? -17.922 0.674 18.406 1 97.31 113 GLY B N 1
ATOM 2489 C CA . GLY B 1 113 ? -18.422 2.031 18.266 1 97.31 113 GLY B CA 1
ATOM 2490 C C . GLY B 1 113 ? -18.969 2.309 16.875 1 97.31 113 GLY B C 1
ATOM 2491 O O . GLY B 1 113 ? -20.016 2.951 16.734 1 97.31 113 GLY B O 1
ATOM 2492 N N . ALA B 1 114 ? -18.25 1.841 15.836 1 96.94 114 ALA B N 1
ATOM 2493 C CA . ALA B 1 114 ? -18.703 2.031 14.461 1 96.94 114 ALA B CA 1
ATOM 2494 C C . ALA B 1 114 ? -20.078 1.404 14.25 1 96.94 114 ALA B C 1
ATOM 2496 O O . ALA B 1 114 ? -20.938 1.993 13.594 1 96.94 114 ALA B O 1
ATOM 2497 N N . ARG B 1 115 ? -20.266 0.208 14.781 1 95 115 ARG B N 1
ATOM 2498 C CA . ARG B 1 115 ? -21.547 -0.477 14.688 1 95 115 ARG B CA 1
ATOM 2499 C C . ARG B 1 115 ? -22.625 0.274 15.453 1 95 115 ARG B C 1
ATOM 2501 O O . ARG B 1 115 ? -23.719 0.503 14.93 1 95 115 ARG B O 1
ATOM 2508 N N . ALA B 1 116 ? -22.328 0.663 16.641 1 96.94 116 ALA B N 1
ATOM 2509 C CA . ALA B 1 116 ? -23.297 1.304 17.531 1 96.94 116 ALA B CA 1
ATOM 2510 C C . ALA B 1 116 ? -23.781 2.629 16.938 1 96.94 116 ALA B C 1
ATOM 2512 O O . ALA B 1 116 ? -24.953 2.98 17.078 1 96.94 116 ALA B O 1
ATOM 2513 N N . GLU B 1 117 ? -22.891 3.346 16.297 1 96.44 117 GLU B N 1
ATOM 2514 C CA . GLU B 1 117 ? -23.219 4.684 15.812 1 96.44 117 GLU B CA 1
ATOM 2515 C C . GLU B 1 117 ? -23.438 4.688 14.297 1 96.44 117 GLU B C 1
ATOM 2517 O O . GLU B 1 117 ? -23.656 5.742 13.703 1 96.44 117 GLU B O 1
ATOM 2522 N N . ASN B 1 118 ? -23.328 3.572 13.688 1 94.19 118 ASN B N 1
ATOM 2523 C CA . ASN B 1 118 ? -23.5 3.424 12.25 1 94.19 118 ASN B CA 1
ATOM 2524 C C . ASN B 1 118 ? -22.562 4.348 11.477 1 94.19 118 ASN B C 1
ATOM 2526 O O . ASN B 1 118 ? -23 5.121 10.625 1 94.19 118 ASN B O 1
ATOM 2530 N N . THR B 1 119 ? -21.312 4.34 11.898 1 95.88 119 THR B N 1
ATOM 2531 C CA . THR B 1 119 ? -20.219 5.039 11.219 1 95.88 119 THR B CA 1
ATOM 2532 C C . THR B 1 119 ? -19.219 4.043 10.664 1 95.88 119 THR B C 1
ATOM 2534 O O . THR B 1 119 ? -19.391 2.83 10.797 1 95.88 119 THR B O 1
ATOM 2537 N N . THR B 1 120 ? -18.297 4.559 10 1 95.88 120 THR B N 1
ATOM 2538 C CA . THR B 1 120 ? -17.203 3.684 9.602 1 95.88 120 THR B CA 1
ATOM 2539 C C . THR B 1 120 ? -16.234 3.471 10.758 1 95.88 120 THR B C 1
ATOM 2541 O O . THR B 1 120 ? -16.188 4.273 11.688 1 95.88 120 THR B O 1
ATOM 2544 N N . ARG B 1 121 ? -15.477 2.387 10.734 1 96.88 121 ARG B N 1
ATOM 2545 C CA . ARG B 1 121 ? -14.406 2.156 11.695 1 96.88 121 ARG B CA 1
ATOM 2546 C C . ARG B 1 121 ? -13.383 3.291 11.664 1 96.88 121 ARG B C 1
ATOM 2548 O O . ARG B 1 121 ? -1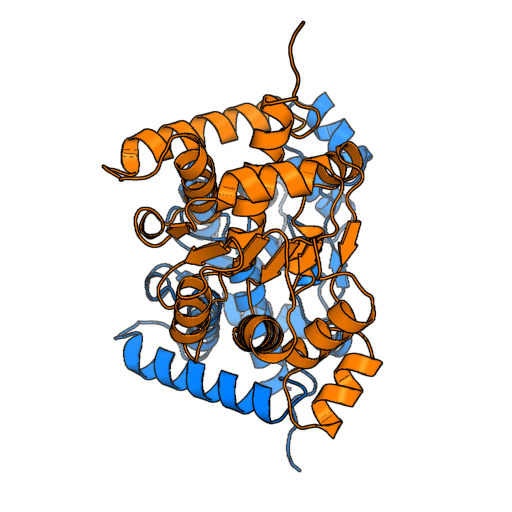2.828 3.664 12.695 1 96.88 121 ARG B O 1
ATOM 2555 N N . ALA B 1 122 ? -13.156 3.871 10.469 1 97.94 122 ALA B N 1
ATOM 2556 C CA . ALA B 1 122 ? -12.164 4.93 10.289 1 97.94 122 ALA B CA 1
ATOM 2557 C C . ALA B 1 122 ? -12.547 6.176 11.086 1 97.94 122 ALA B C 1
ATOM 2559 O O . ALA B 1 122 ? -11.688 6.824 11.68 1 97.94 122 ALA B O 1
ATOM 2560 N N . VAL B 1 123 ? -13.789 6.523 11.062 1 98.31 123 VAL B N 1
ATOM 2561 C CA . VAL B 1 123 ? -14.281 7.652 11.852 1 98.31 123 VAL B CA 1
ATOM 2562 C C . VAL B 1 123 ? -14 7.414 13.328 1 98.31 123 VAL B C 1
ATOM 2564 O O . VAL B 1 123 ? -13.422 8.273 14.008 1 98.31 123 VAL B O 1
ATOM 2567 N N . GLN B 1 124 ? -14.352 6.215 13.82 1 98.56 124 GLN B N 1
ATOM 2568 C CA . GLN B 1 124 ? -14.172 5.879 15.227 1 98.56 124 GLN B CA 1
ATOM 2569 C C . GLN B 1 124 ? -12.688 5.832 15.602 1 98.56 124 GLN B C 1
ATOM 2571 O O . GLN B 1 124 ? -12.312 6.188 16.719 1 98.56 124 GLN B O 1
ATOM 2576 N N . ALA B 1 125 ? -11.867 5.387 14.688 1 98.81 125 ALA B N 1
ATOM 2577 C CA . ALA B 1 125 ? -10.43 5.32 14.93 1 98.81 125 ALA B CA 1
ATOM 2578 C C . ALA B 1 125 ? -9.844 6.715 15.148 1 98.81 125 ALA B C 1
ATOM 2580 O O . ALA B 1 125 ? -9.023 6.922 16.047 1 98.81 125 ALA B O 1
ATOM 2581 N N . MET B 1 126 ? -10.273 7.699 14.344 1 98.88 126 MET B N 1
ATOM 2582 C CA . MET B 1 126 ? -9.789 9.062 14.492 1 98.88 126 MET B CA 1
ATOM 2583 C C . MET B 1 126 ? -10.281 9.68 15.797 1 98.88 126 MET B C 1
ATOM 2585 O O . MET B 1 126 ? -9.555 10.414 16.469 1 98.88 126 MET B O 1
ATOM 2589 N N . ARG B 1 127 ? -11.484 9.383 16.156 1 98.75 127 ARG B N 1
ATOM 2590 C CA . ARG B 1 127 ? -12.031 9.891 17.422 1 98.75 127 ARG B CA 1
ATOM 2591 C C . ARG B 1 127 ? -11.258 9.328 18.609 1 98.75 127 ARG B C 1
ATOM 2593 O O . ARG B 1 127 ? -10.953 10.062 19.562 1 98.75 127 ARG B O 1
ATOM 2600 N N . LYS B 1 128 ? -10.961 8.078 18.516 1 98.81 128 LYS B N 1
ATOM 2601 C CA . LYS B 1 128 ? -10.141 7.473 19.562 1 98.81 128 LYS B CA 1
ATOM 2602 C C . LYS B 1 128 ? -8.773 8.141 19.656 1 98.81 128 LYS B C 1
ATOM 2604 O O . LYS B 1 128 ? -8.273 8.414 20.75 1 98.81 128 LYS B O 1
ATOM 2609 N N . ALA B 1 129 ? -8.156 8.375 18.531 1 98.88 129 ALA B N 1
ATOM 2610 C CA . ALA B 1 129 ? -6.855 9.039 18.484 1 98.88 129 ALA B CA 1
ATOM 2611 C C . ALA B 1 129 ? -6.926 10.422 19.125 1 98.88 129 ALA B C 1
ATOM 2613 O O . ALA B 1 129 ? -6 10.828 19.828 1 98.88 129 ALA B O 1
ATOM 2614 N N . ARG B 1 130 ? -7.969 11.133 18.828 1 98.5 130 ARG B N 1
ATOM 2615 C CA . ARG B 1 130 ? -8.164 12.445 19.453 1 98.5 130 ARG B CA 1
ATOM 2616 C C . ARG B 1 130 ? -8.25 12.328 20.969 1 98.5 130 ARG B C 1
ATOM 2618 O O . ARG B 1 130 ? -7.586 13.086 21.688 1 98.5 130 ARG B O 1
ATOM 2625 N N . SER B 1 131 ? -9.094 11.375 21.438 1 98.25 131 SER B N 1
ATOM 2626 C CA . SER B 1 131 ? -9.281 11.172 22.859 1 98.25 131 SER B CA 1
ATOM 2627 C C . SER B 1 131 ? -7.965 10.797 23.547 1 98.25 131 SER B C 1
ATOM 2629 O O . SER B 1 131 ? -7.738 11.141 24.703 1 98.25 131 SER B O 1
ATOM 2631 N N . ALA B 1 132 ? -7.105 10.148 22.797 1 98.5 132 ALA B N 1
ATOM 2632 C CA . ALA B 1 132 ? -5.816 9.711 23.328 1 98.5 132 ALA B CA 1
ATOM 2633 C C . ALA B 1 132 ? -4.789 10.836 23.266 1 98.5 132 ALA B C 1
ATOM 2635 O O . ALA B 1 132 ? -3.643 10.664 23.672 1 98.5 132 ALA B O 1
ATOM 2636 N N . GLY B 1 133 ? -5.133 12 22.688 1 98.31 133 GLY B N 1
ATOM 2637 C CA . GLY B 1 133 ? -4.254 13.156 22.641 1 98.31 133 GLY B CA 1
ATOM 2638 C C . GLY B 1 133 ? -3.17 13.039 21.594 1 98.31 133 GLY B C 1
ATOM 2639 O O . GLY B 1 133 ? -2.117 13.664 21.703 1 98.31 133 GLY B O 1
ATOM 2640 N N . LEU B 1 134 ? -3.426 12.281 20.562 1 98.75 134 LEU B N 1
ATOM 2641 C CA . LEU B 1 134 ? -2.367 11.961 19.609 1 98.75 134 LEU B CA 1
ATOM 2642 C C . LEU B 1 134 ? -2.459 12.844 18.375 1 98.75 134 LEU B C 1
ATOM 2644 O O . LEU B 1 134 ? -1.52 12.906 17.578 1 98.75 134 LEU B O 1
ATOM 2648 N N . LEU B 1 135 ? -3.582 13.562 18.219 1 98.81 135 LEU B N 1
ATOM 2649 C CA . LEU B 1 135 ? -3.807 14.266 16.953 1 98.81 135 LEU B CA 1
ATOM 2650 C C . LEU B 1 135 ? -3.309 15.703 17.047 1 98.81 135 LEU B C 1
ATOM 2652 O O . LEU B 1 135 ? -2.744 16.234 16.078 1 98.81 135 LEU B O 1
ATOM 2656 N N . ASP B 1 136 ? -3.52 16.391 18.219 1 98.56 136 ASP B N 1
ATOM 2657 C CA . ASP B 1 136 ? -2.994 17.734 18.375 1 98.56 136 ASP B CA 1
ATOM 2658 C C . ASP B 1 136 ? -1.468 17.734 18.359 1 98.56 136 ASP B C 1
ATOM 2660 O O . ASP B 1 136 ? -0.825 17.047 19.141 1 98.56 136 ASP B O 1
ATOM 2664 N N . GLY B 1 137 ? -0.98 18.438 17.453 1 98.62 137 GLY B N 1
ATOM 2665 C CA . GLY B 1 137 ? 0.467 18.516 17.328 1 98.62 137 GLY B CA 1
ATOM 2666 C C . GLY B 1 137 ? 1.066 17.281 16.672 1 98.62 137 GLY B C 1
ATOM 2667 O O . GLY B 1 137 ? 2.277 17.219 16.438 1 98.62 137 GLY B O 1
ATOM 2668 N N . GLY B 1 138 ? 0.248 16.344 16.328 1 98.88 138 GLY B N 1
ATOM 2669 C CA . GLY B 1 138 ? 0.707 15.125 15.656 1 98.88 138 GLY B CA 1
ATOM 2670 C C . GLY B 1 138 ? 0.599 15.203 14.148 1 98.88 138 GLY B C 1
ATOM 2671 O O . GLY B 1 138 ? 0.151 16.219 13.602 1 98.88 138 GLY B O 1
ATOM 2672 N N . ILE B 1 139 ? 1.09 14.203 13.484 1 98.94 139 ILE B N 1
ATOM 2673 C CA . ILE B 1 139 ? 0.932 14.047 12.039 1 98.94 139 ILE B CA 1
ATOM 2674 C C . ILE B 1 139 ? -0.201 13.07 11.75 1 98.94 139 ILE B C 1
ATOM 2676 O O . ILE B 1 139 ? -0.19 11.938 12.234 1 98.94 139 ILE B O 1
ATOM 2680 N N . VAL B 1 140 ? -1.205 13.5 11.055 1 99 140 VAL B N 1
ATOM 2681 C CA . VAL B 1 140 ? -2.305 12.641 10.625 1 99 140 VAL B CA 1
ATOM 2682 C C . VAL B 1 140 ? -2.023 12.109 9.219 1 99 140 VAL B C 1
ATOM 2684 O O . VAL B 1 140 ? -1.767 12.891 8.297 1 99 140 VAL B O 1
ATOM 2687 N N . ALA B 1 141 ? -2.037 10.82 9.047 1 98.94 141 ALA B N 1
ATOM 2688 C CA . ALA B 1 141 ? -1.695 10.164 7.789 1 98.94 141 ALA B CA 1
ATOM 2689 C C . ALA B 1 141 ? -2.854 9.305 7.285 1 98.94 141 ALA B C 1
ATOM 2691 O O . ALA B 1 141 ? -3.076 8.195 7.777 1 98.94 141 ALA B O 1
ATOM 2692 N N . VAL B 1 142 ? -3.549 9.773 6.242 1 98.94 142 VAL B N 1
ATOM 2693 C CA . VAL B 1 142 ? -4.73 9.086 5.734 1 98.94 142 VAL B CA 1
ATOM 2694 C C . VAL B 1 142 ? -4.512 8.68 4.277 1 98.94 142 VAL B C 1
ATOM 2696 O O . VAL B 1 142 ? -4.363 9.539 3.406 1 98.94 142 VAL B O 1
ATOM 2699 N N . GLY B 1 143 ? -4.539 7.383 4.027 1 98.75 143 GLY B N 1
ATOM 2700 C CA . GLY B 1 143 ? -4.285 6.902 2.676 1 98.75 143 GLY B CA 1
ATOM 2701 C C . GLY B 1 143 ? -5.418 6.059 2.123 1 98.75 143 GLY B C 1
ATOM 2702 O O . GLY B 1 143 ? -5.445 5.746 0.931 1 98.75 143 GLY B O 1
ATOM 2703 N N . ASN B 1 144 ? -6.367 5.754 2.943 1 97.25 144 ASN B N 1
ATOM 2704 C CA . ASN B 1 144 ? -7.355 4.77 2.514 1 97.25 144 ASN B CA 1
ATOM 2705 C C . ASN B 1 144 ? -8.781 5.285 2.705 1 97.25 144 ASN B C 1
ATOM 2707 O O . ASN B 1 144 ? -9.57 5.309 1.76 1 97.25 144 ASN B O 1
ATOM 2711 N N . ALA B 1 145 ? -9.125 5.781 3.873 1 97.69 145 ALA B N 1
ATOM 2712 C CA . ALA B 1 145 ? -10.516 6.051 4.23 1 97.69 145 ALA B CA 1
ATOM 2713 C C . ALA B 1 145 ? -10.828 7.539 4.125 1 97.69 145 ALA B C 1
ATOM 2715 O O . ALA B 1 145 ? -10.43 8.328 4.992 1 97.69 145 ALA B O 1
ATOM 2716 N N . PRO B 1 146 ? -11.609 7.902 3.115 1 98 146 PRO B N 1
ATOM 2717 C CA . PRO B 1 146 ? -12.039 9.305 3.025 1 98 146 PRO B CA 1
ATOM 2718 C C . PRO B 1 146 ? -12.766 9.773 4.277 1 98 146 PRO B C 1
ATOM 2720 O O . PRO B 1 146 ? -12.633 10.938 4.676 1 98 146 PRO B O 1
ATOM 2723 N N . THR B 1 147 ? -13.461 8.883 4.957 1 97.88 147 THR B N 1
ATOM 2724 C CA . THR B 1 147 ? -14.234 9.258 6.133 1 97.88 147 THR B CA 1
ATOM 2725 C C . THR B 1 147 ? -13.312 9.594 7.301 1 97.88 147 THR B C 1
ATOM 2727 O O . THR B 1 147 ? -13.672 10.383 8.172 1 97.88 147 THR B O 1
ATOM 2730 N N . ALA B 1 148 ? -12.164 8.977 7.355 1 98.75 148 ALA B N 1
ATOM 2731 C CA . ALA B 1 148 ? -11.172 9.359 8.359 1 98.75 148 ALA B CA 1
ATOM 2732 C C . ALA B 1 148 ? -10.75 10.812 8.188 1 98.75 148 ALA B C 1
ATOM 2734 O O . ALA B 1 148 ? -10.719 11.578 9.156 1 98.75 148 ALA B O 1
ATOM 2735 N N . LEU B 1 149 ? -10.453 11.156 6.949 1 98.81 149 LEU B N 1
ATOM 2736 C CA . LEU B 1 149 ? -10.008 12.508 6.637 1 98.81 149 LEU B CA 1
ATOM 2737 C C . LEU B 1 149 ? -11.102 13.523 6.93 1 98.81 149 LEU B C 1
ATOM 2739 O O . LEU B 1 149 ? -10.844 14.578 7.523 1 98.81 149 LEU B O 1
ATOM 2743 N N . ARG B 1 150 ? -12.297 13.219 6.574 1 98.62 150 ARG B N 1
ATOM 2744 C CA . ARG B 1 150 ? -13.43 14.109 6.816 1 98.62 150 ARG B CA 1
ATOM 2745 C C . ARG B 1 150 ? -13.656 14.312 8.312 1 98.62 150 ARG B C 1
ATOM 2747 O O . ARG B 1 150 ? -14.016 15.414 8.742 1 98.62 150 ARG B O 1
ATOM 2754 N N . GLU B 1 151 ? -13.523 13.258 9.055 1 98.75 151 GLU B N 1
ATOM 2755 C CA . GLU B 1 151 ? -13.695 13.375 10.5 1 98.75 151 GLU B CA 1
ATOM 2756 C C . GLU B 1 151 ? -12.641 14.297 11.102 1 98.75 151 GLU B C 1
ATOM 2758 O O . GLU B 1 151 ? -12.945 15.086 12 1 98.75 151 GLU B O 1
ATOM 2763 N N . VAL B 1 152 ? -11.445 14.219 10.648 1 98.94 152 VAL B N 1
ATOM 2764 C CA . VAL B 1 152 ? -10.375 15.094 11.117 1 98.94 152 VAL B CA 1
ATOM 2765 C C . VAL B 1 152 ? -10.695 16.547 10.781 1 98.94 152 VAL B C 1
ATOM 2767 O O . VAL B 1 152 ? -10.57 17.422 11.633 1 98.94 152 VAL B O 1
ATOM 2770 N N . VAL B 1 153 ? -11.133 16.766 9.562 1 98.88 153 VAL B N 1
ATOM 2771 C CA . VAL B 1 153 ? -11.492 18.109 9.133 1 98.88 153 VAL B CA 1
ATOM 2772 C C . VAL B 1 153 ? -12.617 18.641 10.016 1 98.88 153 VAL B C 1
ATOM 2774 O O . VAL B 1 153 ? -12.57 19.797 10.453 1 98.88 153 VAL B O 1
ATOM 2777 N N . ARG B 1 154 ? -13.617 17.781 10.258 1 98.62 154 ARG B N 1
ATOM 2778 C CA . ARG B 1 154 ? -14.711 18.188 11.141 1 98.62 154 ARG B CA 1
ATOM 2779 C C . ARG B 1 154 ? -14.188 18.609 12.508 1 98.62 154 ARG B C 1
ATOM 2781 O O . ARG B 1 154 ? -14.578 19.641 13.039 1 98.62 154 ARG B O 1
ATOM 2788 N N . MET B 1 155 ? -13.336 17.797 13.086 1 98.75 155 MET B N 1
ATOM 2789 C CA . MET B 1 155 ? -12.789 18.078 14.414 1 98.75 155 MET B CA 1
ATOM 2790 C C . MET B 1 155 ? -12 19.391 14.414 1 98.75 155 MET B C 1
ATOM 2792 O O . MET B 1 155 ? -12.008 20.109 15.406 1 98.75 155 MET B O 1
ATOM 2796 N N . ILE B 1 156 ? -11.297 19.688 13.312 1 98.75 156 ILE B N 1
ATOM 2797 C CA . ILE B 1 156 ? -10.555 20.938 13.195 1 98.75 156 ILE B CA 1
ATOM 2798 C C . ILE B 1 156 ? -11.516 22.125 13.188 1 98.75 156 ILE B C 1
ATOM 2800 O O . ILE B 1 156 ? -11.32 23.094 13.914 1 98.75 156 ILE B O 1
ATOM 2804 N N . ARG B 1 157 ? -12.555 22 12.461 1 98.38 157 ARG B N 1
ATOM 2805 C CA . ARG B 1 157 ? -13.5 23.094 12.273 1 98.38 157 ARG B CA 1
ATOM 2806 C C . ARG B 1 157 ? -14.359 23.297 13.516 1 98.38 157 ARG B C 1
ATOM 2808 O O . ARG B 1 157 ? -14.656 24.422 13.906 1 98.38 157 ARG B O 1
ATOM 2815 N N . GLU B 1 158 ? -14.711 22.172 14.133 1 98.12 158 GLU B N 1
ATOM 2816 C CA . GLU B 1 158 ? -15.758 22.25 15.141 1 98.12 158 GLU B CA 1
ATOM 2817 C C . GLU B 1 158 ? -15.18 22.141 16.547 1 98.12 158 GLU B C 1
ATOM 2819 O O . GLU B 1 158 ? -15.812 22.562 17.516 1 98.12 158 GLU B O 1
ATOM 2824 N N . GLU B 1 159 ? -13.992 21.516 16.656 1 98 159 GLU B N 1
ATOM 2825 C CA . GLU B 1 159 ? -13.508 21.203 17.984 1 98 159 GLU B CA 1
ATOM 2826 C C . GLU B 1 159 ? -12.141 21.828 18.25 1 98 159 GLU B C 1
ATOM 2828 O O . GLU B 1 159 ? -11.539 21.609 19.297 1 98 159 GLU B O 1
ATOM 2833 N N . GLY B 1 160 ? -11.562 22.516 17.297 1 97.62 160 GLY B N 1
ATOM 2834 C CA . GLY B 1 160 ? -10.312 23.234 17.484 1 97.62 160 GLY B CA 1
ATOM 2835 C C . GLY B 1 160 ? -9.094 22.328 17.406 1 97.62 160 GLY B C 1
ATOM 2836 O O . GLY B 1 160 ? -8.023 22.688 17.906 1 97.62 160 GLY B O 1
ATOM 2837 N N . LEU B 1 161 ? -9.25 21.156 16.844 1 98.62 161 LEU B N 1
ATOM 2838 C CA . LEU B 1 161 ? -8.109 20.266 16.625 1 98.62 161 LEU B CA 1
ATOM 2839 C C . LEU B 1 161 ? -7.043 20.938 15.766 1 98.62 161 LEU B C 1
ATOM 2841 O O . LEU B 1 161 ? -7.363 21.609 14.781 1 98.62 161 LEU B O 1
ATOM 2845 N N . ARG B 1 162 ? -5.754 20.75 16.188 1 98.75 162 ARG B N 1
ATOM 2846 C CA . ARG B 1 162 ? -4.652 21.375 15.445 1 98.75 162 ARG B CA 1
ATOM 2847 C C . ARG B 1 162 ? -3.516 20.375 15.227 1 98.75 162 ARG B C 1
ATOM 2849 O O . ARG B 1 162 ? -2.469 20.469 15.875 1 98.75 162 ARG B O 1
ATOM 2856 N N . PRO B 1 163 ? -3.697 19.469 14.289 1 98.88 163 PRO B N 1
ATOM 2857 C CA . PRO B 1 163 ? -2.545 18.641 13.914 1 98.88 163 PRO B CA 1
ATOM 2858 C C . PRO B 1 163 ? -1.382 19.469 13.367 1 98.88 163 PRO B C 1
ATOM 2860 O O . PRO B 1 163 ? -1.593 20.562 12.82 1 98.88 163 PRO B O 1
ATOM 2863 N N . ALA B 1 164 ? -0.16 18.938 13.555 1 98.88 164 ALA B N 1
ATOM 2864 C CA . ALA B 1 164 ? 1.011 19.609 13 1 98.88 164 ALA B CA 1
ATOM 2865 C C . ALA B 1 164 ? 1.022 19.531 11.477 1 98.88 164 ALA B C 1
ATOM 2867 O O . ALA B 1 164 ? 1.512 20.438 10.805 1 98.88 164 ALA B O 1
ATOM 2868 N N . LEU B 1 165 ? 0.552 18.453 10.945 1 98.94 165 LEU B N 1
ATOM 2869 C CA . LEU B 1 165 ? 0.494 18.203 9.516 1 98.94 165 LEU B CA 1
ATOM 2870 C C . LEU B 1 165 ? -0.544 17.141 9.188 1 98.94 165 LEU B C 1
ATOM 2872 O O . LEU B 1 165 ? -0.667 16.141 9.914 1 98.94 165 LEU B O 1
ATOM 2876 N N . ILE B 1 166 ? -1.307 17.328 8.188 1 99 166 ILE B N 1
ATOM 2877 C CA . ILE B 1 166 ? -2.152 16.297 7.605 1 99 166 ILE B CA 1
ATOM 2878 C C . ILE B 1 166 ? -1.562 15.828 6.273 1 99 166 ILE B C 1
ATOM 2880 O O . ILE B 1 166 ? -1.306 16.641 5.383 1 99 166 ILE B O 1
ATOM 2884 N N . VAL B 1 167 ? -1.224 14.578 6.184 1 99 167 VAL B N 1
ATOM 2885 C CA . VAL B 1 167 ? -0.984 13.93 4.898 1 99 167 VAL B CA 1
ATOM 2886 C C . VAL B 1 167 ? -2.227 13.148 4.473 1 99 167 VAL B C 1
ATOM 2888 O O . VAL B 1 167 ? -2.428 12.008 4.898 1 99 167 VAL B O 1
ATOM 2891 N N . GLY B 1 168 ? -3.064 13.805 3.639 1 98.94 168 GLY B N 1
ATOM 2892 C CA . GLY B 1 168 ? -4.383 13.289 3.297 1 98.94 168 GLY B CA 1
ATOM 2893 C C . GLY B 1 168 ? -4.508 12.898 1.838 1 98.94 168 GLY B C 1
ATOM 2894 O O . GLY B 1 168 ? -4.871 13.727 0.997 1 98.94 168 GLY B O 1
ATOM 2895 N N . MET B 1 169 ? -4.371 11.633 1.6 1 98.81 169 MET B N 1
ATOM 2896 C CA . MET B 1 169 ? -4.387 11.117 0.233 1 98.81 169 MET B CA 1
ATOM 2897 C C . MET B 1 169 ? -5.262 9.875 0.13 1 98.81 169 MET B C 1
ATOM 2899 O O . MET B 1 169 ? -4.836 8.852 -0.417 1 98.81 169 MET B O 1
ATOM 2903 N N . PRO B 1 170 ? -6.488 9.914 0.729 1 98.69 170 PRO B N 1
ATOM 2904 C CA . PRO B 1 170 ? -7.332 8.727 0.581 1 98.69 170 PRO B CA 1
ATOM 2905 C C . PRO B 1 170 ? -7.684 8.43 -0.875 1 98.69 170 PRO B C 1
ATOM 2907 O O . PRO B 1 170 ? -7.902 9.359 -1.661 1 98.69 170 PRO B O 1
ATOM 2910 N N . VAL B 1 171 ? -7.664 7.184 -1.208 1 98.25 171 VAL B N 1
ATOM 2911 C CA . VAL B 1 171 ? -8.055 6.73 -2.539 1 98.25 171 VAL B CA 1
ATOM 2912 C C . VAL B 1 171 ? -9.539 6.359 -2.543 1 98.25 171 VAL B C 1
ATOM 2914 O O . VAL B 1 171 ? -10.062 5.855 -1.545 1 98.25 171 VAL B O 1
ATOM 2917 N N . GLY B 1 172 ? -10.125 6.641 -3.682 1 96.5 172 GLY B N 1
ATOM 2918 C CA . GLY B 1 172 ? -11.469 6.09 -3.773 1 96.5 172 GLY B CA 1
ATOM 2919 C C . GLY B 1 172 ? -12.344 6.812 -4.781 1 96.5 172 GLY B C 1
ATOM 2920 O O . GLY B 1 172 ? -11.977 7.879 -5.277 1 96.5 172 GLY B O 1
ATOM 2921 N N . PHE B 1 173 ? -13.477 6.242 -4.984 1 96.06 173 PHE B N 1
ATOM 2922 C CA . PHE B 1 173 ? -14.406 6.738 -5.992 1 96.06 173 PHE B CA 1
ATOM 2923 C C . PHE B 1 173 ? -15.562 7.496 -5.344 1 96.06 173 PHE B C 1
ATOM 2925 O O . PHE B 1 173 ? -16.312 8.203 -6.023 1 96.06 173 PHE B O 1
ATOM 2932 N N . VAL B 1 174 ? -15.664 7.27 -4.07 1 93.69 174 VAL B N 1
ATOM 2933 C CA . VAL B 1 174 ? -16.719 7.953 -3.324 1 93.69 174 VAL B CA 1
ATOM 2934 C C . VAL B 1 174 ? -16.094 8.82 -2.23 1 93.69 174 VAL B C 1
ATOM 2936 O O . VAL B 1 174 ? -15.359 8.32 -1.377 1 93.69 174 VAL B O 1
ATOM 2939 N N . ALA B 1 175 ? -16.281 10.047 -2.24 1 94.75 175 ALA B N 1
ATOM 2940 C CA . ALA B 1 175 ? -15.977 11.023 -1.201 1 94.75 175 ALA B CA 1
ATOM 2941 C C . ALA B 1 175 ? -14.477 11.289 -1.125 1 94.75 175 ALA B C 1
ATOM 2943 O O . ALA B 1 175 ? -14.031 12.18 -0.395 1 94.75 175 ALA B O 1
ATOM 2944 N N . ALA B 1 176 ? -13.672 10.531 -1.864 1 97.5 176 ALA B N 1
ATOM 2945 C CA . ALA B 1 176 ? -12.227 10.734 -1.779 1 97.5 176 ALA B CA 1
ATOM 2946 C C . ALA B 1 176 ? -11.836 12.125 -2.256 1 97.5 176 ALA B C 1
ATOM 2948 O O . ALA B 1 176 ? -11.219 12.891 -1.514 1 97.5 176 ALA B O 1
ATOM 2949 N N . ALA B 1 177 ? -12.25 12.461 -3.441 1 98.31 177 ALA B N 1
ATOM 2950 C CA . ALA B 1 177 ? -11.93 13.773 -3.998 1 98.31 177 ALA B CA 1
ATOM 2951 C C . ALA B 1 177 ? -12.469 14.891 -3.111 1 98.31 177 ALA B C 1
ATOM 2953 O O . ALA B 1 177 ? -11.766 15.867 -2.84 1 98.31 177 ALA B O 1
ATOM 2954 N N . GLU B 1 178 ? -13.648 14.766 -2.592 1 98.25 178 GLU B N 1
ATOM 2955 C CA . GLU B 1 178 ? -14.305 15.773 -1.772 1 98.25 178 GLU B CA 1
ATOM 2956 C C . GLU B 1 178 ? -13.594 15.953 -0.433 1 98.25 178 GLU B C 1
ATOM 2958 O O . GLU B 1 178 ? -13.383 17.078 0.021 1 98.25 178 GLU B O 1
ATOM 2963 N N . SER B 1 179 ? -13.258 14.828 0.201 1 98.62 179 SER B N 1
ATOM 2964 C CA . SER B 1 179 ? -12.578 14.898 1.492 1 98.62 179 SER B CA 1
ATOM 2965 C C . SER B 1 179 ? -11.242 15.625 1.379 1 98.62 179 SER B C 1
ATOM 2967 O O . SER B 1 179 ? -10.875 16.391 2.268 1 98.62 179 SER B O 1
ATOM 2969 N N . LYS B 1 180 ? -10.578 15.414 0.333 1 98.81 180 LYS B N 1
ATOM 2970 C CA . LYS B 1 180 ? -9.289 16.047 0.1 1 98.81 180 LYS B CA 1
ATOM 2971 C C . LYS B 1 180 ? -9.445 17.531 -0.216 1 98.81 180 LYS B C 1
ATOM 2973 O O . LYS B 1 180 ? -8.656 18.359 0.246 1 98.81 180 LYS B O 1
ATOM 2978 N N . ALA B 1 181 ? -10.461 17.844 -0.991 1 98.75 181 ALA B N 1
ATOM 2979 C CA . ALA B 1 181 ? -10.734 19.25 -1.275 1 98.75 181 ALA B CA 1
ATOM 2980 C C . ALA B 1 181 ? -11.078 20.016 0.002 1 98.75 181 ALA B C 1
ATOM 2982 O O . ALA B 1 181 ? -10.656 21.156 0.184 1 98.75 181 ALA B O 1
ATOM 2983 N N . GLU B 1 182 ? -11.844 19.406 0.861 1 98.69 182 GLU B N 1
ATOM 2984 C CA . GLU B 1 182 ? -12.172 20.016 2.148 1 98.69 182 GLU B CA 1
ATOM 2985 C C . GLU B 1 182 ? -10.922 20.266 2.98 1 98.69 182 GLU B C 1
ATOM 2987 O O . GLU B 1 182 ? -10.805 21.297 3.639 1 98.69 182 GLU B O 1
ATOM 2992 N N . THR B 1 183 ? -10.016 19.312 2.979 1 98.88 183 THR B N 1
ATOM 2993 C CA . THR B 1 183 ? -8.758 19.453 3.703 1 98.88 183 THR B CA 1
ATOM 2994 C C . THR B 1 183 ? -7.93 20.609 3.139 1 98.88 183 THR B C 1
ATOM 2996 O O . THR B 1 183 ? -7.387 21.422 3.895 1 98.88 183 THR B O 1
ATOM 2999 N N . ALA B 1 184 ? -7.922 20.688 1.821 1 98.69 184 ALA B N 1
ATOM 3000 C CA . ALA B 1 184 ? -7.121 21.703 1.137 1 98.69 184 ALA B CA 1
ATOM 3001 C C . ALA B 1 184 ? -7.672 23.094 1.392 1 98.69 184 ALA B C 1
ATOM 3003 O O . ALA B 1 184 ? -6.973 24.094 1.181 1 98.69 184 ALA B O 1
ATOM 3004 N N . ALA B 1 185 ? -8.883 23.172 1.837 1 98.38 185 ALA B N 1
ATOM 3005 C CA . ALA B 1 185 ? -9.516 24.453 2.096 1 98.38 185 ALA B CA 1
ATOM 3006 C C . ALA B 1 185 ? -9.156 24.969 3.486 1 98.38 185 ALA B C 1
ATOM 3008 O O . ALA B 1 185 ? -9.453 26.125 3.826 1 98.38 185 ALA B O 1
ATOM 3009 N N . LEU B 1 186 ? -8.516 24.109 4.234 1 98.31 186 LEU B N 1
ATOM 3010 C CA . LEU B 1 186 ? -8.117 24.531 5.578 1 98.31 186 LEU B CA 1
ATOM 3011 C C . LEU B 1 186 ? -6.938 25.484 5.527 1 98.31 186 LEU B C 1
ATOM 3013 O O . LEU B 1 186 ? -5.926 25.203 4.883 1 98.31 186 LEU B O 1
ATOM 3017 N N . ASP B 1 187 ? -7 26.578 6.199 1 96.81 187 ASP B N 1
ATOM 3018 C CA . ASP B 1 187 ? -5.887 27.516 6.332 1 96.81 187 ASP B CA 1
ATOM 3019 C C . ASP B 1 187 ? -5.199 27.359 7.684 1 96.81 187 ASP B C 1
ATOM 3021 O O . ASP B 1 187 ? -4.012 27.656 7.82 1 96.81 187 ASP B O 1
ATOM 3025 N N . SER B 1 188 ? -5.883 26.828 8.586 1 96.75 188 SER B N 1
ATOM 3026 C CA . SER B 1 188 ? -5.441 26.844 9.977 1 96.75 188 SER B CA 1
ATOM 3027 C C . SER B 1 188 ? -4.461 25.703 10.25 1 96.75 188 SER B C 1
ATOM 3029 O O . SER B 1 188 ? -3.764 25.703 11.273 1 96.75 188 SER B O 1
ATOM 3031 N N . VAL B 1 189 ? -4.398 24.703 9.414 1 98.25 189 VAL B N 1
ATOM 3032 C CA . VAL B 1 189 ? -3.561 23.531 9.617 1 98.25 189 VAL B CA 1
ATOM 3033 C C . VAL B 1 189 ? -2.826 23.188 8.32 1 98.25 189 VAL B C 1
ATOM 3035 O O . VAL B 1 189 ? -3.424 23.203 7.238 1 98.25 189 VAL B O 1
ATOM 3038 N N . PRO B 1 190 ? -1.506 22.906 8.422 1 98.81 190 PRO B N 1
ATOM 3039 C CA . PRO B 1 190 ? -0.767 22.5 7.223 1 98.81 190 PRO B CA 1
ATOM 3040 C C . PRO B 1 190 ? -1.19 21.125 6.703 1 98.81 190 PRO B C 1
ATOM 3042 O O . PRO B 1 190 ? -1.531 20.234 7.492 1 98.81 190 PRO B O 1
ATOM 3045 N N . TRP B 1 191 ? -1.099 20.938 5.398 1 98.94 191 TRP B N 1
ATOM 3046 C CA . TRP B 1 191 ? -1.542 19.688 4.793 1 98.94 191 TRP B CA 1
ATOM 3047 C C . TRP B 1 191 ? -0.803 19.422 3.488 1 98.94 191 TRP B C 1
ATOM 3049 O O . TRP B 1 191 ? -0.283 20.344 2.861 1 98.94 191 TRP B O 1
ATOM 3059 N N . ILE B 1 192 ? -0.601 18.188 3.182 1 98.94 192 ILE B N 1
ATOM 3060 C CA . ILE B 1 192 ? -0.259 17.656 1.864 1 98.94 192 ILE B CA 1
ATOM 3061 C C . ILE B 1 192 ? -1.38 16.75 1.363 1 98.94 192 ILE B C 1
ATOM 3063 O O . ILE B 1 192 ? -1.752 15.781 2.033 1 98.94 192 ILE B O 1
ATOM 3067 N N . VAL B 1 193 ? -1.996 17.047 0.194 1 98.94 193 VAL B N 1
ATOM 3068 C CA . VAL B 1 193 ? -3.092 16.234 -0.323 1 98.94 193 VAL B CA 1
ATOM 3069 C C . VAL B 1 193 ? -2.873 15.953 -1.809 1 98.94 193 VAL B C 1
ATOM 3071 O O . VAL B 1 193 ? -2.047 16.609 -2.453 1 98.94 193 VAL B O 1
ATOM 3074 N N . THR B 1 194 ? -3.477 14.914 -2.26 1 98.75 194 THR B N 1
ATOM 3075 C CA . THR B 1 194 ? -3.59 14.695 -3.697 1 98.75 194 THR B CA 1
ATOM 3076 C C . THR B 1 194 ? -4.996 15.039 -4.188 1 98.75 194 THR B C 1
ATOM 3078 O O . THR B 1 194 ? -5.98 14.742 -3.512 1 98.75 194 THR B O 1
ATOM 3081 N N . GLU B 1 195 ? -5.078 15.672 -5.301 1 98.5 195 GLU B N 1
ATOM 3082 C CA . GLU B 1 195 ? -6.383 15.992 -5.867 1 98.5 195 GLU B CA 1
ATOM 3083 C C . GLU B 1 195 ? -6.973 14.805 -6.613 1 98.5 195 GLU B C 1
ATOM 3085 O O . GLU B 1 195 ? -6.238 13.992 -7.18 1 98.5 195 GLU B O 1
ATOM 3090 N N . GLY B 1 196 ? -8.336 14.742 -6.555 1 97.88 196 GLY B N 1
ATOM 3091 C CA . GLY B 1 196 ? -9.039 13.727 -7.32 1 97.88 196 GLY B CA 1
ATOM 3092 C C . GLY B 1 196 ? -9.148 12.398 -6.59 1 97.88 196 GLY B C 1
ATOM 3093 O O . GLY B 1 196 ? -9.148 12.367 -5.359 1 97.88 196 GLY B O 1
ATOM 3094 N N . ARG B 1 197 ? -9.312 11.305 -7.363 1 98 197 ARG B N 1
ATOM 3095 C CA . ARG B 1 197 ? -9.656 10 -6.809 1 98 197 ARG B CA 1
ATOM 3096 C C . ARG B 1 197 ? -8.406 9.234 -6.402 1 98 197 ARG B C 1
ATOM 3098 O O . ARG B 1 197 ? -8.445 8.398 -5.496 1 98 197 ARG B O 1
ATOM 3105 N N . LYS B 1 198 ? -7.262 9.57 -7.031 1 98.19 198 LYS B N 1
ATOM 3106 C CA . LYS B 1 198 ? -6.039 8.797 -6.805 1 98.19 198 LYS B CA 1
ATOM 3107 C C . LYS B 1 198 ? -5.434 9.117 -5.441 1 98.19 198 LYS B C 1
ATOM 3109 O O . LYS B 1 198 ? -5.496 10.258 -4.98 1 98.19 198 LYS B O 1
ATOM 3114 N N . GLY B 1 199 ? -4.867 8.211 -4.816 1 98.12 199 GLY B N 1
ATOM 3115 C CA . GLY B 1 199 ? -4.254 8.234 -3.5 1 98.12 199 GLY B CA 1
ATOM 3116 C C . GLY B 1 199 ? -3.758 6.871 -3.049 1 98.12 199 GLY B C 1
ATOM 3117 O O . GLY B 1 199 ? -3.412 6.027 -3.875 1 98.12 199 GLY B O 1
ATOM 3118 N N . GLY B 1 200 ? -3.662 6.75 -1.738 1 98.31 200 GLY B N 1
ATOM 3119 C CA . GLY B 1 200 ? -3.324 5.422 -1.25 1 98.31 200 GLY B CA 1
ATOM 3120 C C . GLY B 1 200 ? -2.285 5.441 -0.145 1 98.31 200 GLY B C 1
ATOM 3121 O O . GLY B 1 200 ? -1.505 6.391 -0.035 1 98.31 200 GLY B O 1
ATOM 3122 N N . SER B 1 201 ? -2.248 4.328 0.523 1 98.62 201 SER B N 1
ATOM 3123 C CA . SER B 1 201 ? -1.327 4.164 1.643 1 98.62 201 SER B CA 1
ATOM 3124 C C . SER B 1 201 ? 0.1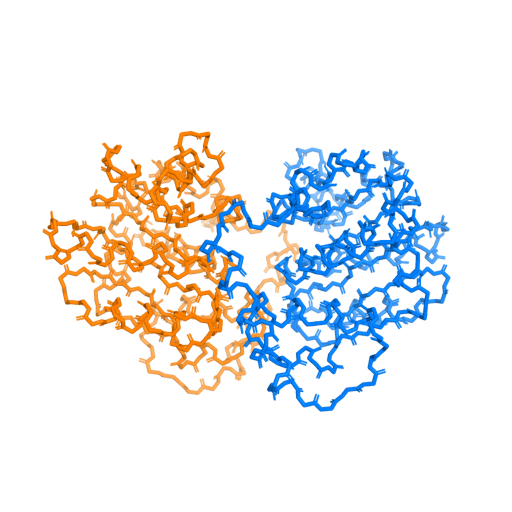23 4.297 1.188 1 98.62 201 SER B C 1
ATOM 3126 O O . SER B 1 201 ? 0.951 4.871 1.899 1 98.62 201 SER B O 1
ATOM 3128 N N . THR B 1 202 ? 0.432 3.797 -0 1 98.25 202 THR B N 1
ATOM 3129 C CA . THR B 1 202 ? 1.804 3.828 -0.496 1 98.25 202 THR B CA 1
ATOM 3130 C C . THR B 1 202 ? 2.26 5.266 -0.734 1 98.25 202 THR B C 1
ATOM 3132 O O . THR B 1 202 ? 3.432 5.59 -0.532 1 98.25 202 THR B O 1
ATOM 3135 N N . LEU B 1 203 ? 1.348 6.086 -1.18 1 98.69 203 LEU B N 1
ATOM 3136 C CA . LEU B 1 203 ? 1.664 7.492 -1.402 1 98.69 203 LEU B CA 1
ATOM 3137 C C . LEU B 1 203 ? 1.942 8.203 -0.082 1 98.69 203 LEU B C 1
ATOM 3139 O O . LEU B 1 203 ? 2.875 9 0.013 1 98.69 203 LEU B O 1
ATOM 3143 N N . VAL B 1 204 ? 1.129 7.898 0.887 1 98.88 204 VAL B N 1
ATOM 3144 C CA . VAL B 1 204 ? 1.299 8.492 2.207 1 98.88 204 VAL B CA 1
ATOM 3145 C C . VAL B 1 204 ? 2.65 8.086 2.787 1 98.88 204 VAL B C 1
ATOM 3147 O O . VAL B 1 204 ? 3.396 8.938 3.289 1 98.88 204 VAL B O 1
ATOM 3150 N N . VAL B 1 205 ? 2.98 6.816 2.682 1 98.81 205 VAL B N 1
ATOM 3151 C CA . VAL B 1 205 ? 4.262 6.32 3.168 1 98.81 205 VAL B CA 1
ATOM 3152 C C . VAL B 1 205 ? 5.402 7.035 2.443 1 98.81 205 VAL B C 1
ATOM 3154 O O . VAL B 1 205 ? 6.367 7.473 3.074 1 98.81 205 VAL B O 1
ATOM 3157 N N . ALA B 1 206 ? 5.262 7.195 1.137 1 98.56 206 ALA B N 1
ATOM 3158 C CA . ALA B 1 206 ? 6.285 7.859 0.334 1 98.56 206 ALA B CA 1
ATOM 3159 C C . ALA B 1 206 ? 6.484 9.305 0.78 1 98.56 206 ALA B C 1
ATOM 3161 O O . ALA B 1 206 ? 7.617 9.766 0.927 1 98.56 206 ALA B O 1
ATOM 3162 N N . ALA B 1 207 ? 5.402 9.977 0.992 1 98.88 207 ALA B N 1
ATOM 3163 C CA . ALA B 1 207 ? 5.469 11.375 1.413 1 98.88 207 ALA B CA 1
ATOM 3164 C C . ALA B 1 207 ? 6.16 11.508 2.768 1 98.88 207 ALA B C 1
ATOM 3166 O O . ALA B 1 207 ? 7.031 12.359 2.947 1 98.88 207 ALA B O 1
ATOM 3167 N N . LEU B 1 208 ? 5.805 10.664 3.684 1 98.88 208 LEU B N 1
ATOM 3168 C CA . LEU B 1 208 ? 6.387 10.711 5.02 1 98.88 208 LEU B CA 1
ATOM 3169 C C . LEU B 1 208 ? 7.871 10.359 4.98 1 98.88 208 LEU B C 1
ATOM 3171 O O . LEU B 1 208 ? 8.68 10.969 5.688 1 98.88 208 LEU B O 1
ATOM 3175 N N . HIS B 1 209 ? 8.219 9.375 4.113 1 98.56 209 HIS B N 1
ATOM 3176 C CA . HIS B 1 209 ? 9.625 9.023 3.975 1 98.56 209 HIS B CA 1
ATOM 3177 C C . HIS B 1 209 ? 10.43 10.188 3.404 1 98.56 209 HIS B C 1
ATOM 3179 O O . HIS B 1 209 ? 11.586 10.398 3.787 1 98.56 209 HIS B O 1
ATOM 3185 N N . ALA B 1 210 ? 9.844 10.883 2.441 1 98.5 210 ALA B N 1
ATOM 3186 C CA . ALA B 1 210 ? 10.516 12.055 1.899 1 98.5 210 ALA B CA 1
ATOM 3187 C C . ALA B 1 210 ? 10.75 13.102 2.984 1 98.5 210 ALA B C 1
ATOM 3189 O O . ALA B 1 210 ? 11.836 13.68 3.076 1 98.5 210 ALA B O 1
ATOM 3190 N N . LEU B 1 211 ? 9.758 13.367 3.826 1 98.75 211 LEU B N 1
ATOM 3191 C CA . LEU B 1 211 ? 9.883 14.336 4.906 1 98.75 211 LEU B CA 1
ATOM 3192 C C . LEU B 1 211 ? 10.93 13.883 5.922 1 98.75 211 LEU B C 1
ATOM 3194 O O . LEU B 1 211 ? 11.711 14.703 6.418 1 98.75 211 LEU B O 1
ATOM 3198 N N . LEU B 1 212 ? 10.922 12.617 6.258 1 98.38 212 LEU B N 1
ATOM 3199 C CA . LEU B 1 212 ? 11.922 12.07 7.172 1 98.38 212 LEU B CA 1
ATOM 3200 C C . LEU B 1 212 ? 13.328 12.273 6.621 1 98.38 212 LEU B C 1
ATOM 3202 O O . LEU B 1 212 ? 14.234 12.656 7.359 1 98.38 212 LEU B O 1
ATOM 3206 N N . ALA B 1 213 ? 13.484 11.992 5.32 1 96.94 213 ALA B N 1
ATOM 3207 C CA . ALA B 1 213 ? 14.789 12.172 4.684 1 96.94 213 ALA B CA 1
ATOM 3208 C C . ALA B 1 213 ? 15.227 13.633 4.723 1 96.94 213 ALA B C 1
ATOM 3210 O O . ALA B 1 213 ? 16.391 13.93 4.98 1 96.94 213 ALA B O 1
ATOM 3211 N N . LEU B 1 214 ? 14.312 14.5 4.418 1 97.56 214 LEU B N 1
ATOM 3212 C CA . LEU B 1 214 ? 14.594 15.93 4.469 1 97.56 214 LEU B CA 1
ATOM 3213 C C . LEU B 1 214 ? 14.992 16.359 5.879 1 97.56 214 LEU B C 1
ATOM 3215 O O . LEU B 1 214 ? 15.914 17.156 6.055 1 97.56 214 LEU B O 1
ATOM 3219 N N . ALA B 1 215 ? 14.266 15.82 6.879 1 97.38 215 ALA B N 1
ATOM 3220 C CA . ALA B 1 215 ? 14.57 16.141 8.273 1 97.38 215 ALA B CA 1
ATOM 3221 C C . ALA B 1 215 ? 15.969 15.672 8.648 1 97.38 215 ALA B C 1
ATOM 3223 O O . ALA B 1 215 ? 16.672 16.359 9.391 1 97.38 215 ALA B O 1
ATOM 3224 N N . GLU B 1 216 ? 16.359 14.547 8.156 1 94.19 216 GLU B N 1
ATOM 3225 C CA . GLU B 1 216 ? 17.688 14 8.406 1 94.19 216 GLU B CA 1
ATOM 3226 C C . GLU B 1 216 ? 18.766 14.883 7.781 1 94.19 216 GLU B C 1
ATOM 3228 O O . GLU B 1 216 ? 19.828 15.094 8.375 1 94.19 216 GLU B O 1
ATOM 3233 N N . ALA B 1 217 ? 18.516 15.328 6.582 1 90.25 217 ALA B N 1
ATOM 3234 C CA . ALA B 1 217 ? 19.5 16.125 5.852 1 90.25 217 ALA B CA 1
ATOM 3235 C C . ALA B 1 217 ? 19.672 17.5 6.5 1 90.25 217 ALA B C 1
ATOM 3237 O O . ALA B 1 217 ? 20.766 18.078 6.434 1 90.25 217 ALA B O 1
ATOM 3238 N N . ALA B 1 218 ? 18.688 17.984 7.086 1 85.25 218 ALA B N 1
ATOM 3239 C CA . ALA B 1 218 ? 18.734 19.297 7.703 1 85.25 218 ALA B CA 1
ATOM 3240 C C . ALA B 1 218 ? 19.328 19.234 9.109 1 85.25 218 ALA B C 1
ATOM 3242 O O . ALA B 1 218 ? 19.656 20.266 9.703 1 85.25 218 ALA B O 1
ATOM 3243 N N . SER B 1 219 ? 19.562 18 9.68 1 69.38 219 SER B N 1
ATOM 3244 C CA . SER B 1 219 ? 20.125 17.859 11.016 1 69.38 219 SER B CA 1
ATOM 3245 C C . SER B 1 219 ? 21.641 17.766 10.969 1 69.38 219 SER B C 1
ATOM 3247 O O . SER B 1 219 ? 22.219 17.297 9.977 1 69.38 219 SER B O 1
#

Sequence (438 aa):
MSNDSVTEQLTEAGRRIEHDSFAIVDAEAGAHAYGPEQWQVVRRMIHATADFEFNGLTRFHPEAVAAGLRAIRSGAPIVADVEMICVGLSRPRLDHFGMTVHQFIADPDVIAGARAENTTRAVQAMRKARSAGLLDGGIVAVGNAPTALREVVRMIREEGLRPALIVGMPVGFVAAAESKAETAALDSVPWIVTEGRKGGSTLVVAALHALLALAEAASMSNDSVTEQLTEAGRRIEHDSFAIVDAEAGAHAYGPEQWQVVRRMIHATADFEFNGLTRFHPEAVAAGLRAIRSGAPIVADVEMICVGLSRPRLDHFGMTVHQFIADPDVIAGARAENTTRAVQAMRKARSAGLLDGGIVAVGNAPTALREVVRMIREEGLRPALIVGMPVGFVAAAESKAETAALDSVPWIVTEGRKGGSTLVVAALHALLALAEAAS